Protein AF-A0A183NDM2-F1 (afdb_monomer)

Solvent-accessible surface area (backbone atoms only — not comparable to full-atom values): 22173 Å² total; per-residue (Å²): 133,87,89,88,85,86,92,82,89,89,87,83,97,80,84,72,96,65,63,69,59,55,56,56,49,53,52,52,52,50,52,51,49,52,49,49,52,52,50,49,52,51,51,49,52,50,49,53,49,49,52,49,48,52,51,51,48,53,51,48,50,50,50,51,51,50,52,50,50,50,51,51,51,51,52,50,51,52,49,52,50,50,52,50,50,52,49,50,54,51,49,51,55,49,49,55,51,50,52,49,50,50,52,50,52,54,49,54,50,53,51,50,52,51,51,49,52,50,53,49,53,52,50,50,52,52,50,50,53,50,50,50,52,50,51,52,51,51,50,51,52,50,53,50,51,54,49,51,52,48,51,52,52,51,50,50,54,50,51,51,51,49,52,51,52,52,49,54,48,52,54,48,54,50,49,53,49,48,53,52,50,50,53,52,50,53,51,52,51,50,48,53,50,49,51,52,51,50,53,51,50,50,52,52,48,51,52,51,48,52,52,50,51,51,48,52,52,49,53,52,49,52,51,48,52,49,50,53,50,50,50,52,52,48,50,51,49,51,54,48,49,54,49,47,52,52,46,52,55,49,48,59,49,47,54,54,51,48,55,54,47,50,57,50,48,58,55,50,50,58,51,50,55,54,50,55,56,50,53,54,55,50,54,53,53,51,51,57,52,52,55,52,53,51,55,56,49,54,56,51,52,56,50,52,54,55,50,53,58,51,50,55,53,52,49,56,54,47,52,57,51,47,57,54,48,50,55,54,47,51,61,50,47,59,54,48,53,58,51,50,60,53,47,56,55,50,51,54,52,50,54,50,50,58,56,55,61,71,77,56,52,80,67,45,74,76,50,80,69,78,88,80,93,74,66,80,80,68,61,61,68,64,63,68,68,62,65,73,69,69,71,70,71,75,76,76,73,81,86,123

Radius of gyration: 153.49 Å; Cα contacts (8 Å, |Δi|>4): 4; chains: 1; bounding box: 303×53×398 Å

Foldseek 3Di:
DDDDDDDDDDDDDDDDDDPVVVVVVVVVVVVVVVVVVVVVVVVVVVVVVVVVVVVVVVVVVVVVVVVVVVVVCVVVVVVVVVVVVVVVVVVVVVVVVVVVVVVVVVVVVVVVVVVVVVVVVVVVVVVVVVVVVVVVVVVVVVVVVVVVVVVVVVVVVVVVVVVVVVVVVVVVVVVVVVVVVVVVVVVVVVVVVVVVVVVVVVVVVVVVVVVVVVVVVVVVVVVVVVVVVVVVVVVVVVVVVVVVVVVVVVVVVVVVVVVVVVVVVVVVVVVVVVVVVVVVVVVVVVVVVVVVVVVVVVVVVVVVVVVVVVVVVVVVVVVVVVVVVVVVVVVVVVVVVVVVVVVVVVVVVVVVVVVVVVPDDPVCVVPVDDDDPDDDPVPPVVVVVPPVPPPPPVPPPPDD

InterPro domains:
  IPR039505 Dynein regulatory complex protein 1/2, N-terminal [PF14772] (27-127)
  IPR039750 Dynein regulatory complex protein [PTHR21625] (8-398)

pLDDT: mean 80.44, std 17.59, range [27.42, 98.5]

Structure (mmCIF, N/CA/C/O backbone):
data_AF-A0A183NDM2-F1
#
_entry.id   AF-A0A183NDM2-F1
#
loop_
_atom_site.group_PDB
_atom_site.id
_atom_site.type_symbol
_atom_site.label_atom_id
_atom_site.label_alt_id
_atom_site.label_comp_id
_atom_site.label_asym_id
_atom_site.label_entity_id
_atom_site.label_seq_id
_atom_site.pdbx_PDB_ins_code
_atom_site.Cartn_x
_atom_site.Cartn_y
_atom_site.Cartn_z
_atom_site.occupancy
_atom_site.B_iso_or_equiv
_atom_site.auth_seq_id
_atom_site.auth_comp_id
_atom_site.auth_asym_id
_atom_site.auth_atom_id
_atom_site.pdbx_PDB_model_num
ATOM 1 N N . MET A 1 1 ? 105.281 24.889 -161.970 1.00 36.09 1 MET A N 1
ATOM 2 C CA . MET A 1 1 ? 105.932 24.332 -163.177 1.00 36.09 1 MET A CA 1
ATOM 3 C C . MET A 1 1 ? 105.049 24.615 -164.385 1.00 36.09 1 MET A C 1
ATOM 5 O O . MET A 1 1 ? 103.845 24.433 -164.288 1.00 36.09 1 MET A O 1
ATOM 9 N N . ALA A 1 2 ? 105.637 25.139 -165.464 1.00 36.47 2 ALA A N 1
ATOM 10 C CA . ALA A 1 2 ? 104.985 25.421 -166.753 1.00 36.47 2 ALA A CA 1
ATOM 11 C C . ALA A 1 2 ? 104.486 24.111 -167.433 1.00 36.47 2 ALA A C 1
ATOM 13 O O . ALA A 1 2 ? 104.916 23.046 -166.987 1.00 36.47 2 ALA A O 1
ATOM 14 N N . PRO A 1 3 ? 103.648 24.136 -168.502 1.00 37.50 3 PRO A N 1
ATOM 15 C CA . PRO A 1 3 ? 104.060 24.689 -169.799 1.00 37.50 3 PRO A CA 1
ATOM 16 C C . PRO A 1 3 ? 102.995 25.438 -170.637 1.00 37.50 3 PRO A C 1
ATOM 18 O O . PRO A 1 3 ? 101.791 25.400 -170.414 1.00 37.50 3 PRO A O 1
ATOM 21 N N . LYS A 1 4 ? 103.545 26.134 -171.641 1.00 39.81 4 LYS A N 1
ATOM 22 C CA . LYS A 1 4 ? 102.968 26.962 -172.716 1.00 39.81 4 LYS A CA 1
ATOM 23 C C . LYS A 1 4 ? 102.349 26.140 -173.865 1.00 39.81 4 LYS A C 1
ATOM 25 O O . LYS A 1 4 ? 102.858 25.062 -174.151 1.00 39.81 4 LYS A O 1
ATOM 30 N N . ARG A 1 5 ? 101.451 26.760 -174.658 1.00 28.83 5 ARG A N 1
ATOM 31 C CA . ARG A 1 5 ? 101.337 26.697 -176.154 1.00 28.83 5 ARG A CA 1
ATOM 32 C C . ARG A 1 5 ? 100.224 27.672 -176.615 1.00 28.83 5 ARG A C 1
ATOM 34 O O . ARG A 1 5 ? 99.117 27.562 -176.121 1.00 28.83 5 ARG A O 1
ATOM 41 N N . LYS A 1 6 ? 100.470 28.811 -177.290 1.00 28.47 6 LYS A N 1
ATOM 42 C CA . LYS A 1 6 ? 100.813 29.128 -178.710 1.00 28.47 6 LYS A CA 1
ATOM 43 C C . LYS A 1 6 ? 99.783 28.716 -179.803 1.00 28.47 6 LYS A C 1
ATOM 45 O O . LYS A 1 6 ? 99.775 27.568 -180.216 1.00 28.47 6 LYS A O 1
ATOM 50 N N . LYS A 1 7 ? 99.038 29.735 -180.289 1.00 36.22 7 LYS A N 1
ATOM 51 C CA . LYS A 1 7 ? 98.600 30.151 -181.663 1.00 36.22 7 LYS A CA 1
ATOM 52 C C . LYS A 1 7 ? 98.415 29.140 -182.824 1.00 36.22 7 LYS A C 1
ATOM 54 O O . LYS A 1 7 ? 99.351 28.412 -183.135 1.00 36.22 7 LYS A O 1
ATOM 59 N N . LYS A 1 8 ? 97.324 29.342 -183.600 1.00 29.05 8 LYS A N 1
ATOM 60 C CA . LYS A 1 8 ? 97.197 29.437 -185.097 1.00 29.05 8 LYS A CA 1
ATOM 61 C C . LYS A 1 8 ? 95.698 29.644 -185.442 1.00 29.05 8 LYS A C 1
ATOM 63 O O . LYS A 1 8 ? 94.910 28.803 -185.050 1.00 29.05 8 LYS A O 1
ATOM 68 N N . THR A 1 9 ? 95.153 30.770 -185.924 1.00 33.12 9 THR A N 1
ATOM 69 C CA . THR A 1 9 ? 95.222 31.483 -187.229 1.00 33.12 9 THR A CA 1
ATOM 70 C C . THR A 1 9 ? 95.101 30.627 -188.501 1.00 33.12 9 THR A C 1
ATOM 72 O O . THR A 1 9 ? 96.103 30.081 -188.955 1.00 33.12 9 THR A O 1
ATOM 75 N N . GLY A 1 10 ? 93.910 30.664 -189.122 1.00 33.53 10 GLY A N 1
ATOM 76 C CA . GLY A 1 10 ? 93.735 30.925 -190.561 1.00 33.53 10 GLY A CA 1
ATOM 77 C C . GLY A 1 10 ? 93.333 29.759 -191.475 1.00 33.53 10 GLY A C 1
ATOM 78 O O . GLY A 1 10 ? 94.194 28.988 -191.890 1.00 33.53 10 GLY A O 1
ATOM 79 N N . LYS A 1 11 ? 92.063 29.729 -191.916 1.00 30.02 11 LYS A N 1
ATOM 80 C CA . LYS A 1 11 ? 91.675 29.250 -193.257 1.00 30.02 11 LYS A CA 1
ATOM 81 C C . LYS A 1 11 ? 90.283 29.768 -193.671 1.00 30.02 11 LYS A C 1
ATOM 83 O O . LYS A 1 11 ? 89.382 29.825 -192.848 1.00 30.02 11 LYS A O 1
ATOM 88 N N . LEU A 1 12 ? 90.166 30.078 -194.965 1.00 32.12 12 LEU A N 1
ATOM 89 C CA . LEU A 1 12 ? 88.968 30.364 -195.774 1.00 32.12 12 LEU A CA 1
ATOM 90 C C . LEU A 1 12 ? 88.480 31.823 -195.876 1.00 32.12 12 LEU A C 1
ATOM 92 O O . LEU A 1 12 ? 87.404 32.242 -195.456 1.00 32.12 12 LEU A O 1
ATOM 96 N N . THR A 1 13 ? 89.289 32.586 -196.604 1.00 35.62 13 THR A N 1
ATOM 97 C CA . THR A 1 13 ? 88.858 33.499 -197.666 1.00 35.62 13 THR A CA 1
ATOM 98 C C . THR A 1 13 ? 88.566 32.703 -198.946 1.00 35.62 13 THR A C 1
ATOM 100 O O . THR A 1 13 ? 89.483 32.404 -199.707 1.00 35.62 13 THR A O 1
ATOM 103 N N . LYS A 1 14 ? 87.294 32.330 -199.144 1.00 31.58 14 LYS A N 1
ATOM 104 C CA . LYS A 1 14 ? 86.534 32.317 -200.415 1.00 31.58 14 LYS A CA 1
ATOM 105 C C . LYS A 1 14 ? 85.227 31.528 -200.209 1.00 31.58 14 LYS A C 1
ATOM 107 O O . LYS A 1 14 ? 85.290 30.313 -200.074 1.00 31.58 14 LYS A O 1
ATOM 112 N N . MET A 1 15 ? 84.111 32.274 -200.263 1.00 27.42 15 MET A N 1
ATOM 113 C CA . MET A 1 15 ? 82.716 31.912 -200.617 1.00 27.42 15 MET A CA 1
ATOM 114 C C . MET A 1 15 ? 81.628 32.168 -199.533 1.00 27.42 15 MET A C 1
ATOM 116 O O . MET A 1 15 ? 81.501 31.412 -198.586 1.00 27.42 15 MET A O 1
ATOM 120 N N . THR A 1 16 ? 80.875 33.265 -199.762 1.00 42.62 16 THR A N 1
ATOM 121 C CA . THR A 1 16 ? 79.509 33.712 -199.346 1.00 42.62 16 THR A CA 1
ATOM 122 C C . THR A 1 16 ? 79.095 34.015 -197.883 1.00 42.62 16 THR A C 1
ATOM 124 O O . THR A 1 16 ? 79.533 33.395 -196.923 1.00 42.62 16 THR A O 1
ATOM 127 N N . ASP A 1 17 ? 78.230 35.038 -197.755 1.00 49.00 17 ASP A N 1
ATOM 128 C CA . ASP A 1 17 ? 77.953 35.930 -196.606 1.00 49.00 17 ASP A CA 1
ATOM 129 C C . ASP A 1 17 ? 77.214 35.349 -195.373 1.00 49.00 17 ASP A C 1
ATOM 131 O O . ASP A 1 17 ? 76.924 36.097 -194.442 1.00 49.00 17 ASP A O 1
ATOM 135 N N . GLU A 1 18 ? 76.964 34.041 -195.269 1.00 51.28 18 GLU A N 1
ATOM 136 C CA . GLU A 1 18 ? 76.151 33.480 -194.163 1.00 51.28 18 GLU A CA 1
ATOM 137 C C . GLU A 1 18 ? 76.936 32.593 -193.170 1.00 51.28 18 GLU A C 1
ATOM 139 O O . GLU A 1 18 ? 76.565 32.472 -192.002 1.00 51.28 18 GLU A O 1
ATOM 144 N N . GLU A 1 19 ? 78.093 32.043 -193.547 1.00 48.06 19 GLU A N 1
ATOM 145 C CA . GLU A 1 19 ? 78.780 31.027 -192.725 1.00 48.06 19 GLU A CA 1
ATOM 146 C C . GLU A 1 19 ? 79.753 31.607 -191.672 1.00 48.06 19 GLU A C 1
ATOM 148 O O . GLU A 1 19 ? 80.118 30.934 -190.704 1.00 48.06 19 GLU A O 1
ATOM 153 N N . ARG A 1 20 ? 80.142 32.888 -191.782 1.00 51.56 20 ARG A N 1
ATOM 154 C CA . ARG A 1 20 ? 81.003 33.564 -190.782 1.00 51.56 20 ARG A CA 1
ATOM 155 C C . ARG A 1 20 ? 80.263 33.980 -189.509 1.00 51.56 20 ARG A C 1
ATOM 157 O O . ARG A 1 20 ? 80.893 34.047 -188.454 1.00 51.56 20 ARG A O 1
ATOM 164 N N . ALA A 1 21 ? 78.958 34.230 -189.591 1.00 58.44 21 ALA A N 1
ATOM 165 C CA . ALA A 1 21 ? 78.140 34.548 -188.423 1.00 58.44 21 ALA A CA 1
ATOM 166 C C . ALA A 1 21 ? 77.938 33.309 -187.531 1.00 58.44 21 ALA A C 1
ATOM 168 O O . ALA A 1 21 ? 78.051 33.399 -186.312 1.00 58.44 21 ALA A O 1
ATOM 169 N N . ILE A 1 22 ? 77.755 32.131 -188.136 1.00 60.22 22 ILE A N 1
ATOM 170 C CA . ILE A 1 22 ? 77.455 30.885 -187.413 1.00 60.22 22 ILE A CA 1
ATOM 171 C C . ILE A 1 22 ? 78.650 30.406 -186.569 1.00 60.22 22 ILE A C 1
ATOM 173 O O . ILE A 1 22 ? 78.470 29.954 -185.438 1.00 60.22 22 ILE A O 1
ATOM 177 N N . PHE A 1 23 ? 79.883 30.547 -187.065 1.00 58.09 23 PHE A N 1
ATOM 178 C CA . PHE A 1 23 ? 81.069 30.108 -186.317 1.00 58.09 23 PHE A CA 1
ATOM 179 C C . PHE A 1 23 ? 81.401 31.015 -185.117 1.00 58.09 23 PHE A C 1
ATOM 181 O O . PHE A 1 23 ? 81.774 30.524 -184.050 1.00 58.09 23 PHE A O 1
ATOM 188 N N . LEU A 1 24 ? 81.248 32.338 -185.264 1.00 60.72 24 LEU A N 1
ATOM 189 C CA . LEU A 1 24 ? 81.447 33.287 -184.159 1.00 60.72 24 LEU A CA 1
ATOM 190 C C . LEU A 1 24 ? 80.356 33.143 -183.087 1.00 60.72 24 LEU A C 1
ATOM 192 O O . LEU A 1 24 ? 80.661 33.228 -181.895 1.00 60.72 24 LEU A O 1
ATOM 196 N N . GLU A 1 25 ? 79.122 32.833 -183.493 1.00 60.78 25 GLU A N 1
ATOM 197 C CA . GLU A 1 25 ? 78.029 32.528 -182.568 1.00 60.78 25 GLU A CA 1
ATOM 198 C C . GLU A 1 25 ? 78.305 31.231 -181.787 1.00 60.78 25 GLU A C 1
ATOM 200 O O . GLU A 1 25 ? 78.206 31.219 -180.562 1.00 60.78 25 GLU A O 1
ATOM 205 N N . GLN A 1 26 ? 78.770 30.163 -182.451 1.00 60.59 26 GLN A N 1
ATOM 206 C CA . GLN A 1 26 ? 79.146 28.911 -181.775 1.00 60.59 26 GLN A CA 1
ATOM 207 C C . GLN A 1 26 ? 80.273 29.091 -180.746 1.00 60.59 26 GLN A C 1
ATOM 209 O O . GLN A 1 26 ? 80.243 28.457 -179.689 1.00 60.59 26 GLN A O 1
ATOM 214 N N . GLN A 1 27 ? 81.254 29.962 -181.006 1.00 59.09 27 GLN A N 1
ATOM 215 C CA . GLN A 1 27 ? 82.330 30.227 -180.046 1.00 59.09 27 GLN A CA 1
ATOM 216 C C . GLN A 1 27 ? 81.840 31.019 -178.821 1.00 59.09 27 GLN A C 1
ATOM 218 O O . GLN A 1 27 ? 82.238 30.706 -177.696 1.00 59.09 27 GLN A O 1
ATOM 223 N N . ARG A 1 28 ? 80.940 31.994 -179.016 1.00 60.97 28 ARG A N 1
ATOM 224 C CA . ARG A 1 28 ? 80.310 32.754 -177.921 1.00 60.97 28 ARG A CA 1
ATOM 225 C C . ARG A 1 28 ? 79.430 31.854 -177.050 1.00 60.97 28 ARG A C 1
ATOM 227 O O . ARG A 1 28 ? 79.549 31.890 -175.827 1.00 60.97 28 ARG A O 1
ATOM 234 N N . VAL A 1 29 ? 78.627 30.994 -177.681 1.00 66.25 29 VAL A N 1
ATOM 235 C CA . VAL A 1 29 ? 77.778 30.011 -176.992 1.00 66.25 29 VAL A CA 1
ATOM 236 C C . VAL A 1 29 ? 78.629 29.018 -176.194 1.00 66.25 29 VAL A C 1
ATOM 238 O O . VAL A 1 29 ? 78.312 28.739 -175.043 1.00 66.25 29 VAL A O 1
ATOM 241 N N . ALA A 1 30 ? 79.762 28.548 -176.725 1.00 64.44 30 ALA A N 1
ATOM 242 C CA . ALA A 1 30 ? 80.645 27.631 -175.998 1.00 64.44 30 ALA A CA 1
ATOM 243 C C . ALA A 1 30 ? 81.332 28.273 -174.772 1.00 64.44 30 ALA A C 1
ATOM 245 O O . ALA A 1 30 ? 81.500 27.616 -173.739 1.00 64.44 30 ALA A O 1
ATOM 246 N N . GLU A 1 31 ? 81.733 29.548 -174.848 1.00 63.34 31 GLU A N 1
ATOM 247 C CA . GLU A 1 31 ? 82.306 30.264 -173.698 1.00 63.34 31 GLU A CA 1
ATOM 248 C C . GLU A 1 31 ? 81.256 30.613 -172.634 1.00 63.34 31 GLU A C 1
ATOM 250 O O . GLU A 1 31 ? 81.540 30.496 -171.435 1.00 63.34 31 GLU A O 1
ATOM 255 N N . GLU A 1 32 ? 80.042 30.992 -173.041 1.00 65.69 32 GLU A N 1
ATOM 256 C CA . GLU A 1 32 ? 78.911 31.164 -172.124 1.00 65.69 32 GLU A CA 1
ATOM 257 C C . GLU A 1 32 ? 78.500 29.832 -171.487 1.00 65.69 32 GLU A C 1
ATOM 259 O O . GLU A 1 32 ? 78.274 29.777 -170.277 1.00 65.69 32 GLU A O 1
ATOM 264 N N . GLU A 1 33 ? 78.523 28.727 -172.232 1.00 67.19 33 GLU A N 1
ATOM 265 C CA . GLU A 1 33 ? 78.326 27.383 -171.686 1.00 67.19 33 GLU A CA 1
ATOM 266 C C . GLU A 1 33 ? 79.414 26.986 -170.679 1.00 67.19 33 GLU A C 1
ATOM 268 O O . GLU A 1 33 ? 79.131 26.359 -169.661 1.00 67.19 33 GLU A O 1
ATOM 273 N N . LEU A 1 34 ? 80.679 27.340 -170.917 1.00 66.62 34 LEU A N 1
ATOM 274 C CA . LEU A 1 34 ? 81.760 27.066 -169.964 1.00 66.62 34 LEU A CA 1
ATOM 275 C C . LEU A 1 34 ? 81.655 27.930 -168.702 1.00 66.62 34 LEU A C 1
ATOM 277 O O . LEU A 1 34 ? 81.939 27.444 -167.602 1.00 66.62 34 LEU A O 1
ATOM 281 N N . LYS A 1 35 ? 81.240 29.196 -168.831 1.00 67.44 35 LYS A N 1
ATOM 282 C CA . LYS A 1 35 ? 80.975 30.074 -167.680 1.00 67.44 35 LYS A CA 1
ATOM 283 C C . LYS A 1 35 ? 79.761 29.608 -166.885 1.00 67.44 35 LYS A C 1
ATOM 285 O O . LYS A 1 35 ? 79.860 29.525 -165.665 1.00 67.44 35 LYS A O 1
ATOM 290 N N . THR A 1 36 ? 78.670 29.233 -167.545 1.00 70.88 36 THR A N 1
ATOM 291 C CA . THR A 1 36 ? 77.479 28.676 -166.884 1.00 70.88 36 THR A CA 1
ATOM 292 C C . THR A 1 36 ? 77.788 27.339 -166.220 1.00 70.88 36 THR A C 1
ATOM 294 O O . THR A 1 36 ? 77.417 27.161 -165.066 1.00 70.88 36 THR A O 1
ATOM 297 N N . LYS A 1 37 ? 78.574 26.451 -166.847 1.00 72.50 37 LYS A N 1
ATOM 298 C CA . LYS A 1 37 ? 79.058 25.207 -166.212 1.00 72.50 37 LYS A CA 1
ATOM 299 C C . LYS A 1 37 ? 79.919 25.487 -164.973 1.00 72.50 37 LYS A C 1
ATOM 301 O O . LYS A 1 37 ? 79.735 24.838 -163.948 1.00 72.50 37 LYS A O 1
ATOM 306 N N . LYS A 1 38 ? 80.821 26.478 -165.015 1.00 70.38 38 LYS A N 1
ATOM 307 C CA . LYS A 1 38 ? 81.622 26.884 -163.839 1.00 70.38 38 LYS A CA 1
ATOM 308 C C . LYS A 1 38 ? 80.776 27.525 -162.735 1.00 70.38 38 LYS A C 1
ATOM 310 O O . LYS A 1 38 ? 80.987 27.212 -161.566 1.00 70.38 38 LYS A O 1
ATOM 315 N N . MET A 1 39 ? 79.832 28.398 -163.085 1.00 70.56 39 MET A N 1
ATOM 316 C CA . MET A 1 39 ? 78.907 29.015 -162.128 1.00 70.56 39 MET A CA 1
ATOM 317 C C . MET A 1 39 ? 77.975 27.975 -161.501 1.00 70.56 39 MET A C 1
ATOM 319 O O . MET A 1 39 ? 77.770 28.010 -160.293 1.00 70.56 39 MET A O 1
ATOM 323 N N . ALA A 1 40 ? 77.481 27.014 -162.284 1.00 76.50 40 ALA A N 1
ATOM 324 C CA . ALA A 1 40 ? 76.669 25.906 -161.796 1.00 76.50 40 ALA A CA 1
ATOM 325 C C . ALA A 1 40 ? 77.459 25.014 -160.831 1.00 76.50 40 ALA A C 1
ATOM 327 O O . ALA A 1 40 ? 76.959 24.706 -159.755 1.00 76.50 40 ALA A O 1
ATOM 328 N N . LEU A 1 41 ? 78.713 24.675 -161.156 1.00 77.62 41 LEU A N 1
ATOM 329 C CA . LEU A 1 41 ? 79.578 23.894 -160.266 1.00 77.62 41 LEU A CA 1
ATOM 330 C C . LEU A 1 41 ? 79.865 24.634 -158.948 1.00 77.62 41 LEU A C 1
ATOM 332 O O . LEU A 1 41 ? 79.824 24.031 -157.879 1.00 77.62 41 LEU A O 1
ATOM 336 N N . LEU A 1 42 ? 80.131 25.946 -159.005 1.00 76.75 42 LEU A N 1
ATOM 337 C CA . LEU A 1 42 ? 80.356 26.760 -157.807 1.00 76.75 42 LEU A CA 1
ATOM 338 C C . LEU A 1 42 ? 79.082 26.892 -156.963 1.00 76.75 42 LEU A C 1
ATOM 340 O O . LEU A 1 42 ? 79.147 26.766 -155.743 1.00 76.75 42 LEU A O 1
ATOM 344 N N . SER A 1 43 ? 77.930 27.105 -157.603 1.00 78.94 43 SER A N 1
ATOM 345 C CA . SER A 1 43 ? 76.631 27.145 -156.927 1.00 78.94 43 SER A CA 1
ATOM 346 C C . SER A 1 43 ? 76.311 25.802 -156.279 1.00 78.94 43 SER A C 1
ATOM 348 O O . SER A 1 43 ? 75.877 25.780 -155.135 1.00 78.94 43 SER A O 1
ATOM 350 N N . GLN A 1 44 ? 76.580 24.686 -156.962 1.00 81.06 44 GLN A N 1
ATOM 351 C CA . GLN A 1 44 ? 76.399 23.344 -156.415 1.00 81.06 44 GLN A CA 1
ATOM 352 C C . GLN A 1 44 ? 77.328 23.099 -155.221 1.00 81.06 44 GLN A C 1
ATOM 354 O O . GLN A 1 44 ? 76.868 22.643 -154.182 1.00 81.06 44 GLN A O 1
ATOM 359 N N . TYR A 1 45 ? 78.601 23.497 -155.307 1.00 81.62 45 TYR A N 1
ATOM 360 C CA . TYR A 1 45 ? 79.538 23.397 -154.186 1.00 81.62 45 TYR A CA 1
ATOM 361 C C . TYR A 1 45 ? 79.113 24.246 -152.976 1.00 81.62 45 TYR A C 1
ATOM 363 O O . TYR A 1 45 ? 79.209 23.789 -151.837 1.00 81.62 45 TYR A O 1
ATOM 371 N N . LEU A 1 46 ? 78.629 25.474 -153.202 1.00 81.50 46 LEU A N 1
ATOM 372 C CA . LEU A 1 46 ? 78.102 26.333 -152.136 1.00 81.50 46 LEU A CA 1
ATOM 373 C C . LEU A 1 46 ? 76.810 25.769 -151.540 1.00 81.50 46 LEU A C 1
ATOM 375 O O . LEU A 1 46 ? 76.649 25.799 -150.323 1.00 81.50 46 LEU A O 1
ATOM 379 N N . GLN A 1 47 ? 75.929 25.209 -152.369 1.00 83.25 47 GLN A N 1
ATOM 380 C CA . GLN A 1 47 ? 74.709 24.544 -151.925 1.00 83.25 47 GLN A CA 1
ATOM 381 C C . GLN A 1 47 ? 75.031 23.306 -151.083 1.00 83.25 47 GLN A C 1
ATOM 383 O O . GLN A 1 47 ? 74.459 23.137 -150.011 1.00 83.25 47 GLN A O 1
ATOM 388 N N . ASP A 1 48 ? 76.000 22.489 -151.498 1.00 82.88 48 ASP A N 1
ATOM 389 C CA . ASP A 1 48 ? 76.454 21.316 -150.746 1.00 82.88 48 ASP A CA 1
ATOM 390 C C . ASP A 1 48 ? 77.121 21.713 -149.423 1.00 82.88 48 ASP A C 1
ATOM 392 O O . ASP A 1 48 ? 76.865 21.091 -148.389 1.00 82.88 48 ASP A O 1
ATOM 396 N N . LYS A 1 49 ? 77.927 22.786 -149.419 1.00 84.69 49 LYS A N 1
ATOM 397 C CA . LYS A 1 49 ? 78.493 23.392 -148.202 1.00 84.69 49 LYS A CA 1
ATOM 398 C C . LYS A 1 49 ? 77.402 23.883 -147.256 1.00 84.69 49 LYS A C 1
ATOM 400 O O . LYS A 1 49 ? 77.480 23.584 -146.066 1.00 84.69 49 LYS A O 1
ATOM 405 N N . LEU A 1 50 ? 76.393 24.579 -147.776 1.00 84.25 50 LEU A N 1
ATOM 406 C CA . LEU A 1 50 ? 75.272 25.103 -147.000 1.00 84.25 50 LEU A CA 1
ATOM 407 C C . LEU A 1 50 ? 74.419 23.963 -146.437 1.00 84.25 50 LEU A C 1
ATOM 409 O O . LEU A 1 50 ? 74.120 23.963 -145.251 1.00 84.25 50 LEU A O 1
ATOM 413 N N . ILE A 1 51 ? 74.117 22.928 -147.227 1.00 84.56 51 ILE A N 1
ATOM 414 C CA . ILE A 1 51 ? 73.415 21.723 -146.756 1.00 84.56 51 ILE A CA 1
ATOM 415 C C . ILE A 1 51 ? 74.235 21.008 -145.678 1.00 84.56 51 ILE A C 1
ATOM 417 O O . ILE A 1 51 ? 73.677 20.522 -144.691 1.00 84.56 51 ILE A O 1
ATOM 421 N N . HIS A 1 52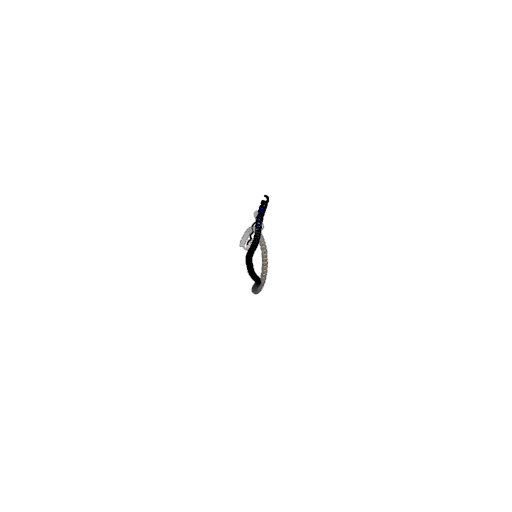 ? 75.558 20.924 -145.840 1.00 85.19 52 HIS A N 1
ATOM 422 C CA . HIS A 1 52 ? 76.426 20.369 -144.808 1.00 85.19 52 HIS A CA 1
ATOM 423 C C . HIS A 1 52 ? 76.387 21.205 -143.531 1.00 85.19 52 HIS A C 1
ATOM 425 O O . HIS A 1 52 ? 76.219 20.636 -142.455 1.00 85.19 52 HIS A O 1
ATOM 431 N N . GLU A 1 53 ? 76.498 22.526 -143.631 1.00 85.38 53 GLU A N 1
ATOM 432 C CA . GLU A 1 53 ? 76.424 23.431 -142.486 1.00 85.38 53 GLU A CA 1
ATOM 433 C C . GLU A 1 53 ? 75.045 23.381 -141.813 1.00 85.38 53 GLU A C 1
ATOM 435 O O . GLU A 1 53 ? 74.964 23.286 -140.593 1.00 85.38 53 GLU A O 1
ATOM 440 N N . GLU A 1 54 ? 73.950 23.320 -142.569 1.00 84.12 54 GLU A N 1
ATOM 441 C CA . GLU A 1 54 ? 72.594 23.121 -142.048 1.00 84.12 54 GLU A CA 1
ATOM 442 C C . GLU A 1 54 ? 72.441 21.781 -141.322 1.00 84.12 54 GLU A C 1
ATOM 444 O O . GLU A 1 54 ? 71.832 21.699 -140.251 1.00 84.12 54 GLU A O 1
ATOM 449 N N . LYS A 1 55 ? 73.001 20.701 -141.877 1.00 87.19 55 LYS A N 1
ATOM 450 C CA . LYS A 1 55 ? 73.018 19.393 -141.210 1.00 87.19 55 LYS A CA 1
ATOM 451 C C . LYS A 1 55 ? 73.845 19.455 -139.925 1.00 87.19 55 LYS A C 1
ATOM 453 O O . LYS A 1 55 ? 73.382 18.976 -138.889 1.00 87.19 55 LYS A O 1
ATOM 458 N N . PHE A 1 56 ? 75.024 20.078 -139.961 1.00 87.06 56 PHE A N 1
ATOM 459 C CA . PHE A 1 56 ? 75.882 20.253 -138.788 1.00 87.06 56 PHE A CA 1
ATOM 460 C C . PHE A 1 56 ? 75.240 21.150 -137.727 1.00 87.06 56 PHE A C 1
ATOM 462 O O . PHE A 1 56 ? 75.311 20.822 -136.548 1.00 87.06 56 PHE A O 1
ATOM 469 N N . THR A 1 57 ? 74.556 22.227 -138.104 1.00 86.94 57 THR A N 1
ATOM 470 C CA . THR A 1 57 ? 73.850 23.119 -137.172 1.00 86.94 57 THR A CA 1
ATOM 471 C C . THR A 1 57 ? 72.621 22.445 -136.571 1.00 86.94 57 THR A C 1
ATOM 473 O O . THR A 1 57 ? 72.431 22.538 -135.360 1.00 86.94 57 THR A O 1
ATOM 476 N N . LYS A 1 58 ? 71.830 21.690 -137.349 1.00 88.44 58 LYS A N 1
ATOM 477 C CA . LYS A 1 58 ? 70.726 20.862 -136.818 1.00 88.44 58 LYS A CA 1
ATOM 478 C C . LYS A 1 58 ? 71.242 19.826 -135.822 1.00 88.44 58 LYS A C 1
ATOM 480 O O . LYS A 1 58 ? 70.694 19.701 -134.726 1.00 88.44 58 LYS A O 1
ATOM 485 N N . LEU A 1 59 ? 72.320 19.126 -136.172 1.00 89.62 59 LEU A N 1
ATOM 486 C CA . LEU A 1 59 ? 72.945 18.123 -135.313 1.00 89.62 59 LEU A CA 1
ATOM 487 C C . LEU A 1 59 ? 73.539 18.764 -134.049 1.00 89.62 59 LEU A C 1
ATOM 489 O O . LEU A 1 59 ? 73.308 18.267 -132.948 1.00 89.62 59 LEU A O 1
ATOM 493 N N . ASN A 1 60 ? 74.226 19.900 -134.171 1.00 89.50 60 ASN A N 1
ATOM 494 C CA . ASN A 1 60 ? 74.771 20.642 -133.034 1.00 89.50 60 ASN A CA 1
ATOM 495 C C . ASN A 1 60 ? 73.666 21.217 -132.143 1.00 89.50 60 ASN A C 1
ATOM 497 O O . ASN A 1 60 ? 73.774 21.126 -130.925 1.00 89.50 60 ASN A O 1
ATOM 501 N N . LYS A 1 61 ? 72.564 21.723 -132.707 1.00 91.19 61 LYS A N 1
ATOM 502 C CA . LYS A 1 61 ? 71.389 22.172 -131.945 1.00 91.19 61 LYS A CA 1
ATOM 503 C C . LYS A 1 61 ? 70.738 21.011 -131.199 1.00 91.19 61 LYS A C 1
ATOM 505 O O . LYS A 1 61 ? 70.384 21.171 -130.032 1.00 91.19 61 LYS A O 1
ATOM 510 N N . ALA A 1 62 ? 70.608 19.841 -131.828 1.00 89.31 62 ALA A N 1
ATOM 511 C CA . ALA A 1 62 ? 70.095 18.639 -131.173 1.00 89.31 62 ALA A CA 1
ATOM 512 C C . ALA A 1 62 ? 71.017 18.181 -130.032 1.00 89.31 62 ALA A C 1
ATOM 514 O O . ALA A 1 62 ? 70.533 17.928 -128.928 1.00 89.31 62 ALA A O 1
ATOM 515 N N . LYS A 1 63 ? 72.340 18.165 -130.254 1.00 91.62 63 LYS A N 1
ATOM 516 C CA . LYS A 1 63 ? 73.344 17.877 -129.217 1.00 91.62 63 LYS A CA 1
ATOM 517 C C . LYS A 1 63 ? 73.279 18.874 -128.063 1.00 91.62 63 LYS A C 1
ATOM 519 O O . LYS A 1 63 ? 73.222 18.455 -126.912 1.00 91.62 63 LYS A O 1
ATOM 524 N N . LEU A 1 64 ? 73.223 20.172 -128.360 1.00 91.06 64 LEU A N 1
ATOM 525 C CA . LEU A 1 64 ? 73.122 21.236 -127.363 1.00 91.06 64 LEU A CA 1
ATOM 526 C C . LEU A 1 64 ? 71.813 21.127 -126.571 1.00 91.06 64 LEU A C 1
ATOM 528 O O . LEU A 1 64 ? 71.825 21.218 -125.350 1.00 91.06 64 LEU A O 1
ATOM 532 N N . THR A 1 65 ? 70.691 20.850 -127.240 1.00 90.44 65 THR A N 1
ATOM 533 C CA . THR A 1 65 ? 69.386 20.638 -126.588 1.00 90.44 65 THR A CA 1
ATOM 534 C C . THR A 1 65 ? 69.403 19.400 -125.695 1.00 90.44 65 THR A C 1
ATOM 536 O O . THR A 1 65 ? 68.883 19.440 -124.583 1.00 90.44 65 THR A O 1
ATOM 539 N N . HIS A 1 66 ? 70.002 18.298 -126.155 1.00 91.94 66 HIS A N 1
ATOM 540 C CA . HIS A 1 66 ? 70.180 17.097 -125.344 1.00 91.94 66 HIS A CA 1
ATOM 541 C C . HIS A 1 66 ? 71.033 17.399 -124.109 1.00 91.94 66 HIS A C 1
ATOM 543 O O . HIS A 1 66 ? 70.620 17.087 -122.996 1.00 91.94 66 HIS A O 1
ATOM 549 N N . TYR A 1 67 ? 72.171 18.072 -124.295 1.00 92.69 67 TYR A N 1
ATOM 550 C CA . TYR A 1 67 ? 73.064 18.472 -123.213 1.00 92.69 67 TYR A CA 1
ATOM 551 C C . TYR A 1 67 ? 72.353 19.373 -122.189 1.00 92.69 67 TYR A C 1
ATOM 553 O O . TYR A 1 67 ? 72.366 19.070 -120.999 1.00 92.69 67 TYR A O 1
ATOM 561 N N . TRP A 1 68 ? 71.616 20.394 -122.640 1.00 93.25 68 TRP A N 1
ATOM 562 C CA . TRP A 1 68 ? 70.812 21.255 -121.767 1.00 93.25 68 TRP A CA 1
ATOM 563 C C . TRP A 1 68 ? 69.694 20.512 -121.043 1.00 93.25 68 TRP A C 1
ATOM 565 O O . TRP A 1 68 ? 69.476 20.760 -119.862 1.00 93.25 68 TRP A O 1
ATOM 575 N N . ARG A 1 69 ? 68.989 19.587 -121.704 1.00 92.75 69 ARG A N 1
ATOM 576 C CA . ARG A 1 69 ? 67.965 18.756 -121.047 1.00 92.75 69 ARG A CA 1
ATOM 577 C C . ARG A 1 69 ? 68.572 17.843 -119.995 1.00 92.75 69 ARG A C 1
ATOM 579 O O . ARG A 1 69 ? 67.935 17.602 -118.975 1.00 92.75 69 ARG A O 1
ATOM 586 N N . THR A 1 70 ? 69.759 17.303 -120.243 1.00 93.06 70 THR A N 1
ATOM 587 C CA . THR A 1 70 ? 70.473 16.487 -119.259 1.00 93.06 70 THR A CA 1
ATOM 588 C C . THR A 1 70 ? 70.869 17.337 -118.059 1.00 93.06 70 THR A C 1
ATOM 590 O O . THR A 1 70 ? 70.490 16.981 -116.948 1.00 93.06 70 THR A O 1
ATOM 593 N N . ILE A 1 71 ? 71.485 18.504 -118.282 1.00 93.00 71 ILE A N 1
ATOM 594 C CA . ILE A 1 71 ? 71.830 19.442 -117.204 1.00 93.00 71 ILE A CA 1
ATOM 595 C C . ILE A 1 71 ? 70.581 19.870 -116.424 1.00 93.00 71 ILE A C 1
ATOM 597 O O . ILE A 1 71 ? 70.569 19.758 -115.206 1.00 93.00 71 ILE A O 1
ATOM 601 N N . MET A 1 72 ? 69.510 20.307 -117.095 1.00 92.19 72 MET A N 1
ATOM 602 C CA . MET A 1 72 ? 68.275 20.751 -116.434 1.00 92.19 72 MET A CA 1
ATOM 603 C C . MET A 1 72 ? 67.577 19.629 -115.659 1.00 92.19 72 MET A C 1
ATOM 605 O O . MET A 1 72 ? 67.039 19.867 -114.580 1.00 92.19 72 MET A O 1
ATOM 609 N N . ARG A 1 73 ? 67.574 18.396 -116.182 1.00 94.56 73 ARG A N 1
ATOM 610 C CA . ARG A 1 73 ? 67.030 17.244 -115.446 1.00 94.56 73 ARG A CA 1
ATOM 611 C C . ARG A 1 73 ? 67.884 16.910 -114.236 1.00 94.56 73 ARG A C 1
ATOM 613 O O . ARG A 1 73 ? 67.333 16.607 -113.184 1.00 94.56 73 ARG A O 1
ATOM 620 N N . GLU A 1 74 ? 69.203 16.985 -114.362 1.00 94.12 74 GLU A N 1
ATOM 621 C CA . GLU A 1 74 ? 70.110 16.747 -113.247 1.00 94.12 74 GLU A CA 1
ATOM 622 C C . GLU A 1 74 ? 69.955 17.820 -112.161 1.00 94.12 74 GLU A C 1
ATOM 624 O O . GLU A 1 74 ? 69.816 17.480 -110.986 1.00 94.12 74 GLU A O 1
ATOM 629 N N . THR A 1 75 ? 69.904 19.104 -112.530 1.00 93.12 75 THR A N 1
ATOM 630 C CA . THR A 1 75 ? 69.692 20.197 -111.571 1.00 93.12 75 THR A CA 1
ATOM 631 C C . THR A 1 75 ? 68.317 20.113 -110.925 1.00 93.12 75 THR A C 1
ATOM 633 O O . THR A 1 75 ? 68.238 20.191 -109.699 1.00 93.12 75 THR A O 1
ATOM 636 N N . LYS A 1 76 ? 67.247 19.863 -111.697 1.00 94.69 76 LYS A N 1
ATOM 637 C CA . LYS A 1 76 ? 65.900 19.722 -111.130 1.00 94.69 76 LYS A CA 1
ATOM 638 C C . LYS A 1 76 ? 65.772 18.486 -110.244 1.00 94.69 76 LYS A C 1
ATOM 640 O O . LYS A 1 76 ? 65.144 18.557 -109.196 1.00 94.69 76 LYS A O 1
ATOM 645 N N . SER A 1 77 ? 66.406 17.372 -110.613 1.00 94.38 77 SER A N 1
ATOM 646 C CA . SER A 1 77 ? 66.470 16.168 -109.775 1.00 94.38 77 SER A CA 1
ATOM 647 C C . SER A 1 77 ? 67.199 16.446 -108.457 1.00 94.38 77 SER A C 1
ATOM 649 O O . SER A 1 77 ? 66.703 16.074 -107.397 1.00 94.38 77 SER A O 1
ATOM 651 N N . LYS A 1 78 ? 68.331 17.167 -108.490 1.00 94.19 78 LYS A N 1
ATOM 652 C CA . LYS A 1 78 ? 69.045 17.602 -107.274 1.00 94.19 78 LYS A CA 1
ATOM 653 C C . LYS A 1 78 ? 68.193 18.532 -106.408 1.00 94.19 78 LYS A C 1
ATOM 655 O O . LYS A 1 78 ? 68.171 18.364 -105.194 1.00 94.19 78 LYS A O 1
ATOM 660 N N . GLU A 1 79 ? 67.487 19.486 -107.010 1.00 94.12 79 GLU A N 1
ATOM 661 C CA . GLU A 1 79 ? 66.566 20.384 -106.303 1.00 94.12 79 GLU A CA 1
ATOM 662 C C . GLU A 1 79 ? 65.423 19.605 -105.634 1.00 94.12 79 GLU A C 1
ATOM 664 O O . GLU A 1 79 ? 65.226 19.747 -104.434 1.00 94.12 79 GLU A O 1
ATOM 669 N N . LEU A 1 80 ? 64.737 18.719 -106.367 1.00 94.81 80 LEU A N 1
ATOM 670 C CA . LEU A 1 80 ? 63.635 17.903 -105.837 1.00 94.81 80 LEU A CA 1
ATOM 671 C C . LEU A 1 80 ? 64.087 16.949 -104.725 1.00 94.81 80 LEU A C 1
ATOM 673 O O . LEU A 1 80 ? 63.368 16.744 -103.746 1.00 94.81 80 LEU A O 1
ATOM 677 N N . LYS A 1 81 ? 65.287 16.371 -104.848 1.00 95.50 81 LYS A N 1
ATOM 678 C CA . LYS A 1 81 ? 65.878 15.557 -103.779 1.00 95.50 81 LYS A CA 1
ATOM 679 C C . LYS A 1 81 ? 66.114 16.394 -102.525 1.00 95.50 81 LYS A C 1
ATOM 681 O O . LYS A 1 81 ? 65.688 15.978 -101.455 1.00 95.50 81 LYS A O 1
ATOM 686 N N . ARG A 1 82 ? 66.682 17.599 -102.665 1.00 95.25 82 ARG A N 1
ATOM 687 C CA . ARG A 1 82 ? 66.860 18.529 -101.537 1.00 95.25 82 ARG A CA 1
ATOM 688 C C . ARG A 1 82 ? 65.529 18.940 -100.911 1.00 95.25 82 ARG A C 1
ATOM 690 O O . ARG A 1 82 ? 65.431 18.961 -99.693 1.00 95.25 82 ARG A O 1
ATOM 697 N N . THR A 1 83 ? 64.495 19.241 -101.698 1.00 94.69 83 THR A N 1
ATOM 698 C CA . THR A 1 83 ? 63.181 19.597 -101.131 1.00 94.69 83 THR A CA 1
ATOM 699 C C . THR A 1 83 ? 62.536 18.420 -100.411 1.00 94.69 83 THR A C 1
ATOM 701 O O . THR A 1 83 ? 61.939 18.616 -99.359 1.00 94.69 83 THR A O 1
ATOM 704 N N . THR A 1 84 ? 62.677 17.203 -100.947 1.00 94.56 84 THR A N 1
ATOM 705 C CA . THR A 1 84 ? 62.182 15.978 -100.295 1.00 94.56 84 THR A CA 1
ATOM 706 C C . THR A 1 84 ? 62.916 15.732 -98.979 1.00 94.56 84 THR A C 1
ATOM 708 O O . THR A 1 84 ? 62.285 15.412 -97.980 1.00 94.56 84 THR A O 1
ATOM 711 N N . GLU A 1 85 ? 64.232 15.941 -98.957 1.00 95.75 85 GLU A N 1
ATOM 712 C CA . GLU A 1 85 ? 65.058 15.815 -97.756 1.00 95.75 85 GLU A CA 1
ATOM 713 C C . GLU A 1 85 ? 64.685 16.853 -96.690 1.00 95.75 85 GLU A C 1
ATOM 715 O O . GLU A 1 85 ? 64.444 16.489 -95.541 1.00 95.75 85 GLU A O 1
ATOM 720 N N . ILE A 1 86 ? 64.539 18.128 -97.071 1.00 95.56 86 ILE A N 1
ATOM 721 C CA . ILE A 1 86 ? 64.067 19.184 -96.162 1.00 95.56 86 ILE A CA 1
ATOM 722 C C . ILE A 1 86 ? 62.686 18.823 -95.608 1.00 95.56 86 ILE A C 1
ATOM 724 O O . ILE A 1 86 ? 62.465 18.920 -94.403 1.00 95.56 86 ILE A O 1
ATOM 728 N N . LEU A 1 87 ? 61.764 18.379 -96.467 1.00 95.88 87 LEU A N 1
ATOM 729 C CA . LEU A 1 87 ? 60.420 18.001 -96.048 1.00 95.88 87 LEU A CA 1
ATOM 730 C C . LEU A 1 87 ? 60.453 16.814 -95.069 1.00 95.88 87 LEU A C 1
ATOM 732 O O . LEU A 1 87 ? 59.799 16.877 -94.029 1.00 95.88 87 LEU A O 1
ATOM 736 N N . SER A 1 88 ? 61.265 15.788 -95.346 1.00 95.88 88 SER A N 1
ATOM 737 C CA . SER A 1 88 ? 61.487 14.650 -94.443 1.00 95.88 88 SER A CA 1
ATOM 738 C C . SER A 1 88 ? 61.979 15.116 -93.073 1.00 95.88 88 SER A C 1
ATOM 740 O O . SER A 1 88 ? 61.365 14.791 -92.062 1.00 95.88 88 SER A O 1
ATOM 742 N N . GLN A 1 89 ? 63.002 15.976 -93.036 1.00 95.75 89 GLN A N 1
ATOM 743 C CA . GLN A 1 89 ? 63.529 16.534 -91.785 1.00 95.75 89 GLN A CA 1
ATOM 744 C C . GLN A 1 89 ? 62.485 17.375 -91.035 1.00 95.75 89 GLN A C 1
ATOM 746 O O . GLN A 1 89 ? 62.425 17.350 -89.805 1.00 95.75 89 GLN A O 1
ATOM 751 N N . THR A 1 90 ? 61.644 18.142 -91.742 1.00 95.81 90 THR A N 1
ATOM 752 C CA . THR A 1 90 ? 60.558 18.893 -91.089 1.00 95.81 90 THR A CA 1
ATOM 753 C C . THR A 1 90 ? 59.487 17.974 -90.513 1.00 95.81 90 THR A C 1
ATOM 755 O O . THR A 1 90 ? 59.009 18.239 -89.409 1.00 95.81 90 THR A O 1
ATOM 758 N N . PHE A 1 91 ? 59.141 16.888 -91.210 1.00 96.25 91 PHE A N 1
ATOM 759 C CA . PHE A 1 91 ? 58.200 15.896 -90.702 1.00 96.25 91 PHE A CA 1
ATOM 760 C C . PHE A 1 91 ? 58.760 15.161 -89.491 1.00 96.25 91 PHE A C 1
ATOM 762 O O . PHE A 1 91 ? 58.050 15.074 -88.497 1.00 96.25 91 PHE A O 1
ATOM 769 N N . GLU A 1 92 ? 60.019 14.721 -89.525 1.00 96.25 92 GLU A N 1
ATOM 770 C CA . GLU A 1 92 ? 60.691 14.099 -88.375 1.00 96.25 92 GLU A CA 1
ATOM 771 C C . GLU A 1 92 ? 60.646 15.015 -87.149 1.00 96.25 92 GLU A C 1
ATOM 773 O O . GLU A 1 92 ? 60.153 14.614 -86.101 1.00 96.25 92 GLU A O 1
ATOM 778 N N . ARG A 1 93 ? 60.997 16.300 -87.296 1.00 96.25 93 ARG A N 1
ATOM 779 C CA . ARG A 1 93 ? 60.908 17.270 -86.187 1.00 96.25 93 ARG A CA 1
ATOM 780 C C . ARG A 1 93 ? 59.489 17.447 -85.646 1.00 96.25 93 ARG A C 1
ATOM 782 O O . ARG A 1 93 ? 59.313 17.662 -84.448 1.00 96.25 93 ARG A O 1
ATOM 789 N N . ILE A 1 94 ? 58.472 17.438 -86.510 1.00 96.56 94 ILE A N 1
ATOM 790 C CA . ILE A 1 94 ? 57.068 17.526 -86.077 1.00 96.56 94 ILE A CA 1
ATOM 791 C C . ILE A 1 94 ? 56.656 16.239 -85.361 1.00 96.56 94 ILE A C 1
ATOM 793 O O . ILE A 1 94 ? 55.974 16.319 -84.340 1.00 96.56 94 ILE A O 1
ATOM 797 N N . MET A 1 95 ? 57.069 15.082 -85.876 1.00 96.69 95 MET A N 1
ATOM 798 C CA . MET A 1 95 ? 56.818 13.784 -85.261 1.00 96.69 95 MET A CA 1
ATOM 799 C C . MET A 1 95 ? 57.463 13.707 -83.881 1.00 96.69 95 MET A C 1
ATOM 801 O O . MET A 1 95 ? 56.749 13.424 -82.930 1.00 96.69 95 MET A O 1
ATOM 805 N N . ASP A 1 96 ? 58.731 14.091 -83.733 1.00 97.06 96 ASP A N 1
ATOM 806 C CA . ASP A 1 96 ? 59.426 14.120 -82.440 1.00 97.06 96 ASP A CA 1
ATOM 807 C C . ASP A 1 96 ? 58.738 15.050 -81.434 1.00 97.06 96 ASP A C 1
ATOM 809 O O . ASP A 1 96 ? 58.591 14.718 -80.258 1.00 97.06 96 ASP A O 1
ATOM 813 N N . ARG A 1 97 ? 58.262 16.220 -81.887 1.00 95.88 97 ARG A N 1
ATOM 814 C CA . ARG A 1 97 ? 57.498 17.147 -81.035 1.00 95.88 97 ARG A CA 1
ATOM 815 C C . ARG A 1 97 ? 56.171 16.546 -80.593 1.00 95.88 97 ARG A C 1
ATOM 817 O O . ARG A 1 97 ? 55.832 16.648 -79.419 1.00 95.88 97 ARG A O 1
ATOM 824 N N . LYS A 1 98 ? 55.418 15.942 -81.515 1.00 97.25 98 LYS A N 1
ATOM 825 C CA . LYS A 1 98 ? 54.146 15.286 -81.189 1.00 97.25 98 LYS A CA 1
ATOM 826 C C . LYS A 1 98 ? 54.361 14.089 -80.272 1.00 97.25 98 LYS A C 1
ATOM 828 O O . LYS A 1 98 ? 53.622 13.951 -79.311 1.00 97.25 98 LYS A O 1
ATOM 833 N N . GLU A 1 99 ? 55.385 13.285 -80.523 1.00 97.50 99 GLU A N 1
ATOM 834 C CA . GLU A 1 99 ? 55.770 12.145 -79.692 1.00 97.50 99 GLU A CA 1
ATOM 835 C C . GLU A 1 99 ? 56.158 12.598 -78.279 1.00 97.50 99 GLU A C 1
ATOM 837 O O . GLU A 1 99 ? 55.733 11.997 -77.299 1.00 97.50 99 GLU A O 1
ATOM 842 N N . SER A 1 100 ? 56.904 13.701 -78.157 1.00 97.25 100 SER A N 1
ATOM 843 C CA . SER A 1 100 ? 57.221 14.317 -76.864 1.00 97.25 100 SER A CA 1
ATOM 844 C C . SER A 1 100 ? 55.957 14.770 -76.125 1.00 97.25 100 SER A C 1
ATOM 846 O O . SER A 1 100 ? 55.778 14.421 -74.963 1.00 97.25 100 SER A O 1
ATOM 848 N N . ILE A 1 101 ? 55.039 15.460 -76.815 1.00 97.50 101 ILE A N 1
ATOM 849 C CA . ILE A 1 101 ? 53.755 15.894 -76.238 1.00 97.50 101 ILE A CA 1
ATOM 850 C C . ILE A 1 101 ? 52.899 14.691 -75.817 1.00 97.50 101 ILE A C 1
ATOM 852 O O . ILE A 1 101 ? 52.284 14.713 -74.757 1.00 97.50 101 ILE A O 1
ATOM 856 N N . ILE A 1 102 ? 52.849 13.629 -76.625 1.00 97.12 102 ILE A N 1
ATOM 857 C CA . ILE A 1 102 ? 52.118 12.406 -76.277 1.00 97.12 102 ILE A CA 1
ATOM 858 C C . ILE A 1 102 ? 52.730 11.780 -75.021 1.00 97.12 102 ILE A C 1
ATOM 860 O O . ILE A 1 102 ? 51.992 11.437 -74.104 1.00 97.12 102 ILE A O 1
ATOM 864 N N . LYS A 1 103 ? 54.062 11.687 -74.935 1.00 97.38 103 LYS A N 1
ATOM 865 C CA . LYS A 1 103 ? 54.750 11.154 -73.751 1.00 97.38 103 LYS A CA 1
ATOM 866 C C . LYS A 1 103 ? 54.468 11.971 -72.495 1.00 97.38 103 LYS A C 1
ATOM 868 O O . LYS A 1 103 ? 54.205 11.371 -71.457 1.00 97.38 103 LYS A O 1
ATOM 873 N N . THR A 1 104 ? 54.487 13.303 -72.580 1.00 97.69 104 THR A N 1
ATOM 874 C CA . THR A 1 104 ? 54.141 14.152 -71.431 1.00 97.69 104 THR A CA 1
ATOM 875 C C . THR A 1 104 ? 52.680 13.976 -71.038 1.00 97.69 104 THR A C 1
ATOM 877 O O . THR A 1 104 ? 52.409 13.744 -69.873 1.00 97.69 104 THR A O 1
ATOM 880 N N . LEU A 1 105 ? 51.746 13.960 -71.997 1.00 97.75 105 LEU A N 1
ATOM 881 C CA . LEU A 1 105 ? 50.324 13.755 -71.695 1.00 97.75 105 LEU A CA 1
ATOM 882 C C . LEU A 1 105 ? 50.042 12.380 -71.076 1.00 97.75 105 LEU A C 1
ATOM 884 O O . LEU A 1 105 ? 49.186 12.267 -70.206 1.00 97.75 105 LEU A O 1
ATOM 888 N N . VAL A 1 106 ? 50.748 11.332 -71.506 1.00 98.00 106 VAL A N 1
ATOM 889 C CA . VAL A 1 106 ? 50.638 9.997 -70.897 1.00 98.00 106 VAL A CA 1
ATOM 890 C C . VAL A 1 106 ? 51.178 10.004 -69.466 1.00 98.00 106 VAL A C 1
ATOM 892 O O . VAL A 1 106 ? 50.555 9.407 -68.591 1.00 98.00 106 VAL A O 1
ATOM 895 N N . ALA A 1 107 ? 52.297 10.692 -69.216 1.00 97.75 107 ALA A N 1
ATOM 896 C CA . ALA A 1 107 ? 52.835 10.852 -67.868 1.00 97.75 107 ALA A CA 1
ATOM 897 C C . ALA A 1 107 ? 51.862 11.633 -66.968 1.00 97.75 107 ALA A C 1
ATOM 899 O O . ALA A 1 107 ? 51.520 11.144 -65.893 1.00 97.75 107 ALA A O 1
ATOM 900 N N . ASP A 1 108 ? 51.337 12.763 -67.446 1.00 97.75 108 ASP A N 1
ATOM 901 C CA . ASP A 1 108 ? 50.369 13.592 -66.721 1.00 97.75 108 ASP A CA 1
ATOM 902 C C . ASP A 1 108 ? 49.084 12.810 -66.398 1.00 97.75 108 ASP A C 1
ATOM 904 O O . ASP A 1 108 ? 48.562 12.903 -65.289 1.00 97.75 108 ASP A O 1
ATOM 908 N N . LEU A 1 109 ? 48.583 11.994 -67.339 1.00 97.81 109 LEU A N 1
ATOM 909 C CA . LEU A 1 109 ? 47.435 11.112 -67.095 1.00 97.81 109 LEU A CA 1
ATOM 910 C C . LEU A 1 109 ? 47.741 10.066 -66.020 1.00 97.81 109 LEU A C 1
ATOM 912 O O . LEU A 1 109 ? 46.921 9.855 -65.131 1.00 97.81 109 LEU A O 1
ATOM 916 N N . SER A 1 110 ? 48.919 9.437 -66.074 1.00 97.50 110 SER A N 1
ATOM 917 C CA . SER A 1 110 ? 49.311 8.449 -65.064 1.00 97.50 110 SER A CA 1
ATOM 918 C C . SER A 1 110 ? 49.472 9.066 -63.670 1.00 97.50 110 SER A C 1
ATOM 920 O O . SER A 1 110 ? 49.050 8.461 -62.685 1.00 97.50 110 SER A O 1
ATOM 922 N N . GLU A 1 111 ? 50.011 10.286 -63.587 1.00 97.56 111 GLU A N 1
ATOM 923 C CA . GLU A 1 111 ? 50.146 11.019 -62.329 1.00 97.56 111 GLU A CA 1
ATOM 924 C C . GLU A 1 111 ? 48.775 11.436 -61.784 1.00 97.56 111 GLU A C 1
ATOM 926 O O . GLU A 1 111 ? 48.502 11.245 -60.599 1.00 97.56 111 GLU A O 1
ATOM 931 N N . ALA A 1 112 ? 47.885 11.949 -62.639 1.00 97.19 112 ALA A N 1
ATOM 932 C CA . ALA A 1 112 ? 46.524 12.298 -62.245 1.00 97.19 112 ALA A CA 1
ATOM 933 C C . ALA A 1 112 ? 45.764 11.074 -61.709 1.00 97.19 112 ALA A C 1
ATOM 935 O O . ALA A 1 112 ? 45.143 11.156 -60.648 1.00 97.19 112 ALA A O 1
ATOM 936 N N . ASP A 1 113 ? 45.857 9.925 -62.385 1.00 96.94 113 ASP A N 1
ATOM 937 C CA . ASP A 1 113 ? 45.244 8.675 -61.927 1.00 96.94 113 ASP A CA 1
ATOM 938 C C . ASP A 1 113 ? 45.811 8.221 -60.572 1.00 96.94 113 ASP A C 1
ATOM 940 O O . ASP A 1 113 ? 45.050 7.836 -59.678 1.00 96.94 113 ASP A O 1
ATOM 944 N N . GLU A 1 114 ? 47.129 8.304 -60.366 1.00 97.25 114 GLU A N 1
ATOM 945 C CA . GLU A 1 114 ? 47.752 7.962 -59.082 1.00 97.25 114 GLU A CA 1
ATOM 946 C C . GLU A 1 114 ? 47.299 8.903 -57.957 1.00 97.25 114 GLU A C 1
ATOM 948 O O . GLU A 1 114 ? 46.908 8.439 -56.878 1.00 97.25 114 GLU A O 1
ATOM 953 N N . GLN A 1 115 ? 47.270 10.214 -58.215 1.00 97.06 115 GLN A N 1
ATOM 954 C CA . GLN A 1 115 ? 46.766 11.211 -57.270 1.00 97.06 115 GLN A CA 1
ATOM 955 C C . GLN A 1 115 ? 45.291 10.959 -56.924 1.00 97.06 115 GLN A C 1
ATOM 957 O O . GLN A 1 115 ? 44.918 10.989 -55.746 1.00 97.06 115 GLN A O 1
ATOM 962 N N . HIS A 1 116 ? 44.452 10.647 -57.918 1.00 97.00 116 HIS A N 1
ATOM 963 C CA . HIS A 1 116 ? 43.046 10.297 -57.709 1.00 97.00 116 HIS A CA 1
ATOM 964 C C . HIS A 1 116 ? 42.886 9.029 -56.867 1.00 97.00 116 HIS A C 1
ATOM 966 O O . HIS A 1 116 ? 42.094 9.016 -55.920 1.00 97.00 116 HIS A O 1
ATOM 972 N N . LEU A 1 117 ? 43.656 7.976 -57.154 1.00 97.50 117 LEU A N 1
ATOM 973 C CA . LEU A 1 117 ? 43.637 6.740 -56.370 1.00 97.50 117 LEU A CA 1
ATOM 974 C C . LEU A 1 117 ? 44.116 6.970 -54.933 1.00 97.50 117 LEU A C 1
ATOM 976 O O . LEU A 1 117 ? 43.535 6.409 -54.000 1.00 97.50 117 LEU A O 1
ATOM 980 N N . MET A 1 118 ? 45.140 7.802 -54.727 1.00 97.62 118 MET A N 1
ATOM 981 C CA . MET A 1 118 ? 45.627 8.149 -53.392 1.00 97.62 118 MET A CA 1
ATOM 982 C C . MET A 1 118 ? 44.571 8.929 -52.596 1.00 97.62 118 MET A C 1
ATOM 984 O O . MET A 1 118 ? 44.292 8.584 -51.444 1.00 97.62 118 MET A O 1
ATOM 988 N N . ALA A 1 119 ? 43.934 9.924 -53.219 1.00 97.75 119 ALA A N 1
ATOM 989 C CA . ALA A 1 119 ? 42.848 10.689 -52.611 1.00 97.75 119 ALA A CA 1
ATOM 990 C C . ALA A 1 119 ? 41.649 9.794 -52.263 1.00 97.75 119 ALA A C 1
ATOM 992 O O . ALA A 1 119 ? 41.111 9.888 -51.159 1.00 97.75 119 ALA A O 1
ATOM 993 N N . LEU A 1 120 ? 41.272 8.876 -53.160 1.00 97.81 120 LEU A N 1
ATOM 994 C CA . LEU A 1 120 ? 40.193 7.920 -52.917 1.00 97.81 120 LEU A CA 1
ATOM 995 C C . LEU A 1 120 ? 40.519 6.987 -51.746 1.00 97.81 120 LEU A C 1
ATOM 997 O O . LEU A 1 120 ? 39.680 6.805 -50.867 1.00 97.81 120 LEU A O 1
ATOM 1001 N N . ARG A 1 121 ? 41.736 6.430 -51.691 1.00 97.69 121 ARG A N 1
ATOM 1002 C CA . ARG A 1 121 ? 42.176 5.579 -50.570 1.00 97.69 121 ARG A CA 1
ATOM 1003 C C . ARG A 1 121 ? 42.126 6.332 -49.243 1.00 97.69 121 ARG A C 1
ATOM 1005 O O . ARG A 1 121 ? 41.592 5.801 -48.275 1.00 97.69 121 ARG A O 1
ATOM 1012 N N . SER A 1 122 ? 42.629 7.567 -49.209 1.00 98.06 122 SER A N 1
ATOM 1013 C CA . SER A 1 122 ? 42.578 8.408 -48.008 1.00 98.06 122 SER A CA 1
ATOM 1014 C C . SER A 1 122 ? 41.137 8.721 -47.591 1.00 98.06 122 SER A C 1
ATOM 1016 O O . SER A 1 122 ? 40.798 8.613 -46.414 1.00 98.06 122 SER A O 1
ATOM 1018 N N . HIS A 1 123 ? 40.262 9.048 -48.545 1.00 97.56 123 HIS A N 1
ATOM 1019 C CA . HIS A 1 123 ? 38.848 9.281 -48.268 1.00 97.56 123 HIS A CA 1
ATOM 1020 C C . HIS A 1 123 ? 38.162 8.033 -47.698 1.00 97.56 123 HIS A C 1
ATOM 1022 O O . HIS A 1 123 ? 37.463 8.136 -46.694 1.00 97.56 123 HIS A O 1
ATOM 1028 N N . LEU A 1 124 ? 38.379 6.858 -48.298 1.00 97.88 124 LEU A N 1
ATOM 1029 C CA . LEU A 1 124 ? 37.814 5.600 -47.803 1.00 97.88 124 LEU A CA 1
ATOM 1030 C C . LEU A 1 124 ? 38.291 5.292 -46.379 1.00 97.88 124 LEU A C 1
ATOM 1032 O O . LEU A 1 124 ? 37.462 5.015 -45.522 1.00 97.88 124 LEU A O 1
ATOM 1036 N N . GLN A 1 125 ? 39.584 5.468 -46.089 1.00 98.19 125 GLN A N 1
ATOM 1037 C CA . GLN A 1 125 ? 40.111 5.322 -44.727 1.00 98.19 125 GLN A CA 1
ATOM 1038 C C . GLN A 1 125 ? 39.446 6.286 -43.735 1.00 98.19 125 GLN A C 1
ATOM 1040 O O . GLN A 1 125 ? 39.106 5.891 -42.623 1.00 98.19 125 GLN A O 1
ATOM 1045 N N . ASN A 1 126 ? 39.224 7.544 -44.126 1.00 98.00 126 ASN A N 1
ATOM 1046 C CA . ASN A 1 126 ? 38.527 8.510 -43.273 1.00 98.00 126 ASN A CA 1
ATOM 1047 C C . ASN A 1 126 ? 37.067 8.108 -43.021 1.00 98.00 126 ASN A C 1
ATOM 1049 O O . ASN A 1 126 ? 36.566 8.287 -41.910 1.00 98.00 126 ASN A O 1
ATOM 1053 N N . VAL A 1 127 ? 36.387 7.560 -44.032 1.00 98.25 127 VAL A N 1
ATOM 1054 C CA . VAL A 1 127 ? 35.024 7.032 -43.892 1.00 98.25 127 VAL A CA 1
ATOM 1055 C C . VAL A 1 127 ? 35.004 5.830 -42.949 1.00 98.25 127 VAL A C 1
ATOM 1057 O O . VAL A 1 127 ? 34.154 5.793 -42.063 1.00 98.25 127 VAL A O 1
ATOM 1060 N N . ASP A 1 128 ? 35.956 4.905 -43.069 1.00 98.31 128 ASP A N 1
ATOM 1061 C CA . ASP A 1 128 ? 36.069 3.749 -42.170 1.00 98.31 128 ASP A CA 1
ATOM 1062 C C . ASP A 1 128 ? 36.287 4.195 -40.715 1.00 98.31 128 ASP A C 1
ATOM 1064 O O . ASP A 1 128 ? 35.570 3.757 -39.815 1.00 98.31 128 ASP A O 1
ATOM 1068 N N . ILE A 1 129 ? 37.185 5.162 -40.484 1.00 98.31 129 ILE A N 1
ATOM 1069 C CA . ILE A 1 129 ? 37.407 5.754 -39.153 1.00 98.31 129 ILE A CA 1
ATOM 1070 C C . ILE A 1 129 ? 36.120 6.397 -38.611 1.00 98.31 129 ILE A C 1
ATOM 1072 O O . ILE A 1 129 ? 35.808 6.268 -37.424 1.00 98.31 129 ILE A O 1
ATOM 1076 N N . LEU A 1 130 ? 35.357 7.094 -39.459 1.00 98.25 130 LEU A N 1
ATOM 1077 C CA . LEU A 1 130 ? 34.096 7.716 -39.056 1.00 98.25 130 LEU A CA 1
ATOM 1078 C C . LEU A 1 130 ? 33.033 6.667 -38.694 1.00 98.25 130 LEU A C 1
ATOM 1080 O O . LEU A 1 130 ? 32.308 6.846 -37.711 1.00 98.25 130 LEU A O 1
ATOM 1084 N N . ILE A 1 131 ? 32.957 5.573 -39.457 1.00 98.31 131 ILE A N 1
ATOM 1085 C CA . ILE A 1 131 ? 32.074 4.436 -39.175 1.00 98.31 131 ILE A CA 1
ATOM 1086 C C . ILE A 1 131 ? 32.453 3.803 -37.833 1.00 98.31 131 ILE A C 1
ATOM 1088 O O . ILE A 1 131 ? 31.577 3.602 -36.988 1.00 98.31 131 ILE A O 1
ATOM 1092 N N . ASP A 1 132 ? 33.741 3.565 -37.586 1.00 98.44 132 ASP A N 1
ATOM 1093 C CA . ASP A 1 132 ? 34.226 3.005 -36.323 1.00 98.44 132 ASP A CA 1
ATOM 1094 C C . ASP A 1 132 ? 33.913 3.914 -35.132 1.00 98.44 132 ASP A C 1
ATOM 1096 O O . ASP A 1 132 ? 33.418 3.446 -34.102 1.00 98.44 132 ASP A O 1
ATOM 1100 N N . LEU A 1 133 ? 34.122 5.227 -35.273 1.00 98.25 133 LEU A N 1
ATOM 1101 C CA . LEU A 1 133 ? 33.783 6.199 -34.234 1.00 98.25 133 LEU A CA 1
ATOM 1102 C C . LEU A 1 133 ? 32.278 6.187 -33.927 1.00 98.25 133 LEU A C 1
ATOM 1104 O O . LEU A 1 133 ? 31.874 6.210 -32.758 1.00 98.25 133 LEU A O 1
ATOM 1108 N N . GLN A 1 134 ? 31.441 6.120 -34.964 1.00 97.69 134 GLN A N 1
ATOM 1109 C CA . GLN A 1 134 ? 29.992 6.066 -34.804 1.00 97.69 134 GLN A CA 1
ATOM 1110 C C . GLN A 1 134 ? 29.542 4.746 -34.164 1.00 97.69 134 GLN A C 1
ATOM 1112 O O . GLN A 1 134 ? 28.693 4.766 -33.270 1.00 97.69 134 GLN A O 1
ATOM 1117 N N . ASN A 1 135 ? 30.143 3.616 -34.539 1.00 98.31 135 ASN A N 1
ATOM 1118 C CA . ASN A 1 135 ? 29.881 2.316 -33.923 1.00 98.31 135 ASN A CA 1
ATOM 1119 C C . ASN A 1 135 ? 30.273 2.306 -32.441 1.00 98.31 135 ASN A C 1
ATOM 1121 O O . ASN A 1 135 ? 29.490 1.866 -31.598 1.00 98.31 135 ASN A O 1
ATOM 1125 N N . GLN A 1 136 ? 31.435 2.866 -32.092 1.00 98.12 136 GLN A N 1
ATOM 1126 C CA . GLN A 1 136 ? 31.850 3.021 -30.695 1.00 98.12 136 GLN A CA 1
ATOM 1127 C C . GLN A 1 136 ? 30.885 3.913 -29.909 1.00 98.12 136 GLN A C 1
ATOM 1129 O O . GLN A 1 136 ? 30.537 3.595 -28.768 1.00 98.12 136 GLN A O 1
ATOM 1134 N N . ARG A 1 137 ? 30.429 5.023 -30.502 1.00 98.38 137 ARG A N 1
ATOM 1135 C CA . ARG A 1 137 ? 29.436 5.909 -29.883 1.00 98.38 137 ARG A CA 1
ATOM 1136 C C . ARG A 1 137 ? 28.112 5.183 -29.645 1.00 98.38 137 ARG A C 1
ATOM 1138 O O . ARG A 1 137 ? 27.576 5.277 -28.543 1.00 98.38 137 ARG A O 1
ATOM 1145 N N . LEU A 1 138 ? 27.605 4.453 -30.640 1.00 98.31 138 LEU A N 1
ATOM 1146 C CA . LEU A 1 138 ? 26.373 3.667 -30.522 1.00 98.31 138 LEU A CA 1
ATOM 1147 C C . LEU A 1 138 ? 26.504 2.569 -29.467 1.00 98.31 138 LEU A C 1
ATOM 1149 O O . LEU A 1 138 ? 25.603 2.407 -28.649 1.00 98.31 138 LEU A O 1
ATOM 1153 N N . HIS A 1 139 ? 27.637 1.865 -29.432 1.00 98.38 139 HIS A N 1
ATOM 1154 C CA . HIS A 1 139 ? 27.898 0.849 -28.419 1.00 98.38 139 HIS A CA 1
ATOM 1155 C C . HIS A 1 139 ? 27.902 1.454 -27.014 1.00 98.38 139 HIS A C 1
ATOM 1157 O O . HIS A 1 139 ? 27.224 0.939 -26.131 1.00 98.38 139 HIS A O 1
ATOM 1163 N N . LYS A 1 140 ? 28.617 2.568 -26.799 1.00 98.19 140 LYS A N 1
ATOM 1164 C CA . LYS A 1 140 ? 28.630 3.273 -25.505 1.00 98.19 140 LYS A CA 1
ATOM 1165 C C . LYS A 1 140 ? 27.226 3.706 -25.089 1.00 98.19 140 LYS A C 1
ATOM 1167 O O . LYS A 1 140 ? 26.832 3.466 -23.951 1.00 98.19 140 LYS A O 1
ATOM 1172 N N . LEU A 1 141 ? 26.465 4.296 -26.014 1.00 98.12 141 LEU A N 1
ATOM 1173 C CA . LEU A 1 141 ? 25.094 4.733 -25.755 1.00 98.12 141 LEU A CA 1
ATOM 1174 C C . LEU A 1 141 ? 24.194 3.555 -25.367 1.00 98.12 141 LEU A C 1
ATOM 1176 O O . LEU A 1 141 ? 23.488 3.641 -24.367 1.00 98.12 141 LEU A O 1
ATOM 1180 N N . LYS A 1 142 ? 24.278 2.439 -26.101 1.00 98.31 142 LYS A N 1
ATOM 1181 C CA . LYS A 1 142 ? 23.535 1.213 -25.794 1.00 98.31 142 LYS A CA 1
ATOM 1182 C C . LYS A 1 142 ? 23.910 0.660 -24.420 1.00 98.31 142 LYS A C 1
ATOM 1184 O O . LYS A 1 142 ? 23.024 0.413 -23.613 1.00 98.31 142 LYS A O 1
ATOM 1189 N N . THR A 1 143 ? 25.203 0.536 -24.120 1.00 98.31 143 THR A N 1
ATOM 1190 C CA . THR A 1 143 ? 25.646 0.023 -22.815 1.00 98.31 143 THR A CA 1
ATOM 1191 C C . THR A 1 143 ? 25.246 0.927 -21.657 1.00 98.31 143 THR A C 1
ATOM 1193 O O . THR A 1 143 ? 24.950 0.427 -20.578 1.00 98.31 143 THR A O 1
ATOM 1196 N N . ASN A 1 144 ? 25.244 2.249 -21.851 1.00 98.31 144 ASN A N 1
ATOM 1197 C CA . ASN A 1 144 ? 24.808 3.184 -20.817 1.00 98.31 144 ASN A CA 1
ATOM 1198 C C . ASN A 1 144 ? 23.302 3.068 -20.594 1.00 98.31 144 ASN A C 1
ATOM 1200 O O . ASN A 1 144 ? 22.881 2.919 -19.455 1.00 98.31 144 ASN A O 1
ATOM 1204 N N . TYR A 1 145 ? 22.520 3.032 -21.674 1.00 98.31 145 TYR A N 1
ATOM 1205 C CA . TYR A 1 145 ? 21.077 2.828 -21.600 1.00 98.31 145 TYR A CA 1
ATOM 1206 C C . TYR A 1 145 ? 20.716 1.515 -20.894 1.00 98.31 145 TYR A C 1
ATOM 1208 O O . TYR A 1 145 ? 19.876 1.508 -20.005 1.00 98.31 145 TYR A O 1
ATOM 1216 N N . GLU A 1 146 ? 21.375 0.406 -21.242 1.00 98.50 146 GLU A N 1
ATOM 1217 C CA . GLU A 1 146 ? 21.138 -0.895 -20.602 1.00 98.50 146 GLU A CA 1
ATOM 1218 C C . GLU A 1 146 ? 21.496 -0.876 -19.109 1.00 98.50 146 GLU A C 1
ATOM 1220 O O . GLU A 1 146 ? 20.759 -1.433 -18.298 1.00 98.50 146 GLU A O 1
ATOM 1225 N N . LYS A 1 147 ? 22.589 -0.203 -18.727 1.00 98.12 147 LYS A N 1
ATOM 1226 C CA . LYS A 1 147 ? 22.970 -0.028 -17.316 1.00 98.12 147 LYS A CA 1
ATOM 1227 C C . LYS A 1 147 ? 21.971 0.830 -16.548 1.00 98.12 147 LYS A C 1
ATOM 1229 O O . LYS A 1 147 ? 21.587 0.451 -15.448 1.00 98.12 147 LYS A O 1
ATOM 1234 N N . GLU A 1 148 ? 21.560 1.963 -17.113 1.00 98.12 148 GLU A N 1
ATOM 1235 C CA . GLU A 1 148 ? 20.568 2.857 -16.508 1.00 98.12 148 GLU A CA 1
ATOM 1236 C C . GLU A 1 148 ? 19.223 2.147 -16.352 1.00 98.12 148 GLU A C 1
ATOM 1238 O O . GLU A 1 148 ? 18.643 2.171 -15.270 1.00 98.12 148 GLU A O 1
ATOM 1243 N N . LEU A 1 149 ? 18.772 1.439 -17.391 1.00 98.31 149 LEU A N 1
ATOM 1244 C CA . LEU A 1 149 ? 17.556 0.633 -17.347 1.00 98.31 149 LEU A CA 1
ATOM 1245 C C . LEU A 1 149 ? 17.64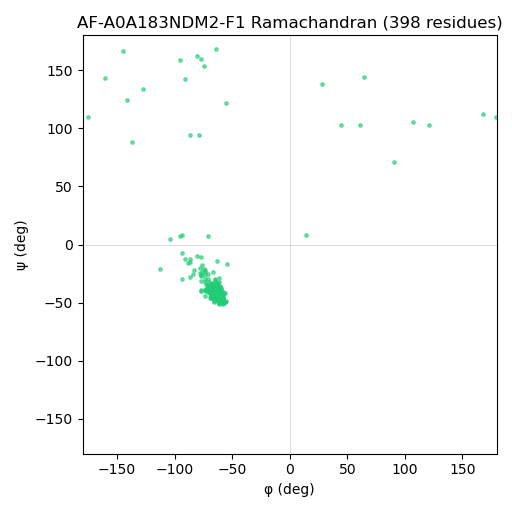0 -0.436 -16.255 1.00 98.31 149 LEU A C 1
ATOM 1247 O O . LEU A 1 149 ? 16.698 -0.596 -15.485 1.00 98.31 149 LEU A O 1
ATOM 1251 N N . HIS A 1 150 ? 18.758 -1.157 -16.172 1.00 98.12 150 HIS A N 1
ATOM 1252 C CA . HIS A 1 150 ? 18.937 -2.193 -15.162 1.00 98.12 150 HIS A CA 1
ATOM 1253 C C . HIS A 1 150 ? 18.957 -1.615 -13.741 1.00 98.12 150 HIS A C 1
ATOM 1255 O O . HIS A 1 150 ? 18.232 -2.115 -12.886 1.00 98.12 150 HIS A O 1
ATOM 1261 N N . SER A 1 151 ? 19.710 -0.532 -13.508 1.00 98.12 151 SER A N 1
ATOM 1262 C CA . SER A 1 151 ? 19.751 0.167 -12.215 1.00 98.12 151 SER A CA 1
ATOM 1263 C C . SER A 1 151 ? 18.362 0.638 -11.796 1.00 98.12 151 SER A C 1
ATOM 1265 O O . SER A 1 151 ? 17.937 0.389 -10.672 1.00 98.12 151 SER A O 1
ATOM 1267 N N . LEU A 1 152 ? 17.625 1.254 -12.723 1.00 98.12 152 LEU A N 1
ATOM 1268 C CA . LEU A 1 152 ? 16.284 1.765 -12.469 1.00 98.12 152 LEU A CA 1
ATOM 1269 C C . LEU A 1 152 ? 15.302 0.634 -12.136 1.00 98.12 152 LEU A C 1
ATOM 1271 O O . LEU A 1 152 ? 14.534 0.741 -11.185 1.00 98.12 152 LEU A O 1
ATOM 1275 N N . VAL A 1 153 ? 15.340 -0.471 -12.886 1.00 98.38 153 VAL A N 1
ATOM 1276 C CA . VAL A 1 153 ? 14.501 -1.649 -12.611 1.00 98.38 153 VAL A CA 1
ATOM 1277 C C . VAL A 1 153 ? 14.837 -2.256 -11.249 1.00 98.38 153 VAL A C 1
ATOM 1279 O O . VAL A 1 153 ? 13.927 -2.595 -10.496 1.00 98.38 153 VAL A O 1
ATOM 1282 N N . GLU A 1 154 ? 16.119 -2.379 -10.899 1.00 98.31 154 GLU A N 1
ATOM 1283 C CA . GLU A 1 154 ? 16.511 -2.872 -9.578 1.00 98.31 154 GLU A CA 1
ATOM 1284 C C . GLU A 1 154 ? 16.043 -1.958 -8.443 1.00 98.31 154 GLU A C 1
ATOM 1286 O O . GLU A 1 154 ? 15.587 -2.456 -7.413 1.00 98.31 154 GLU A O 1
ATOM 1291 N N . GLU A 1 155 ? 16.172 -0.641 -8.605 1.00 98.12 155 GLU A N 1
ATOM 1292 C CA . GLU A 1 155 ? 15.698 0.346 -7.632 1.00 98.12 155 GLU A CA 1
ATOM 1293 C C . GLU A 1 155 ? 14.184 0.245 -7.439 1.00 98.12 155 GLU A C 1
ATOM 1295 O O . GLU A 1 155 ? 13.732 0.110 -6.301 1.00 98.12 155 GLU A O 1
ATOM 1300 N N . PHE A 1 156 ? 13.414 0.182 -8.530 1.00 98.19 156 PHE A N 1
ATOM 1301 C CA . PHE A 1 156 ? 11.963 -0.004 -8.461 1.00 98.19 156 PHE A CA 1
ATOM 1302 C C . PHE A 1 156 ? 11.572 -1.308 -7.765 1.00 98.19 156 PHE A C 1
ATOM 1304 O O . PHE A 1 156 ? 10.694 -1.304 -6.906 1.00 98.19 156 PHE A O 1
ATOM 1311 N N . LEU A 1 157 ? 12.235 -2.426 -8.079 1.00 98.25 157 LEU A N 1
ATOM 1312 C CA . LEU A 1 157 ? 11.950 -3.708 -7.426 1.00 98.25 157 LEU A CA 1
ATOM 1313 C C . LEU A 1 157 ? 12.312 -3.688 -5.933 1.00 98.25 157 LEU A C 1
ATOM 1315 O O . LEU A 1 157 ? 11.618 -4.298 -5.115 1.00 98.25 157 LEU A O 1
ATOM 1319 N N . LYS A 1 158 ? 13.392 -2.993 -5.553 1.00 97.62 158 LYS A N 1
ATOM 1320 C CA . LYS A 1 158 ? 13.768 -2.797 -4.143 1.00 97.62 158 LYS A CA 1
ATOM 1321 C C . LYS A 1 158 ? 12.728 -1.947 -3.413 1.00 97.62 158 LYS A C 1
ATOM 1323 O O . LYS A 1 158 ? 12.317 -2.329 -2.319 1.00 97.62 158 LYS A O 1
ATOM 1328 N N . GLU A 1 159 ? 12.275 -0.849 -4.013 1.00 98.06 159 GLU A N 1
ATOM 1329 C CA . GLU A 1 159 ? 11.241 0.027 -3.448 1.00 98.06 159 GLU A CA 1
ATOM 1330 C C . GLU A 1 159 ? 9.888 -0.689 -3.319 1.00 98.06 159 GLU A C 1
ATOM 1332 O O . GLU A 1 159 ? 9.233 -0.598 -2.277 1.00 98.06 159 GLU A O 1
ATOM 1337 N N . GLU A 1 160 ? 9.493 -1.459 -4.335 1.00 98.00 160 GLU A N 1
ATOM 1338 C CA . GLU A 1 160 ? 8.266 -2.258 -4.318 1.00 98.00 160 GLU A CA 1
ATOM 1339 C C . GLU A 1 160 ? 8.297 -3.280 -3.174 1.00 98.00 160 GLU A C 1
ATOM 1341 O O . GLU A 1 160 ? 7.355 -3.369 -2.382 1.00 98.00 160 GLU A O 1
ATOM 1346 N N . ASN A 1 161 ? 9.400 -4.025 -3.050 1.00 98.06 161 ASN A N 1
ATOM 1347 C CA . ASN A 1 161 ? 9.576 -4.999 -1.975 1.00 98.06 161 ASN A CA 1
ATOM 1348 C C . ASN A 1 161 ? 9.603 -4.335 -0.597 1.00 98.06 161 ASN A C 1
ATOM 1350 O O . ASN A 1 161 ? 8.979 -4.846 0.332 1.00 98.06 161 ASN A O 1
ATOM 1354 N N . PHE A 1 162 ? 10.284 -3.196 -0.460 1.00 98.19 162 PHE A N 1
ATOM 1355 C CA . PHE A 1 162 ? 10.311 -2.436 0.788 1.00 98.19 162 PHE A CA 1
ATOM 1356 C C . PHE A 1 162 ? 8.905 -1.975 1.189 1.00 98.19 162 PHE A C 1
ATOM 1358 O O . PHE A 1 162 ? 8.487 -2.185 2.327 1.00 98.19 162 PHE A O 1
ATOM 1365 N N . THR A 1 163 ? 8.147 -1.419 0.243 1.00 98.00 163 THR A N 1
ATOM 1366 C CA . THR A 1 163 ? 6.771 -0.957 0.473 1.00 98.00 163 THR A CA 1
ATOM 1367 C C . THR A 1 163 ? 5.856 -2.108 0.884 1.00 98.00 163 THR A C 1
ATOM 1369 O O . THR A 1 163 ? 5.103 -1.974 1.848 1.00 98.00 163 THR A O 1
ATOM 1372 N N . LYS A 1 164 ? 5.957 -3.263 0.212 1.00 98.00 164 LYS A N 1
ATOM 1373 C CA . LYS A 1 164 ? 5.203 -4.476 0.568 1.00 98.00 164 LYS A CA 1
ATOM 1374 C C . LYS A 1 164 ? 5.542 -4.968 1.974 1.00 98.00 164 LYS A C 1
ATOM 1376 O O . LYS A 1 164 ? 4.640 -5.154 2.782 1.00 98.00 164 LYS A O 1
ATOM 1381 N N . GLN A 1 165 ? 6.829 -5.101 2.299 1.00 98.12 165 GLN A N 1
ATOM 1382 C CA . GLN A 1 165 ? 7.269 -5.544 3.627 1.00 98.12 165 GLN A CA 1
ATOM 1383 C C . GLN A 1 165 ? 6.821 -4.585 4.731 1.00 98.12 165 GLN A C 1
ATOM 1385 O O . GLN A 1 165 ? 6.373 -5.019 5.792 1.00 98.12 165 GLN A O 1
ATOM 1390 N N . GLN A 1 166 ? 6.920 -3.278 4.485 1.00 98.06 166 GLN A N 1
ATOM 1391 C CA . GLN A 1 166 ? 6.482 -2.268 5.439 1.00 98.06 166 GLN A CA 1
ATOM 1392 C C . GLN A 1 166 ? 4.964 -2.306 5.638 1.00 98.06 166 GLN A C 1
ATOM 1394 O O . GLN A 1 166 ? 4.500 -2.197 6.774 1.00 98.06 166 GLN A O 1
ATOM 1399 N N . HIS A 1 167 ? 4.195 -2.501 4.565 1.00 98.00 167 HIS A N 1
ATOM 1400 C CA . HIS A 1 167 ? 2.749 -2.681 4.648 1.00 98.00 167 HIS A CA 1
ATOM 1401 C C . HIS A 1 167 ? 2.380 -3.935 5.451 1.00 98.00 167 HIS A C 1
ATOM 1403 O O . HIS A 1 167 ? 1.590 -3.842 6.389 1.00 98.00 167 HIS A O 1
ATOM 1409 N N . ASP A 1 168 ? 2.997 -5.081 5.155 1.00 98.12 168 ASP A N 1
ATOM 1410 C CA . ASP A 1 168 ? 2.752 -6.336 5.874 1.00 98.12 168 ASP A CA 1
ATOM 1411 C C . ASP A 1 168 ? 3.083 -6.208 7.364 1.00 98.12 168 ASP A C 1
ATOM 1413 O O . ASP A 1 168 ? 2.321 -6.667 8.220 1.00 98.12 168 ASP A O 1
ATOM 1417 N N . LYS A 1 169 ? 4.188 -5.525 7.689 1.00 97.88 169 LYS A N 1
ATOM 1418 C CA . LYS A 1 169 ? 4.556 -5.216 9.072 1.00 97.88 169 LYS A CA 1
ATOM 1419 C C . LYS A 1 169 ? 3.485 -4.369 9.758 1.00 97.88 169 LYS A C 1
ATOM 1421 O O . LYS A 1 169 ? 3.020 -4.749 10.823 1.00 97.88 169 LYS A O 1
ATOM 1426 N N . GLN A 1 170 ? 3.045 -3.275 9.135 1.00 97.31 170 GLN A N 1
ATOM 1427 C CA . GLN A 1 170 ? 1.996 -2.413 9.692 1.00 97.31 170 GLN A CA 1
ATOM 1428 C C . GLN A 1 170 ? 0.672 -3.158 9.893 1.00 97.31 170 GLN A C 1
ATOM 1430 O O . GLN A 1 170 ? -0.002 -2.959 10.901 1.00 97.31 170 GLN A O 1
ATOM 1435 N N . VAL A 1 171 ? 0.294 -4.027 8.953 1.00 98.25 171 VAL A N 1
ATOM 1436 C CA . VAL A 1 171 ? -0.909 -4.859 9.068 1.00 98.25 171 VAL A CA 1
ATOM 1437 C C . VAL A 1 171 ? -0.792 -5.828 10.243 1.00 98.25 171 VAL A C 1
ATOM 1439 O O . VAL A 1 171 ? -1.765 -6.011 10.973 1.00 98.25 171 VAL A O 1
ATOM 1442 N N . ASN A 1 172 ? 0.374 -6.442 10.445 1.00 97.69 172 ASN A N 1
ATOM 1443 C CA . ASN A 1 172 ? 0.601 -7.331 11.583 1.00 97.69 172 ASN A CA 1
ATOM 1444 C C . ASN A 1 172 ? 0.615 -6.562 12.910 1.00 97.69 172 ASN A C 1
ATOM 1446 O O . ASN A 1 172 ? -0.101 -6.958 13.824 1.00 97.69 172 ASN A O 1
ATOM 1450 N N . ASP A 1 173 ? 1.294 -5.415 12.979 1.00 97.69 173 ASP A N 1
ATOM 1451 C CA . ASP A 1 173 ? 1.293 -4.547 14.163 1.00 97.69 173 ASP A CA 1
ATOM 1452 C C . ASP A 1 173 ? -0.145 -4.121 14.533 1.00 97.69 173 ASP A C 1
ATOM 1454 O O . ASP A 1 173 ? -0.536 -4.149 15.700 1.00 97.69 173 ASP A O 1
ATOM 1458 N N . LEU A 1 174 ? -0.980 -3.779 13.541 1.00 97.69 174 LEU A N 1
ATOM 1459 C CA . LEU A 1 174 ? -2.393 -3.449 13.761 1.00 97.69 174 LEU A CA 1
ATOM 1460 C C . LEU A 1 174 ? -3.213 -4.643 14.261 1.00 97.69 174 LEU A C 1
ATOM 1462 O O . LEU A 1 174 ? -4.088 -4.457 15.109 1.00 97.69 174 LEU A O 1
ATOM 1466 N N . LYS A 1 175 ? -2.950 -5.857 13.762 1.00 97.62 175 LYS A N 1
ATOM 1467 C CA . LYS A 1 175 ? -3.594 -7.078 14.271 1.00 97.62 175 LYS A CA 1
ATOM 1468 C C . LYS A 1 175 ? -3.204 -7.340 15.722 1.00 97.62 175 LYS A C 1
ATOM 1470 O O . LYS A 1 175 ? -4.084 -7.646 16.523 1.00 97.62 175 LYS A O 1
ATOM 1475 N N . ASP A 1 176 ? -1.934 -7.168 16.070 1.00 97.56 176 ASP A N 1
ATOM 1476 C CA . ASP A 1 176 ? -1.448 -7.357 17.438 1.00 97.56 176 ASP A CA 1
ATOM 1477 C C . ASP A 1 176 ? -2.076 -6.334 18.391 1.00 97.56 176 ASP A C 1
ATOM 1479 O O . ASP A 1 176 ? -2.574 -6.701 19.458 1.00 97.56 176 ASP A O 1
ATOM 1483 N N . ILE A 1 177 ? -2.151 -5.063 17.975 1.00 97.69 177 ILE A N 1
ATOM 1484 C CA . ILE A 1 177 ? -2.867 -4.016 18.719 1.00 97.69 177 ILE A CA 1
ATOM 1485 C C . ILE A 1 177 ? -4.344 -4.384 18.874 1.00 97.69 177 ILE A C 1
ATOM 1487 O O . ILE A 1 177 ? -4.890 -4.228 19.963 1.00 97.69 177 ILE A O 1
ATOM 1491 N N . PHE A 1 178 ? -4.994 -4.880 17.820 1.00 97.56 178 PHE A N 1
ATOM 1492 C CA . PHE A 1 178 ? -6.400 -5.279 17.872 1.00 97.56 178 PHE A CA 1
ATOM 1493 C C . PHE A 1 178 ? -6.634 -6.416 18.873 1.00 97.56 178 PHE A C 1
ATOM 1495 O O . PHE A 1 178 ? -7.537 -6.316 19.700 1.00 97.56 178 PHE A O 1
ATOM 1502 N N . VAL A 1 179 ? -5.801 -7.460 18.849 1.00 97.88 179 VAL A N 1
ATOM 1503 C CA . VAL A 1 179 ? -5.891 -8.586 19.794 1.00 97.88 179 VAL A CA 1
ATOM 1504 C C . VAL A 1 179 ? -5.629 -8.124 21.228 1.00 97.88 179 VAL A C 1
ATOM 1506 O O . VAL A 1 179 ? -6.367 -8.499 22.140 1.00 97.88 179 VAL A O 1
ATOM 1509 N N . ALA A 1 180 ? -4.615 -7.280 21.442 1.00 97.44 180 ALA A N 1
ATOM 1510 C CA . ALA A 1 180 ? -4.334 -6.713 22.757 1.00 97.44 180 ALA A CA 1
ATOM 1511 C C . ALA A 1 180 ? -5.515 -5.869 23.263 1.00 97.44 180 ALA A C 1
ATOM 1513 O O . ALA A 1 180 ? -5.946 -6.020 24.406 1.00 97.44 180 ALA A O 1
ATOM 1514 N N . LEU A 1 181 ? -6.081 -5.022 22.402 1.00 97.00 181 LEU A N 1
ATOM 1515 C CA . LEU A 1 181 ? -7.223 -4.176 22.725 1.00 97.00 181 LEU A CA 1
ATOM 1516 C C . LEU A 1 181 ? -8.464 -5.016 23.069 1.00 97.00 181 LEU A C 1
ATOM 1518 O O . LEU A 1 181 ? -9.089 -4.778 24.102 1.00 97.00 181 LEU A O 1
ATOM 1522 N N . ASP A 1 182 ? -8.784 -6.033 22.269 1.00 97.50 182 ASP A N 1
ATOM 1523 C CA . ASP A 1 182 ? -9.897 -6.955 22.528 1.00 97.50 182 ASP A CA 1
ATOM 1524 C C . ASP A 1 182 ? -9.716 -7.712 23.856 1.00 97.50 182 ASP A C 1
ATOM 1526 O O . ASP A 1 182 ? -10.632 -7.779 24.679 1.00 97.50 182 ASP A O 1
ATOM 1530 N N . SER A 1 183 ? -8.495 -8.174 24.150 1.00 96.94 183 SER A N 1
ATOM 1531 C CA . SER A 1 183 ? -8.165 -8.781 25.445 1.00 96.94 183 SER A CA 1
ATOM 1532 C C . SER A 1 183 ? -8.362 -7.809 26.617 1.00 96.94 183 SER A C 1
ATOM 1534 O O . SER A 1 183 ? -8.900 -8.197 27.654 1.00 96.94 183 SER A O 1
ATOM 1536 N N . THR A 1 184 ? -7.993 -6.533 26.466 1.00 97.69 184 THR A N 1
ATOM 1537 C CA . THR A 1 184 ? -8.222 -5.536 27.528 1.00 97.69 184 THR A CA 1
ATOM 1538 C C . THR A 1 184 ? -9.702 -5.209 27.718 1.00 97.69 184 THR A C 1
ATOM 1540 O O . THR A 1 184 ? -10.151 -5.054 28.855 1.00 97.69 184 THR A O 1
ATOM 1543 N N . TYR A 1 185 ? -10.487 -5.141 26.638 1.00 96.62 185 TYR A N 1
ATOM 1544 C CA . TYR A 1 185 ? -11.925 -4.891 26.726 1.00 96.62 185 TYR A CA 1
ATOM 1545 C C . TYR A 1 185 ? -12.671 -6.066 27.348 1.00 96.62 185 TYR A C 1
ATOM 1547 O O . TYR A 1 185 ? -13.523 -5.852 28.210 1.00 96.62 185 TYR A O 1
ATOM 1555 N N . THR A 1 186 ? -12.333 -7.295 26.956 1.00 97.38 186 THR A N 1
ATOM 1556 C CA . THR A 1 186 ? -12.910 -8.507 27.549 1.00 97.38 186 THR A CA 1
ATOM 1557 C C . THR A 1 186 ? -12.555 -8.619 29.032 1.00 97.38 186 THR A C 1
ATOM 1559 O O . THR A 1 186 ? -13.448 -8.862 29.845 1.00 97.38 186 THR A O 1
ATOM 1562 N N . ALA A 1 187 ? -11.301 -8.346 29.414 1.00 97.19 187 ALA A N 1
ATOM 1563 C CA . ALA A 1 187 ? -10.886 -8.293 30.816 1.00 97.19 187 ALA A CA 1
ATOM 1564 C C . ALA A 1 187 ? -11.658 -7.228 31.613 1.00 97.19 187 ALA A C 1
ATOM 1566 O O . ALA A 1 187 ? -12.197 -7.532 32.675 1.00 97.19 187 ALA A O 1
ATOM 1567 N N . LYS A 1 188 ? -11.789 -6.008 31.078 1.00 96.75 188 LYS A N 1
ATOM 1568 C CA . LYS A 1 188 ? -12.531 -4.917 31.731 1.00 96.75 188 LYS A CA 1
ATOM 1569 C C . LYS A 1 188 ? -14.028 -5.212 31.852 1.00 96.75 188 LYS A C 1
ATOM 1571 O O . LYS A 1 188 ? -14.650 -4.864 32.852 1.00 96.75 188 LYS A O 1
ATOM 1576 N N . ALA A 1 189 ? -14.622 -5.855 30.848 1.00 96.50 189 ALA A N 1
ATOM 1577 C CA . ALA A 1 189 ? -16.010 -6.304 30.910 1.00 96.50 189 ALA A CA 1
ATOM 1578 C C . ALA A 1 189 ? -16.196 -7.379 31.991 1.00 96.50 189 ALA A C 1
ATOM 1580 O O . ALA A 1 189 ? -17.161 -7.327 32.750 1.00 96.50 189 ALA A O 1
ATOM 1581 N N . HIS A 1 190 ? -15.257 -8.322 32.091 1.00 96.31 190 HIS A N 1
ATOM 1582 C CA . HIS A 1 190 ? -15.267 -9.354 33.123 1.00 96.31 190 HIS A CA 1
ATOM 1583 C C . HIS A 1 190 ? -15.094 -8.766 34.531 1.00 96.31 190 HIS A C 1
ATOM 1585 O O . HIS A 1 190 ? -15.839 -9.132 35.435 1.00 96.31 190 HIS A O 1
ATOM 1591 N N . GLU A 1 191 ? -14.173 -7.816 34.708 1.00 97.12 191 GLU A N 1
ATOM 1592 C CA . GLU A 1 191 ? -13.990 -7.064 35.956 1.00 97.12 191 GLU A CA 1
ATOM 1593 C C . GLU A 1 191 ? -15.279 -6.335 36.359 1.00 97.12 191 GLU A C 1
ATOM 1595 O O . GLU A 1 191 ? -15.762 -6.521 37.470 1.00 97.12 191 GLU A O 1
ATOM 1600 N N . ALA A 1 192 ? -15.927 -5.623 35.431 1.00 95.94 192 ALA A N 1
ATOM 1601 C CA . ALA A 1 192 ? -17.198 -4.950 35.706 1.00 95.94 192 ALA A CA 1
ATOM 1602 C C . ALA A 1 192 ? -18.322 -5.924 36.116 1.00 95.94 192 ALA A C 1
ATOM 1604 O O . ALA A 1 192 ? -19.159 -5.589 36.959 1.00 95.94 192 ALA A O 1
ATOM 1605 N N . VAL A 1 193 ? -18.355 -7.132 35.539 1.00 96.94 193 VAL A N 1
ATOM 1606 C CA . VAL A 1 193 ? -19.295 -8.187 35.952 1.00 96.94 193 VAL A CA 1
ATOM 1607 C C . VAL A 1 193 ? -18.967 -8.683 37.359 1.00 96.94 193 VAL A C 1
ATOM 1609 O O . VAL A 1 193 ? -19.888 -8.799 38.170 1.00 96.94 193 VAL A O 1
ATOM 1612 N N . ILE A 1 194 ? -17.689 -8.932 37.667 1.00 96.44 194 ILE A N 1
ATOM 1613 C CA . ILE A 1 194 ? -17.247 -9.319 39.014 1.00 96.44 194 ILE A CA 1
ATOM 1614 C C . ILE A 1 194 ? -17.655 -8.248 40.027 1.00 96.44 194 ILE A C 1
ATOM 1616 O O . ILE A 1 194 ? -18.326 -8.576 41.006 1.00 96.44 194 ILE A O 1
ATOM 1620 N N . ASP A 1 195 ? -17.338 -6.980 39.772 1.00 96.31 195 ASP A N 1
ATOM 1621 C CA . ASP A 1 195 ? -17.677 -5.861 40.654 1.00 96.31 195 ASP A CA 1
ATOM 1622 C C . ASP A 1 195 ? -19.187 -5.766 40.881 1.00 96.31 195 ASP A C 1
ATOM 1624 O O . ASP A 1 195 ? -19.652 -5.615 42.013 1.00 96.31 195 ASP A O 1
ATOM 1628 N N . GLN A 1 196 ? -19.984 -5.923 39.818 1.00 95.69 196 GLN A N 1
ATOM 1629 C CA . GLN A 1 196 ? -21.438 -5.943 39.936 1.00 95.69 196 GLN A CA 1
ATOM 1630 C C . GLN A 1 196 ? -21.923 -7.120 40.795 1.00 95.69 196 GLN A C 1
ATOM 1632 O O . GLN A 1 196 ? -22.859 -6.955 41.583 1.00 95.69 196 GLN A O 1
ATOM 1637 N N . THR A 1 197 ? -21.339 -8.311 40.634 1.00 95.81 197 THR A N 1
ATOM 1638 C CA . THR A 1 197 ? -21.689 -9.473 41.465 1.00 95.81 197 THR A CA 1
ATOM 1639 C C . THR A 1 197 ? -21.281 -9.276 42.921 1.00 95.81 197 THR A C 1
ATOM 1641 O O . THR A 1 197 ? -22.112 -9.505 43.797 1.00 95.81 197 THR A O 1
ATOM 1644 N N . SER A 1 198 ? -20.088 -8.733 43.179 1.00 96.50 198 SER A N 1
ATOM 1645 C CA . SER A 1 198 ? -19.620 -8.387 44.524 1.00 96.50 198 SER A CA 1
ATOM 1646 C C . SER A 1 198 ? -20.561 -7.388 45.189 1.00 96.50 198 SER A C 1
ATOM 1648 O O . SER A 1 198 ? -21.034 -7.626 46.294 1.00 96.50 198 SER A O 1
ATOM 1650 N N . LEU A 1 199 ? -20.931 -6.310 44.488 1.00 96.12 199 LEU A N 1
ATOM 1651 C CA . LEU A 1 199 ? -21.845 -5.298 45.017 1.00 96.12 199 LEU A CA 1
ATOM 1652 C C . LEU A 1 199 ? -23.233 -5.881 45.333 1.00 96.12 199 LEU A C 1
ATOM 1654 O O . LEU A 1 199 ? -23.863 -5.493 46.319 1.00 96.12 199 LEU A O 1
ATOM 1658 N N . LYS A 1 200 ? -23.728 -6.811 44.502 1.00 96.00 200 LYS A N 1
ATOM 1659 C CA . LYS A 1 200 ? -24.989 -7.526 44.764 1.00 96.00 200 LYS A CA 1
ATOM 1660 C C . LYS A 1 200 ? -24.893 -8.393 46.018 1.00 96.00 200 LYS A C 1
ATOM 1662 O O . LYS A 1 200 ? -25.839 -8.392 46.808 1.00 96.00 200 LYS A O 1
ATOM 1667 N N . ASP A 1 201 ? -23.790 -9.110 46.197 1.00 95.69 201 ASP A N 1
ATOM 1668 C CA . ASP A 1 201 ? -23.568 -9.956 47.368 1.00 95.69 201 ASP A CA 1
ATOM 1669 C C . ASP A 1 201 ? -23.386 -9.123 48.643 1.00 95.69 201 ASP A C 1
ATOM 1671 O O . ASP A 1 201 ? -23.997 -9.446 49.661 1.00 95.69 201 ASP A O 1
ATOM 1675 N N . ASP A 1 202 ? -22.679 -7.995 48.576 1.00 95.81 202 ASP A N 1
ATOM 1676 C CA . ASP A 1 202 ? -22.546 -7.046 49.686 1.00 95.81 202 ASP A CA 1
ATOM 1677 C C . ASP A 1 202 ? -23.900 -6.451 50.091 1.00 95.81 202 ASP A C 1
ATOM 1679 O O . ASP A 1 202 ? -24.240 -6.414 51.274 1.00 95.81 202 ASP A O 1
ATOM 1683 N N . LEU A 1 203 ? -24.725 -6.038 49.120 1.00 94.50 203 LEU A N 1
ATOM 1684 C CA . LEU A 1 203 ? -26.093 -5.569 49.380 1.00 94.50 203 LEU A CA 1
ATOM 1685 C C . LEU A 1 203 ? -26.954 -6.656 50.028 1.00 94.50 203 LEU A C 1
ATOM 1687 O O . LEU A 1 203 ? -27.717 -6.381 50.959 1.00 94.50 203 LEU A O 1
ATOM 1691 N N . LYS A 1 204 ? -26.836 -7.894 49.544 1.00 96.31 204 LYS A N 1
ATOM 1692 C CA . LYS A 1 204 ? -27.555 -9.043 50.097 1.00 96.31 204 LYS A CA 1
ATOM 1693 C C . LYS A 1 204 ? -27.100 -9.339 51.526 1.00 96.31 204 LYS A C 1
ATOM 1695 O O . LYS A 1 204 ? -27.954 -9.535 52.389 1.00 96.31 204 LYS A O 1
ATOM 1700 N N . ASN A 1 205 ? -25.795 -9.327 51.789 1.00 95.44 205 ASN A N 1
ATOM 1701 C CA . ASN A 1 205 ? -25.223 -9.518 53.120 1.00 95.44 205 ASN A CA 1
ATOM 1702 C C . ASN A 1 205 ? -25.666 -8.409 54.071 1.00 95.44 205 ASN A C 1
ATOM 1704 O O . ASN A 1 205 ? -26.196 -8.710 55.135 1.00 95.44 205 ASN A O 1
ATOM 1708 N N . LYS A 1 206 ? -25.590 -7.144 53.649 1.00 95.88 206 LYS A N 1
ATOM 1709 C CA . LYS A 1 206 ? -26.074 -6.008 54.438 1.00 95.88 206 LYS A CA 1
ATOM 1710 C C . LYS A 1 206 ? -27.565 -6.126 54.763 1.00 95.88 206 LYS A C 1
ATOM 1712 O O . LYS A 1 206 ? -27.968 -5.926 55.903 1.00 95.88 206 LYS A O 1
ATOM 1717 N N . SER A 1 207 ? -28.392 -6.531 53.798 1.00 94.25 207 SER A N 1
ATOM 1718 C CA . SER A 1 207 ? -29.818 -6.787 54.043 1.00 94.25 207 SER A CA 1
ATOM 1719 C C . SER A 1 207 ? -30.044 -7.939 55.034 1.00 94.25 207 SER A C 1
ATOM 1721 O O . SER A 1 207 ? -30.931 -7.865 55.891 1.00 94.25 207 SER A O 1
ATOM 1723 N N . LEU A 1 208 ? -29.236 -9.003 54.960 1.00 95.25 208 LEU A N 1
ATOM 1724 C CA . LEU A 1 208 ? -29.271 -10.105 55.926 1.00 95.25 208 LEU A CA 1
ATOM 1725 C C . LEU A 1 208 ? -28.846 -9.650 57.328 1.00 95.25 208 LEU A C 1
ATOM 1727 O O . LEU A 1 208 ? -29.501 -10.031 58.300 1.00 95.25 208 LEU A O 1
ATOM 1731 N N . GLU A 1 209 ? -27.810 -8.819 57.438 1.00 94.75 209 GLU A N 1
ATOM 1732 C CA . GLU A 1 209 ? -27.348 -8.214 58.691 1.00 94.75 209 GLU A CA 1
ATOM 1733 C C . GLU A 1 209 ? -28.405 -7.286 59.297 1.00 94.75 209 GLU A C 1
ATOM 1735 O O . GLU A 1 209 ? -28.711 -7.399 60.484 1.00 94.75 209 GLU A O 1
ATOM 1740 N N . GLU A 1 210 ? -29.032 -6.421 58.496 1.00 94.44 210 GLU A N 1
ATOM 1741 C CA . GLU A 1 210 ? -30.130 -5.548 58.927 1.00 94.44 210 GLU A CA 1
ATOM 1742 C C . GLU A 1 210 ? -31.325 -6.370 59.420 1.00 94.44 210 GLU A C 1
ATOM 1744 O O . GLU A 1 210 ? -31.861 -6.115 60.501 1.00 94.44 210 GLU A O 1
ATOM 1749 N N . LYS A 1 211 ? -31.703 -7.422 58.681 1.00 94.88 211 LYS A N 1
ATOM 1750 C CA . LYS A 1 211 ? -32.745 -8.365 59.108 1.00 94.88 211 LYS A CA 1
ATOM 1751 C C . LYS A 1 211 ? -32.365 -9.066 60.411 1.00 94.88 211 LYS A C 1
ATOM 1753 O O . LYS A 1 211 ? -33.231 -9.275 61.265 1.00 94.88 211 LYS A O 1
ATOM 1758 N N . HIS A 1 212 ? -31.105 -9.466 60.576 1.00 95.12 212 HIS A N 1
ATOM 1759 C CA . HIS A 1 212 ? -30.653 -10.121 61.799 1.00 95.12 212 HIS A CA 1
ATOM 1760 C C . HIS A 1 212 ? -30.654 -9.155 62.987 1.00 95.12 212 HIS A C 1
ATOM 1762 O O . HIS A 1 212 ? -31.164 -9.510 64.048 1.00 95.12 212 HIS A O 1
ATOM 1768 N N . THR A 1 213 ? -30.188 -7.925 62.782 1.00 95.81 213 THR A N 1
ATOM 1769 C CA . THR A 1 213 ? -30.208 -6.840 63.769 1.00 95.81 213 THR A CA 1
ATOM 1770 C C . THR A 1 213 ? -31.639 -6.512 64.188 1.00 95.81 213 THR A C 1
ATOM 1772 O O . THR A 1 213 ? -31.937 -6.431 65.379 1.00 95.81 213 THR A O 1
ATOM 1775 N N . LEU A 1 214 ? -32.564 -6.400 63.229 1.00 94.38 214 LEU A N 1
ATOM 1776 C CA . LEU A 1 214 ? -33.984 -6.189 63.507 1.00 94.38 214 LEU A CA 1
ATOM 1777 C C . LEU A 1 214 ? -34.577 -7.348 64.313 1.00 94.38 214 LEU A C 1
ATOM 1779 O O . LEU A 1 214 ? -35.311 -7.110 65.269 1.00 94.38 214 LEU A O 1
ATOM 1783 N N . ARG A 1 215 ? -34.236 -8.595 63.961 1.00 96.31 215 ARG A N 1
ATOM 1784 C CA . ARG A 1 215 ? -34.658 -9.777 64.722 1.00 96.31 215 ARG A CA 1
ATOM 1785 C C . ARG A 1 215 ? -34.187 -9.694 66.172 1.00 96.31 215 ARG A C 1
ATOM 1787 O O . ARG A 1 215 ? -35.014 -9.839 67.062 1.00 96.31 215 ARG A O 1
ATOM 1794 N N . ILE A 1 216 ? -32.905 -9.404 66.399 1.00 95.19 216 ILE A N 1
ATOM 1795 C CA . ILE A 1 216 ? -32.333 -9.257 67.746 1.00 95.19 216 ILE A CA 1
ATOM 1796 C C . ILE A 1 216 ? -33.056 -8.143 68.515 1.00 95.19 216 ILE A C 1
ATOM 1798 O O . ILE A 1 216 ? -33.434 -8.333 69.668 1.00 95.19 216 ILE A O 1
ATOM 1802 N N . ASN A 1 217 ? -33.318 -6.997 67.881 1.00 94.81 217 ASN A N 1
ATOM 1803 C CA . ASN A 1 217 ? -34.061 -5.899 68.505 1.00 94.81 217 ASN A CA 1
ATOM 1804 C C . ASN A 1 217 ? -35.494 -6.29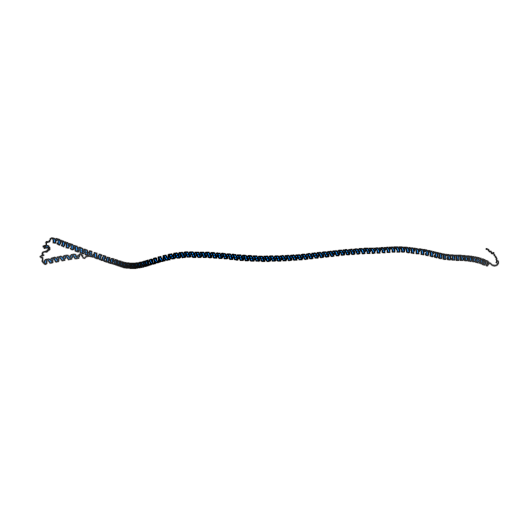8 68.887 1.00 94.81 217 ASN A C 1
ATOM 1806 O O . ASN A 1 217 ? -35.958 -5.953 69.975 1.00 94.81 217 ASN A O 1
ATOM 1810 N N . LEU A 1 218 ? -36.194 -7.036 68.020 1.00 93.94 218 LEU A N 1
ATOM 1811 C CA . LEU A 1 218 ? -37.540 -7.539 68.299 1.00 93.94 218 LEU A CA 1
ATOM 1812 C C . LEU A 1 218 ? -37.532 -8.591 69.412 1.00 93.94 218 LEU A C 1
ATOM 1814 O O . LEU A 1 218 ? -38.357 -8.503 70.316 1.00 93.94 218 LEU A O 1
ATOM 1818 N N . GLU A 1 219 ? -36.590 -9.536 69.398 1.00 93.50 219 GLU A N 1
ATOM 1819 C CA . GLU A 1 219 ? -36.398 -10.515 70.476 1.00 93.50 219 GLU A CA 1
ATOM 1820 C C . GLU A 1 219 ? -36.113 -9.815 71.811 1.00 93.50 219 GLU A C 1
ATOM 1822 O O . GLU A 1 219 ? -36.752 -10.118 72.818 1.00 93.50 219 GLU A O 1
ATOM 1827 N N . ASN A 1 220 ? -35.238 -8.805 71.818 1.00 94.56 220 ASN A N 1
ATOM 1828 C CA . ASN A 1 220 ? -34.974 -7.977 72.995 1.00 94.56 220 ASN A CA 1
ATOM 1829 C C . ASN A 1 220 ? -36.233 -7.249 73.480 1.00 94.56 220 ASN A C 1
ATOM 1831 O O . ASN A 1 220 ? -36.486 -7.205 74.685 1.00 94.56 220 ASN A O 1
ATOM 1835 N N . LYS A 1 221 ? -37.053 -6.707 72.569 1.00 94.00 221 LYS A N 1
ATOM 1836 C CA . LYS A 1 221 ? -38.304 -6.035 72.945 1.00 94.00 221 LYS A CA 1
ATOM 1837 C C . LYS A 1 221 ? -39.335 -7.013 73.505 1.00 94.00 221 LYS A C 1
ATOM 1839 O O . LYS A 1 221 ? -39.982 -6.694 74.499 1.00 94.00 221 LYS A O 1
ATOM 1844 N N . VAL A 1 222 ? -39.459 -8.202 72.914 1.00 93.69 222 VAL A N 1
ATOM 1845 C CA . VAL A 1 222 ? -40.301 -9.289 73.437 1.00 93.69 222 VAL A CA 1
ATOM 1846 C C . VAL A 1 222 ? -39.831 -9.697 74.831 1.00 93.69 222 VAL A C 1
ATOM 1848 O O . VAL A 1 222 ? -40.654 -9.796 75.736 1.00 93.69 222 VAL A O 1
ATOM 1851 N N . ASN A 1 223 ? -38.523 -9.852 75.042 1.00 93.88 223 ASN A N 1
ATOM 1852 C CA . ASN A 1 223 ? -37.957 -10.167 76.353 1.00 93.88 223 ASN A CA 1
ATOM 1853 C C . ASN A 1 223 ? -38.206 -9.050 77.382 1.00 93.88 223 ASN A C 1
ATOM 1855 O O . ASN A 1 223 ? -38.534 -9.355 78.529 1.00 93.88 223 ASN A O 1
ATOM 1859 N N . SER A 1 224 ? -38.113 -7.770 76.988 1.00 92.38 224 SER A N 1
ATOM 1860 C CA . SER A 1 224 ? -38.464 -6.635 77.861 1.00 92.38 224 SER A CA 1
ATOM 1861 C C . SER A 1 224 ? -39.932 -6.698 78.269 1.00 92.38 224 SER A C 1
ATOM 1863 O O . SER A 1 224 ? -40.229 -6.691 79.460 1.00 92.38 224 SER A O 1
ATOM 1865 N N . LEU A 1 225 ? -40.840 -6.845 77.300 1.00 93.25 225 LEU A N 1
ATOM 1866 C CA . LEU A 1 225 ? -42.278 -6.940 77.551 1.00 93.25 225 LEU A CA 1
ATOM 1867 C C . LEU A 1 225 ? -42.621 -8.165 78.399 1.00 93.25 225 LEU A C 1
ATOM 1869 O O . LEU A 1 225 ? -43.483 -8.091 79.268 1.00 93.25 225 LEU A O 1
ATOM 1873 N N . TRP A 1 226 ? -41.931 -9.287 78.190 1.00 92.75 226 TRP A N 1
ATOM 1874 C CA . TRP A 1 226 ? -42.090 -10.483 79.008 1.00 92.75 226 TRP A CA 1
ATOM 1875 C C . TRP A 1 226 ? -41.622 -10.261 80.448 1.00 92.75 226 TRP A C 1
ATOM 1877 O O . TRP A 1 226 ? -42.290 -10.693 81.387 1.00 92.75 226 TRP A O 1
ATOM 1887 N N . SER A 1 227 ? -40.505 -9.557 80.642 1.00 93.06 227 SER A N 1
ATOM 1888 C CA . SER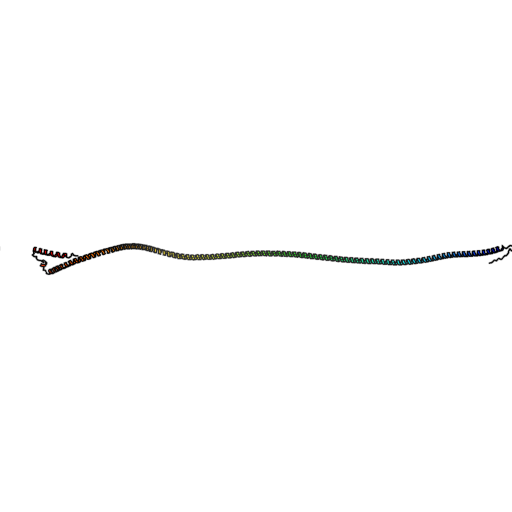 A 1 227 ? -40.031 -9.166 81.970 1.00 93.06 227 SER A CA 1
ATOM 1889 C C . SER A 1 227 ? -41.011 -8.212 82.657 1.00 93.06 227 SER A C 1
ATOM 1891 O O . SER A 1 227 ? -41.349 -8.432 83.819 1.00 93.06 227 SER A O 1
ATOM 1893 N N . GLU A 1 228 ? -41.510 -7.199 81.943 1.00 92.06 228 GLU A N 1
ATOM 1894 C CA . GLU A 1 228 ? -42.539 -6.266 82.424 1.00 92.06 228 GLU A CA 1
ATOM 1895 C C . GLU A 1 228 ? -43.829 -7.012 82.797 1.00 92.06 228 GLU A C 1
ATOM 1897 O O . GLU A 1 228 ? -44.362 -6.824 83.889 1.00 92.06 228 GLU A O 1
ATOM 1902 N N . PHE A 1 229 ? -44.297 -7.928 81.944 1.00 90.44 229 PHE A N 1
ATOM 1903 C CA . PHE A 1 229 ? -45.453 -8.783 82.216 1.00 90.44 229 PHE A CA 1
ATOM 1904 C C . PHE A 1 229 ? -45.232 -9.653 83.456 1.00 90.44 229 PHE A C 1
ATOM 1906 O O . PHE A 1 229 ? -46.092 -9.717 84.335 1.00 90.44 229 PHE A O 1
ATOM 1913 N N . LYS A 1 230 ? -44.066 -10.299 83.565 1.00 91.06 230 LYS A N 1
ATOM 1914 C CA . LYS A 1 230 ? -43.716 -11.128 84.721 1.00 91.06 230 LYS A CA 1
ATOM 1915 C C . LYS A 1 230 ? -43.666 -10.295 85.998 1.00 91.06 230 LYS A C 1
ATOM 1917 O O . LYS A 1 230 ? -44.175 -10.749 87.018 1.00 91.06 230 LYS A O 1
ATOM 1922 N N . GLN A 1 231 ? -43.113 -9.085 85.937 1.00 91.69 231 GLN A N 1
ATOM 1923 C CA . GLN A 1 231 ? -43.081 -8.140 87.051 1.00 91.69 231 GLN A CA 1
ATOM 1924 C C . GLN A 1 231 ? -44.487 -7.677 87.454 1.00 91.69 231 GLN A C 1
ATOM 1926 O O . GLN A 1 231 ? -44.809 -7.664 88.639 1.00 91.69 231 GLN A O 1
ATOM 1931 N N . ALA A 1 232 ? -45.347 -7.335 86.495 1.00 89.50 232 ALA A N 1
ATOM 1932 C CA . ALA A 1 232 ? -46.734 -6.968 86.770 1.00 89.50 232 ALA A CA 1
ATOM 1933 C C . ALA A 1 232 ? -47.516 -8.150 87.367 1.00 89.50 232 ALA A C 1
ATOM 1935 O O . ALA A 1 232 ? -48.270 -7.981 88.323 1.00 89.50 232 ALA A O 1
ATOM 1936 N N . SER A 1 233 ? -47.293 -9.366 86.860 1.00 87.56 233 SER A N 1
ATOM 1937 C CA . SER A 1 233 ? -47.903 -10.589 87.386 1.00 87.56 233 SER A CA 1
ATOM 1938 C C . SER A 1 233 ? -47.427 -10.905 88.803 1.00 87.56 233 SER A C 1
ATOM 1940 O O . SER A 1 233 ? -48.243 -11.297 89.641 1.00 87.56 233 SER A O 1
ATOM 1942 N N . THR A 1 234 ? -46.133 -10.752 89.104 1.00 87.88 234 THR A N 1
ATOM 1943 C CA . THR A 1 234 ? -45.624 -10.947 90.468 1.00 87.88 234 THR A CA 1
ATOM 1944 C C . THR A 1 234 ? -46.161 -9.875 91.402 1.00 87.88 234 THR A C 1
ATOM 1946 O O . THR A 1 234 ? -46.659 -10.238 92.459 1.00 87.88 234 THR A O 1
ATOM 1949 N N . GLN A 1 235 ? -46.174 -8.600 91.000 1.00 88.88 235 GLN A N 1
ATOM 1950 C CA . GLN A 1 235 ? -46.788 -7.512 91.772 1.00 88.88 235 GLN A CA 1
ATOM 1951 C C . GLN A 1 235 ? -48.284 -7.739 92.023 1.00 88.88 235 GLN A C 1
ATOM 1953 O O . GLN A 1 235 ? -48.772 -7.538 93.135 1.00 88.88 235 GLN A O 1
ATOM 1958 N N . TYR A 1 236 ? -49.035 -8.185 91.015 1.00 85.38 236 TYR A N 1
ATOM 1959 C CA . TYR A 1 236 ? -50.445 -8.528 91.184 1.00 85.38 236 TYR A CA 1
ATOM 1960 C C . TYR A 1 236 ? -50.612 -9.696 92.158 1.00 85.38 236 TYR A C 1
ATOM 1962 O O . TYR A 1 236 ? -51.472 -9.657 93.033 1.00 85.38 236 TYR A O 1
ATOM 1970 N N . THR A 1 237 ? -49.763 -10.720 92.051 1.00 85.00 237 THR A N 1
ATOM 1971 C CA . THR A 1 237 ? -49.795 -11.875 92.954 1.00 85.00 237 THR A CA 1
ATOM 1972 C C . THR A 1 237 ? -49.440 -11.471 94.379 1.00 85.00 237 THR A C 1
ATOM 1974 O O . THR A 1 237 ? -50.154 -11.863 95.293 1.00 85.00 237 THR A O 1
ATOM 1977 N N . THR A 1 238 ? -48.398 -10.664 94.596 1.00 82.94 238 THR A N 1
ATOM 1978 C CA . THR A 1 238 ? -48.003 -10.206 95.935 1.00 82.94 238 THR A CA 1
ATOM 1979 C C . THR A 1 238 ? -49.068 -9.309 96.543 1.00 82.94 238 THR A C 1
ATOM 1981 O O . THR A 1 238 ? -49.521 -9.602 97.641 1.00 82.94 238 THR A O 1
ATOM 1984 N N . THR A 1 239 ? -49.569 -8.305 95.817 1.00 81.81 239 THR A N 1
ATOM 1985 C CA . THR A 1 239 ? -50.648 -7.435 96.320 1.00 81.81 239 THR A CA 1
ATOM 1986 C C . THR A 1 239 ? -51.951 -8.197 96.555 1.00 81.81 239 THR A C 1
ATOM 1988 O O . THR A 1 239 ? -52.656 -7.931 97.527 1.00 81.81 239 THR A O 1
ATOM 1991 N N . THR A 1 240 ? -52.285 -9.175 95.710 1.00 79.88 240 THR A N 1
ATOM 1992 C CA . THR A 1 240 ? -53.443 -10.053 95.936 1.00 79.88 240 THR A CA 1
ATOM 1993 C C . THR A 1 240 ? -53.214 -10.956 97.137 1.00 79.88 240 THR A C 1
ATOM 1995 O O . THR A 1 240 ? -54.138 -11.149 97.916 1.00 79.88 240 THR A O 1
ATOM 1998 N N . ASN A 1 241 ? -52.003 -11.476 97.337 1.00 78.75 241 ASN A N 1
ATOM 1999 C CA . ASN A 1 241 ? -51.680 -12.321 98.479 1.00 78.75 241 ASN A CA 1
ATOM 2000 C C . ASN A 1 241 ? -51.650 -11.522 99.792 1.00 78.75 241 ASN A C 1
ATOM 2002 O O . ASN A 1 241 ? -52.146 -12.013 100.799 1.00 78.75 241 ASN A O 1
ATOM 2006 N N . GLU A 1 242 ? -51.165 -10.279 99.777 1.00 77.62 242 GLU A N 1
ATOM 2007 C CA . GLU A 1 242 ? -51.231 -9.313 100.888 1.00 77.62 242 GLU A CA 1
ATOM 2008 C C . GLU A 1 242 ? -52.679 -8.933 101.223 1.00 77.62 242 GLU A C 1
ATOM 2010 O O . GLU A 1 242 ? -53.084 -8.927 102.388 1.00 77.62 242 GLU A O 1
ATOM 2015 N N . LYS A 1 243 ? -53.504 -8.671 100.201 1.00 78.75 243 LYS A N 1
ATOM 2016 C CA . LYS A 1 243 ? -54.948 -8.460 100.377 1.00 78.75 243 LYS A CA 1
ATOM 2017 C C . LYS A 1 243 ? -55.639 -9.722 100.881 1.00 78.75 243 LYS A C 1
ATOM 2019 O O . LYS A 1 243 ? -56.511 -9.615 101.735 1.00 78.75 243 LYS A O 1
ATOM 2024 N N . LYS A 1 244 ? -55.243 -10.905 100.404 1.00 78.44 244 LYS A N 1
ATOM 2025 C CA . LYS A 1 244 ? -55.777 -12.201 100.835 1.00 78.44 244 LYS A CA 1
ATOM 2026 C C . LYS A 1 244 ? -55.418 -12.491 102.289 1.00 78.44 244 LYS A C 1
ATOM 2028 O O . LYS A 1 244 ? -56.308 -12.844 103.045 1.00 78.44 244 LYS A O 1
ATOM 2033 N N . THR A 1 245 ? -54.177 -12.261 102.713 1.00 75.44 245 THR A N 1
ATOM 2034 C CA . THR A 1 245 ? -53.769 -12.393 104.126 1.00 75.44 245 THR A CA 1
ATOM 2035 C C . THR A 1 245 ? -54.450 -11.352 105.011 1.00 75.44 245 THR A C 1
ATOM 2037 O O . THR A 1 245 ? -54.904 -11.677 106.106 1.00 75.44 245 THR A O 1
ATOM 2040 N N . SER A 1 246 ? -54.604 -10.112 104.538 1.00 74.69 246 SER A N 1
ATOM 2041 C CA . SER A 1 246 ? -55.379 -9.083 105.249 1.00 74.69 246 SER A CA 1
ATOM 2042 C C . SER A 1 246 ? -56.856 -9.469 105.378 1.00 74.69 246 SER A C 1
ATOM 2044 O O . SER A 1 246 ? -57.443 -9.302 106.446 1.00 74.69 246 SER A O 1
ATOM 2046 N N . PHE A 1 247 ? -57.446 -10.028 104.318 1.00 74.88 247 PHE A N 1
ATOM 2047 C CA . PHE A 1 247 ? -58.813 -10.539 104.306 1.00 74.88 247 PHE A CA 1
ATOM 2048 C C . PHE A 1 247 ? -58.973 -11.767 105.205 1.00 74.88 247 PHE A C 1
ATOM 2050 O O . PHE A 1 247 ? -59.942 -11.827 105.945 1.00 74.88 247 PHE A O 1
ATOM 2057 N N . GLU A 1 248 ? -58.033 -12.712 105.213 1.00 77.50 248 GLU A N 1
ATOM 2058 C CA . GLU A 1 248 ? -58.043 -13.859 106.130 1.00 77.50 248 GLU A CA 1
ATOM 2059 C C . GLU A 1 248 ? -57.944 -13.406 107.595 1.00 77.50 248 GLU A C 1
ATOM 2061 O O . GLU A 1 248 ? -58.693 -13.894 108.440 1.00 77.50 248 GLU A O 1
ATOM 2066 N N . ASN A 1 249 ? -57.113 -12.402 107.893 1.00 76.38 249 ASN A N 1
ATOM 2067 C CA . ASN A 1 249 ? -57.023 -11.802 109.227 1.00 76.38 249 ASN A CA 1
ATOM 2068 C C . ASN A 1 249 ? -58.314 -11.077 109.646 1.00 76.38 249 ASN A C 1
ATOM 2070 O O . ASN A 1 249 ? -58.737 -11.185 110.799 1.00 76.38 249 ASN A O 1
ATOM 2074 N N . LEU A 1 250 ? -58.946 -10.337 108.729 1.00 73.69 250 LEU A N 1
ATOM 2075 C CA . LEU A 1 250 ? -60.246 -9.700 108.959 1.00 73.69 250 LEU A CA 1
ATOM 2076 C C . LEU A 1 250 ? -61.362 -10.738 109.104 1.00 73.69 250 LEU A C 1
ATOM 2078 O O . LEU A 1 250 ? -62.143 -10.631 110.038 1.00 73.69 250 LEU A O 1
ATOM 2082 N N . LYS A 1 251 ? -61.382 -11.783 108.273 1.00 77.50 251 LYS A N 1
ATOM 2083 C CA . LYS A 1 251 ? -62.329 -12.902 108.352 1.00 77.50 251 LYS A CA 1
ATOM 2084 C C . LYS A 1 251 ? -62.217 -13.634 109.688 1.00 77.50 251 LYS A C 1
ATOM 2086 O O . LYS A 1 251 ? -63.235 -13.916 110.303 1.00 77.50 251 LYS A O 1
ATOM 2091 N N . ALA A 1 252 ? -61.003 -13.881 110.179 1.00 75.38 252 ALA A N 1
ATOM 2092 C CA . ALA A 1 252 ? -60.793 -14.487 111.493 1.00 75.38 252 ALA A CA 1
ATOM 2093 C C . ALA A 1 252 ? -61.274 -13.587 112.649 1.00 75.38 252 ALA A C 1
ATOM 2095 O O . ALA A 1 252 ? -61.698 -14.092 113.691 1.00 75.38 252 ALA A O 1
ATOM 2096 N N . LYS A 1 253 ? -61.217 -12.254 112.491 1.00 75.12 253 LYS A N 1
ATOM 2097 C CA . LYS A 1 253 ? -61.820 -11.307 113.446 1.00 75.12 253 LYS A CA 1
ATOM 2098 C C . LYS A 1 253 ? -63.348 -11.293 113.337 1.00 75.12 253 LYS A C 1
ATOM 2100 O O . LYS A 1 253 ? -64.008 -11.378 114.367 1.00 75.12 253 LYS A O 1
ATOM 2105 N N . ASP A 1 254 ? -63.889 -11.274 112.123 1.00 73.88 254 ASP A N 1
ATOM 2106 C CA . ASP A 1 254 ? -65.330 -11.312 111.856 1.00 73.88 254 ASP A CA 1
ATOM 2107 C C . ASP A 1 254 ? -65.971 -12.617 112.332 1.00 73.88 254 ASP A C 1
ATOM 2109 O O . ASP A 1 254 ? -67.049 -12.575 112.905 1.00 73.88 254 ASP A O 1
ATOM 2113 N N . GLU A 1 255 ? -65.317 -13.772 112.187 1.00 76.69 255 GLU A N 1
ATOM 2114 C CA . GLU A 1 255 ? -65.821 -15.048 112.718 1.00 76.69 255 GLU A CA 1
ATOM 2115 C C . GLU A 1 255 ? -65.934 -15.024 114.252 1.00 76.69 255 GLU A C 1
ATOM 2117 O O . GLU A 1 255 ? -66.916 -15.524 114.805 1.00 76.69 255 GLU A O 1
ATOM 2122 N N . ARG A 1 256 ? -64.984 -14.386 114.954 1.00 73.56 256 ARG A N 1
ATOM 2123 C CA . ARG A 1 256 ? -65.067 -14.198 116.415 1.00 73.56 256 ARG A CA 1
ATOM 2124 C C . ARG A 1 256 ? -66.193 -13.241 116.795 1.00 73.56 256 ARG A C 1
ATOM 2126 O O . ARG A 1 256 ? -66.993 -13.563 117.670 1.00 73.56 256 ARG A O 1
ATOM 2133 N N . SER A 1 257 ? -66.297 -12.105 116.110 1.00 70.19 257 SER A N 1
ATOM 2134 C CA . SER A 1 257 ? -67.365 -11.131 116.353 1.00 70.19 257 SER A CA 1
ATOM 2135 C C . SER A 1 257 ? -68.748 -11.681 115.985 1.00 70.19 257 SER A C 1
ATOM 2137 O O . SER A 1 257 ? -69.710 -11.445 116.708 1.00 70.19 257 SER A O 1
ATOM 2139 N N . ALA A 1 258 ? -68.871 -12.479 114.924 1.00 73.00 258 ALA A N 1
ATOM 2140 C CA . ALA A 1 258 ? -70.114 -13.130 114.520 1.00 73.00 258 ALA A CA 1
ATOM 2141 C C . ALA A 1 258 ? -70.568 -14.188 115.535 1.00 73.00 258 ALA A C 1
ATOM 2143 O O . ALA A 1 258 ? -71.768 -14.294 115.796 1.00 73.00 258 ALA A O 1
ATOM 2144 N N . ALA A 1 259 ? -69.637 -14.929 116.149 1.00 73.31 259 ALA A N 1
ATOM 2145 C CA . ALA A 1 259 ? -69.949 -15.862 117.232 1.00 73.31 259 ALA A CA 1
ATOM 2146 C C . ALA A 1 259 ? -70.486 -15.137 118.484 1.00 73.31 259 ALA A C 1
ATOM 2148 O O . ALA A 1 259 ? -71.479 -15.571 119.076 1.00 73.31 259 ALA A O 1
ATOM 2149 N N . GLU A 1 260 ? -69.895 -13.995 118.850 1.00 71.44 260 GLU A N 1
ATOM 2150 C CA . GLU A 1 260 ? -70.387 -13.145 119.946 1.00 71.44 260 GLU A CA 1
ATOM 2151 C C . GLU A 1 260 ? -71.748 -12.508 119.616 1.00 71.44 260 GLU A C 1
ATOM 2153 O O . GLU A 1 260 ? -72.667 -12.525 120.442 1.00 71.44 260 GLU A O 1
ATOM 2158 N N . ILE A 1 261 ? -71.932 -12.017 118.384 1.00 70.88 261 ILE A N 1
ATOM 2159 C CA . ILE A 1 261 ? -73.203 -11.450 117.913 1.00 70.88 261 ILE A CA 1
ATOM 2160 C C . ILE A 1 261 ? -74.306 -12.512 117.910 1.00 70.88 261 ILE A C 1
ATOM 2162 O O . ILE A 1 261 ? -75.402 -12.225 118.382 1.00 70.88 261 ILE A O 1
ATOM 2166 N N . GLN A 1 262 ? -74.044 -13.742 117.458 1.00 72.12 262 GLN A N 1
ATOM 2167 C CA . GLN A 1 262 ? -74.999 -14.861 117.526 1.00 72.12 262 GLN A CA 1
ATOM 2168 C C . GLN A 1 262 ? -75.475 -15.124 118.962 1.00 72.12 262 GLN A C 1
ATOM 2170 O O . GLN A 1 262 ? -76.670 -15.316 119.209 1.00 72.12 262 GLN A O 1
ATOM 2175 N N . LEU A 1 263 ? -74.562 -15.072 119.935 1.00 73.69 263 LEU A N 1
ATOM 2176 C CA . LEU A 1 263 ? -74.893 -15.257 121.347 1.00 73.69 263 LEU A CA 1
ATOM 2177 C C . LEU A 1 263 ? -75.786 -14.121 121.877 1.00 73.69 263 LEU A C 1
ATOM 2179 O O . LEU A 1 263 ? -76.772 -14.376 122.578 1.00 73.69 263 LEU A O 1
ATOM 2183 N N . HIS A 1 264 ? -75.503 -12.876 121.486 1.00 75.19 264 HIS A N 1
ATOM 2184 C CA . HIS A 1 264 ? -76.348 -11.726 121.813 1.00 75.19 264 HIS A CA 1
ATOM 2185 C C . HIS A 1 264 ? -77.705 -11.750 121.092 1.00 75.19 264 HIS A C 1
ATOM 2187 O O . HIS A 1 264 ? -78.727 -11.462 121.718 1.00 75.19 264 HIS A O 1
ATOM 2193 N N . LEU A 1 265 ? -77.754 -12.155 119.823 1.00 74.00 265 LEU A N 1
ATOM 2194 C CA . LEU A 1 265 ? -78.967 -12.197 119.003 1.00 74.00 265 LEU A CA 1
ATOM 2195 C C . LEU A 1 265 ? -79.951 -13.256 119.519 1.00 74.00 265 LEU A C 1
ATOM 2197 O O . LEU A 1 265 ? -81.139 -12.972 119.661 1.00 74.00 265 LEU A O 1
ATOM 2201 N N . ASN A 1 266 ? -79.451 -14.418 119.951 1.00 75.19 266 ASN A N 1
ATOM 2202 C CA . ASN A 1 266 ? -80.263 -15.441 120.621 1.00 75.19 266 ASN A CA 1
ATOM 2203 C C . ASN A 1 266 ? -80.839 -14.960 121.966 1.00 75.19 266 ASN A C 1
ATOM 2205 O O . ASN A 1 266 ? -81.955 -15.330 122.347 1.00 75.19 266 ASN A O 1
ATOM 2209 N N . LYS A 1 267 ? -80.104 -14.110 122.694 1.00 75.69 267 LYS A N 1
ATOM 2210 C CA . LYS A 1 267 ? -80.568 -13.509 123.955 1.00 75.69 267 LYS A CA 1
ATOM 2211 C C . LYS A 1 267 ? -81.627 -12.427 123.708 1.00 75.69 267 LYS A C 1
ATOM 2213 O O . LYS A 1 267 ? -82.618 -12.376 124.434 1.00 75.69 267 LYS A O 1
ATOM 2218 N N . ILE A 1 268 ? -81.460 -11.622 122.657 1.00 73.19 268 ILE A N 1
ATOM 2219 C CA . ILE A 1 268 ? -82.427 -10.599 122.227 1.00 73.19 268 ILE A CA 1
ATOM 2220 C C . ILE A 1 268 ? -83.716 -11.244 121.703 1.00 73.19 268 ILE A C 1
ATOM 2222 O O . ILE A 1 268 ? -84.798 -10.810 122.096 1.00 73.19 268 ILE A O 1
ATOM 2226 N N . GLN A 1 269 ? -83.627 -12.306 120.895 1.00 75.31 269 GLN A N 1
ATOM 2227 C CA . GLN A 1 269 ? -84.796 -13.006 120.353 1.00 75.31 269 GLN A CA 1
ATOM 2228 C C . GLN A 1 269 ? -85.709 -13.532 121.474 1.00 75.31 269 GLN A C 1
ATOM 2230 O O . GLN A 1 269 ? -86.905 -13.248 121.479 1.00 75.31 269 GLN A O 1
ATOM 2235 N N . LYS A 1 270 ? -85.136 -14.178 122.503 1.00 76.25 270 LYS A N 1
ATOM 2236 C CA . LYS A 1 270 ? -85.893 -14.648 123.682 1.00 76.25 270 LYS A CA 1
ATOM 2237 C C . LYS A 1 270 ? -86.600 -13.517 124.438 1.00 76.25 270 LYS A C 1
ATOM 2239 O O . LYS A 1 270 ? -87.711 -13.700 124.933 1.00 76.25 270 LYS A O 1
ATOM 2244 N N . ILE A 1 271 ? -85.972 -12.346 124.540 1.00 74.50 271 ILE A N 1
ATOM 2245 C CA . ILE A 1 271 ? -86.569 -11.175 125.199 1.00 74.50 271 ILE A CA 1
ATOM 2246 C C . ILE A 1 271 ? -87.682 -10.571 124.325 1.00 74.50 271 ILE A C 1
ATOM 2248 O O . ILE A 1 271 ? -88.742 -10.218 124.844 1.00 74.50 271 ILE A O 1
ATOM 2252 N N . ASN A 1 272 ? -87.493 -10.501 123.005 1.00 76.50 272 ASN A N 1
ATOM 2253 C CA . ASN A 1 272 ? -88.475 -9.941 122.076 1.00 76.50 272 ASN A CA 1
ATOM 2254 C C . ASN A 1 272 ? -89.743 -10.811 121.955 1.00 76.50 272 ASN A C 1
ATOM 2256 O O . ASN A 1 272 ? -90.863 -10.289 121.926 1.00 76.50 272 ASN A O 1
ATOM 2260 N N . ASP A 1 273 ? -89.596 -12.137 121.979 1.00 79.25 273 ASP A N 1
ATOM 2261 C CA . ASP A 1 273 ? -90.730 -13.069 121.987 1.00 79.25 273 ASP A CA 1
ATOM 2262 C C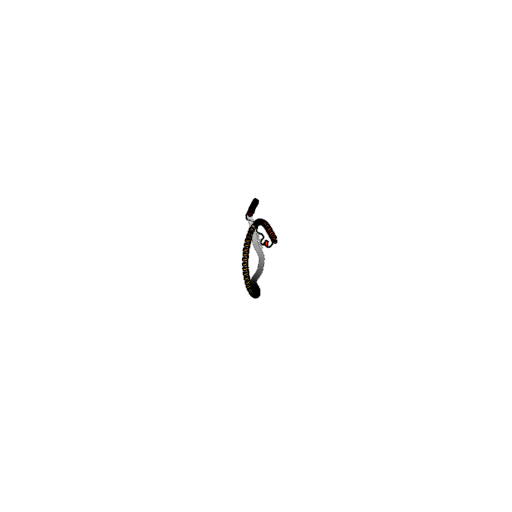 . ASP A 1 273 ? -91.571 -12.920 123.272 1.00 79.25 273 ASP A C 1
ATOM 2264 O O . ASP A 1 273 ? -92.804 -12.859 123.219 1.00 79.25 273 ASP A O 1
ATOM 2268 N N . ASN A 1 274 ? -90.925 -12.707 124.423 1.00 78.50 274 ASN A N 1
ATOM 2269 C CA . ASN A 1 274 ? -91.617 -12.401 125.681 1.00 78.50 274 ASN A CA 1
ATOM 2270 C C . ASN A 1 274 ? -92.328 -11.034 125.661 1.00 78.50 274 ASN A C 1
ATOM 2272 O O . ASN A 1 274 ? -93.469 -10.913 126.128 1.00 78.50 274 ASN A O 1
ATOM 2276 N N . ILE A 1 275 ? -91.703 -9.999 125.091 1.00 73.19 275 ILE A N 1
ATOM 2277 C CA . ILE A 1 275 ? -92.318 -8.668 124.962 1.00 73.19 275 ILE A CA 1
ATOM 2278 C C . ILE A 1 275 ? -93.540 -8.728 124.036 1.00 73.19 275 ILE A C 1
ATOM 2280 O O . ILE A 1 275 ? -94.608 -8.208 124.378 1.00 73.19 275 ILE A O 1
ATOM 2284 N N . SER A 1 276 ? -93.425 -9.388 122.883 1.00 76.00 276 SER A N 1
ATOM 2285 C CA . SER A 1 276 ? -94.515 -9.487 121.905 1.00 76.00 276 SER A CA 1
ATOM 2286 C C . SER A 1 276 ? -95.703 -10.318 122.417 1.00 76.00 276 SER A C 1
ATOM 2288 O O . SER A 1 276 ? -96.857 -9.971 122.141 1.00 76.00 276 SER A O 1
ATOM 2290 N N . ALA A 1 277 ? -95.462 -11.358 123.225 1.00 79.56 277 ALA A N 1
ATOM 2291 C CA . ALA A 1 277 ? -96.517 -12.118 123.904 1.00 79.56 277 ALA A CA 1
ATOM 2292 C C . ALA A 1 277 ? -97.265 -11.287 124.965 1.00 79.56 277 ALA A C 1
ATOM 2294 O O . ALA A 1 277 ? -98.480 -11.426 125.141 1.00 79.56 277 ALA A O 1
ATOM 2295 N N . THR A 1 278 ? -96.558 -10.401 125.667 1.00 73.25 278 THR A N 1
ATOM 2296 C CA . THR A 1 278 ? -97.144 -9.545 126.713 1.00 73.25 278 THR A CA 1
ATOM 2297 C C . THR A 1 278 ? -97.923 -8.375 126.103 1.00 73.25 278 THR A C 1
ATOM 2299 O O . THR A 1 278 ? -99.051 -8.104 126.517 1.00 73.25 278 THR A O 1
ATOM 2302 N N . ARG A 1 279 ? -97.401 -7.759 125.030 1.00 75.25 279 ARG A N 1
ATOM 2303 C CA . ARG A 1 279 ? -98.106 -6.714 124.262 1.00 75.25 279 ARG A CA 1
ATOM 2304 C C . ARG A 1 279 ? -99.420 -7.214 123.655 1.00 75.25 279 ARG A C 1
ATOM 2306 O O . ARG A 1 279 ? -100.426 -6.515 123.744 1.00 75.25 279 ARG A O 1
ATOM 2313 N N . ARG A 1 280 ? -99.448 -8.432 123.092 1.00 77.06 280 ARG A N 1
ATOM 2314 C CA . ARG A 1 280 ? -100.681 -9.031 122.538 1.00 77.06 280 ARG A CA 1
ATOM 2315 C C . ARG A 1 280 ? -101.759 -9.255 123.601 1.00 77.06 280 ARG A C 1
ATOM 2317 O O . ARG A 1 280 ? -102.925 -8.964 123.342 1.00 77.06 280 ARG A O 1
ATOM 2324 N N . ARG A 1 281 ? -101.382 -9.714 124.802 1.00 79.31 281 ARG A N 1
ATOM 2325 C CA . ARG A 1 281 ? -102.321 -9.853 125.931 1.00 79.31 281 ARG A CA 1
ATOM 2326 C C . ARG A 1 281 ? -102.888 -8.503 126.376 1.00 79.31 281 ARG A C 1
ATOM 2328 O O . ARG A 1 281 ? -104.094 -8.400 126.576 1.00 79.31 281 ARG A O 1
ATOM 2335 N N . MET A 1 282 ? -102.052 -7.469 126.455 1.00 71.12 282 MET A N 1
ATOM 2336 C CA . MET A 1 282 ? -102.481 -6.122 126.852 1.00 71.12 282 MET A CA 1
ATOM 2337 C C . MET A 1 282 ? -103.466 -5.495 125.849 1.00 71.12 282 MET A C 1
ATOM 2339 O O . MET A 1 282 ? -104.499 -4.965 126.248 1.00 71.12 282 MET A O 1
ATOM 2343 N N . LEU A 1 283 ? -103.192 -5.613 124.544 1.00 79.38 283 LEU A N 1
ATOM 2344 C CA . LEU A 1 283 ? -104.056 -5.086 123.476 1.00 79.38 283 LEU A CA 1
ATOM 2345 C C . LEU A 1 283 ? -105.431 -5.764 123.430 1.00 79.38 283 LEU A C 1
ATOM 2347 O O . LEU A 1 283 ? -106.435 -5.092 123.199 1.00 79.38 283 LEU A O 1
ATOM 2351 N N . LYS A 1 284 ? -105.485 -7.082 123.668 1.00 80.31 284 LYS A N 1
ATOM 2352 C CA . LYS A 1 284 ? -106.748 -7.829 123.725 1.00 80.31 284 LYS A CA 1
ATOM 2353 C C . LYS A 1 284 ? -107.628 -7.343 124.881 1.00 80.31 284 LYS A C 1
ATOM 2355 O O . LYS A 1 284 ? -108.790 -7.022 124.666 1.00 80.31 284 LYS A O 1
ATOM 2360 N N . ILE A 1 285 ? -107.042 -7.214 126.073 1.00 79.56 285 ILE A N 1
ATOM 2361 C CA . ILE A 1 285 ? -107.742 -6.733 127.269 1.00 79.56 285 ILE A CA 1
ATOM 2362 C C . ILE A 1 285 ? -108.232 -5.288 127.070 1.00 79.56 285 ILE A C 1
ATOM 2364 O O . ILE A 1 285 ? -109.390 -4.994 127.347 1.00 79.56 285 ILE A O 1
ATOM 2368 N N . SER A 1 286 ? -107.395 -4.399 126.524 1.00 78.00 286 SER A N 1
ATOM 2369 C CA . SER A 1 286 ? -107.771 -2.997 126.280 1.00 78.00 286 SER A CA 1
ATOM 2370 C C . SER A 1 286 ? -108.992 -2.862 125.362 1.00 78.00 286 SER A C 1
ATOM 2372 O O . SER A 1 286 ? -109.916 -2.119 125.685 1.00 78.00 286 SER A O 1
ATOM 2374 N N . LYS A 1 287 ? -109.031 -3.607 124.245 1.00 81.12 287 LYS A N 1
ATOM 2375 C CA . LYS A 1 287 ? -110.161 -3.559 123.301 1.00 81.12 287 LYS A CA 1
ATOM 2376 C C . LYS A 1 287 ? -111.459 -4.093 123.912 1.00 81.12 287 LYS A C 1
ATOM 2378 O O . LYS A 1 287 ? -112.511 -3.494 123.712 1.00 81.12 287 LYS A O 1
ATOM 2383 N N . GLU A 1 288 ? -111.387 -5.175 124.691 1.00 80.38 288 GLU A N 1
ATOM 2384 C CA . GLU A 1 288 ? -112.560 -5.740 125.374 1.00 80.38 288 GLU A CA 1
ATOM 2385 C C . GLU A 1 288 ? -113.160 -4.770 126.410 1.00 80.38 288 GLU A C 1
ATOM 2387 O O . GLU A 1 288 ? -114.381 -4.723 126.574 1.00 80.38 288 GLU A O 1
ATOM 2392 N N . TYR A 1 289 ? -112.331 -3.979 127.102 1.00 76.94 289 TYR A N 1
ATOM 2393 C CA . TYR A 1 289 ? -112.815 -2.976 128.057 1.00 76.94 289 TYR A CA 1
ATOM 2394 C C . TYR A 1 289 ? -113.366 -1.713 127.379 1.00 76.94 289 TYR A C 1
ATOM 2396 O O . TYR A 1 289 ? -114.405 -1.221 127.819 1.00 76.94 289 TYR A O 1
ATOM 2404 N N . GLU A 1 290 ? -112.748 -1.214 126.302 1.00 78.62 290 GLU A N 1
ATOM 2405 C CA . GLU A 1 290 ? -113.271 -0.057 125.552 1.00 78.62 290 GLU A CA 1
ATOM 2406 C C . GLU A 1 290 ? -114.652 -0.333 124.941 1.00 78.62 290 GLU A C 1
ATOM 2408 O O . GLU A 1 290 ? -115.554 0.505 125.022 1.00 78.62 290 GLU A O 1
ATOM 2413 N N . GLU A 1 291 ? -114.854 -1.527 124.381 1.00 78.94 291 GLU A N 1
ATOM 2414 C CA . GLU A 1 291 ? -116.122 -1.904 123.753 1.00 78.94 291 GLU A CA 1
ATOM 2415 C C . GLU A 1 291 ? -117.258 -2.060 124.777 1.00 78.94 291 GLU A C 1
ATOM 2417 O O . GLU A 1 291 ? -118.373 -1.578 124.554 1.00 78.94 291 GLU A O 1
ATOM 2422 N N . LYS A 1 292 ? -116.961 -2.625 125.957 1.00 77.44 292 LYS A N 1
ATOM 2423 C CA . LYS A 1 292 ? -117.906 -2.664 127.088 1.00 77.44 292 LYS A CA 1
ATOM 2424 C C . LYS A 1 292 ? -118.271 -1.262 127.580 1.00 77.44 292 LYS A C 1
ATOM 2426 O O . LYS A 1 292 ? -119.444 -0.997 127.850 1.00 77.44 292 LYS A O 1
ATOM 2431 N N . TYR A 1 293 ? -117.292 -0.360 127.683 1.00 75.50 293 TYR A N 1
ATOM 2432 C CA . TYR A 1 293 ? -117.519 1.005 128.167 1.00 75.50 293 TYR A CA 1
ATOM 2433 C C . TYR A 1 293 ? -118.374 1.832 127.196 1.00 75.50 293 TYR A C 1
ATOM 2435 O O . TYR A 1 293 ? -119.250 2.583 127.629 1.00 75.50 293 TYR A O 1
ATOM 2443 N N . ARG A 1 294 ? -118.168 1.663 125.882 1.00 81.25 294 ARG A N 1
ATOM 2444 C CA . ARG A 1 294 ? -118.969 2.324 124.840 1.00 81.25 294 ARG A CA 1
ATOM 2445 C C . ARG A 1 294 ? -120.442 1.906 124.906 1.00 81.25 294 ARG A C 1
ATOM 2447 O O . ARG A 1 294 ? -121.309 2.775 124.961 1.00 81.25 294 ARG A O 1
ATOM 2454 N N . ASN A 1 295 ? -120.718 0.603 124.996 1.00 80.06 295 ASN A N 1
ATOM 2455 C CA . ASN A 1 295 ? -122.092 0.087 125.024 1.00 80.06 295 ASN A CA 1
ATOM 2456 C C . ASN A 1 295 ? -122.863 0.547 126.277 1.00 80.06 295 ASN A C 1
ATOM 2458 O O . ASN A 1 295 ? -124.005 0.990 126.175 1.00 80.06 295 ASN A O 1
ATOM 2462 N N . LEU A 1 296 ? -122.223 0.524 127.454 1.00 76.44 296 LEU A N 1
ATOM 2463 C CA . LEU A 1 296 ? -122.833 1.017 128.698 1.00 76.44 296 LEU A CA 1
ATOM 2464 C C . LEU A 1 296 ? -123.113 2.528 128.661 1.00 76.44 296 LEU A C 1
ATOM 2466 O O . LEU A 1 296 ? -124.118 2.990 129.207 1.00 76.44 296 LEU A O 1
ATOM 2470 N N . LYS A 1 297 ? -122.245 3.313 128.008 1.00 79.12 297 LYS A N 1
ATOM 2471 C CA . LYS A 1 297 ? -122.428 4.764 127.884 1.00 79.12 297 LYS A CA 1
ATOM 2472 C C . LYS A 1 297 ? -123.637 5.112 127.009 1.00 79.12 297 LYS A C 1
ATOM 2474 O O . LYS A 1 297 ? -124.423 5.971 127.410 1.00 79.12 297 LYS A O 1
ATOM 2479 N N . GLU A 1 298 ? -123.812 4.424 125.879 1.00 81.50 298 GLU A N 1
ATOM 2480 C CA . GLU A 1 298 ? -124.942 4.636 124.960 1.00 81.50 298 GLU A CA 1
ATOM 2481 C C . GLU A 1 298 ? -126.299 4.256 125.573 1.00 81.50 298 GLU A C 1
ATOM 2483 O O . GLU A 1 298 ? -127.275 4.991 125.412 1.00 81.50 298 GLU A O 1
ATOM 2488 N N . GLU A 1 299 ? -126.367 3.141 126.307 1.00 78.81 299 GLU A N 1
ATOM 2489 C CA . GLU A 1 299 ? -127.564 2.721 127.056 1.00 78.81 299 GLU A CA 1
ATOM 2490 C C . GLU A 1 299 ? -127.968 3.780 128.095 1.00 78.81 299 GLU A C 1
ATOM 2492 O O . GLU A 1 299 ? -129.127 4.206 128.160 1.00 78.81 299 GLU A O 1
ATOM 2497 N N . ARG A 1 300 ? -126.989 4.277 128.864 1.00 83.12 300 ARG A N 1
ATOM 2498 C CA . ARG A 1 300 ? -127.202 5.316 129.880 1.00 83.12 300 ARG A CA 1
ATOM 2499 C C . ARG A 1 300 ? -127.695 6.625 129.263 1.00 83.12 300 ARG A C 1
ATOM 2501 O O . ARG A 1 300 ? -128.637 7.214 129.789 1.00 83.12 300 ARG A O 1
ATOM 2508 N N . ASP A 1 301 ? -127.108 7.075 128.153 1.00 80.25 301 ASP A N 1
ATOM 2509 C CA . ASP A 1 301 ? -127.520 8.323 127.494 1.00 80.25 301 ASP A CA 1
ATOM 2510 C C . ASP A 1 301 ? -128.946 8.232 126.913 1.00 80.25 301 ASP A C 1
ATOM 2512 O O . ASP A 1 301 ? -129.744 9.158 127.089 1.00 80.25 301 ASP A O 1
ATOM 2516 N N . LYS A 1 302 ? -129.334 7.088 126.326 1.00 82.19 302 LYS A N 1
ATOM 2517 C CA . LYS A 1 302 ? -130.718 6.855 125.862 1.00 82.19 302 LYS A CA 1
ATOM 2518 C C . LYS A 1 302 ? -131.735 6.900 127.010 1.00 82.19 302 LYS A C 1
ATOM 2520 O O . LYS A 1 302 ? -132.832 7.441 126.836 1.00 82.19 302 LYS A O 1
ATOM 2525 N N . LEU A 1 303 ? -131.387 6.357 128.179 1.00 77.56 303 LEU A N 1
ATOM 2526 C CA . LEU A 1 303 ? -132.262 6.355 129.357 1.00 77.56 303 LEU A CA 1
ATOM 2527 C C . LEU A 1 303 ? -132.448 7.767 129.936 1.00 77.56 303 LEU A C 1
ATOM 2529 O O . LEU A 1 303 ? -133.566 8.150 130.288 1.00 77.56 303 LEU A O 1
ATOM 2533 N N . VAL A 1 304 ? -131.371 8.561 129.982 1.00 82.19 304 VAL A N 1
ATOM 2534 C CA . VAL A 1 304 ? -131.398 9.947 130.481 1.00 82.19 304 VAL A CA 1
ATOM 2535 C C . VAL A 1 304 ? -132.313 10.828 129.628 1.00 82.19 304 VAL A C 1
ATOM 2537 O O . VAL A 1 304 ? -133.117 11.579 130.183 1.00 82.19 304 VAL A O 1
ATOM 2540 N N . VAL A 1 305 ? -132.264 10.698 128.298 1.00 82.31 305 VAL A N 1
ATOM 2541 C CA . VAL A 1 305 ? -133.147 11.465 127.399 1.00 82.31 305 VAL A CA 1
ATOM 2542 C C . VAL A 1 305 ? -134.620 11.099 127.620 1.00 82.31 305 VAL A C 1
ATOM 2544 O O . VAL A 1 305 ? -135.459 11.991 127.761 1.00 82.31 305 VAL A O 1
ATOM 2547 N N . ARG A 1 306 ? -134.952 9.802 127.736 1.00 77.25 306 ARG A N 1
ATOM 2548 C CA . ARG A 1 306 ? -136.332 9.361 128.038 1.00 77.25 306 ARG A CA 1
ATOM 2549 C C . ARG A 1 306 ? -136.822 9.887 129.390 1.00 77.25 306 ARG A C 1
ATOM 2551 O O . ARG A 1 306 ? -137.965 10.329 129.496 1.00 77.25 306 ARG A O 1
ATOM 2558 N N . PHE A 1 307 ? -135.957 9.883 130.404 1.00 78.88 307 PHE A N 1
ATOM 2559 C CA . PHE A 1 307 ? -136.284 10.393 131.735 1.00 78.88 307 PHE A CA 1
ATOM 2560 C C . PHE A 1 307 ? -136.565 11.906 131.736 1.00 78.88 307 PHE A C 1
ATOM 2562 O O . PHE A 1 307 ? -137.520 12.351 132.373 1.00 78.88 307 PHE A O 1
ATOM 2569 N N . GLN A 1 308 ? -135.788 12.707 130.997 1.00 79.75 308 GLN A N 1
ATOM 2570 C CA . GLN A 1 308 ? -135.991 14.161 130.921 1.00 79.75 308 GLN A CA 1
ATOM 2571 C C . GLN A 1 308 ? -137.321 14.540 130.253 1.00 79.75 308 GLN A C 1
ATOM 2573 O O . GLN A 1 308 ? -138.033 15.403 130.770 1.00 79.75 308 GLN A O 1
ATOM 2578 N N . VAL A 1 309 ? -137.696 13.867 129.159 1.00 81.56 309 VAL A N 1
ATOM 2579 C CA . VAL A 1 309 ? -138.977 14.114 128.468 1.00 81.56 309 VAL A CA 1
ATOM 2580 C C . VAL A 1 309 ? -140.165 13.805 129.384 1.00 81.56 309 VAL A C 1
ATOM 2582 O O . VAL A 1 309 ? -141.088 14.616 129.496 1.00 81.56 309 VAL A O 1
ATOM 2585 N N . LEU A 1 310 ? -140.115 12.680 130.104 1.00 81.12 310 LEU A N 1
ATOM 2586 C CA . LEU A 1 310 ? -141.169 12.293 131.043 1.00 81.12 310 LEU A CA 1
ATOM 2587 C C . LEU A 1 310 ? -141.263 13.263 132.234 1.00 81.12 310 LEU A C 1
ATOM 2589 O O . LEU A 1 310 ? -142.359 13.631 132.656 1.00 81.12 310 LEU A O 1
ATOM 2593 N N . LYS A 1 311 ? -140.121 13.741 132.746 1.00 80.31 311 LYS A N 1
ATOM 2594 C CA . LYS A 1 311 ? -140.074 14.710 133.852 1.00 80.31 311 LYS A CA 1
ATOM 2595 C C . LYS A 1 311 ? -140.727 16.047 133.484 1.00 80.31 311 LYS A C 1
ATOM 2597 O O . LYS A 1 311 ? -141.441 16.617 134.306 1.00 80.31 311 LYS A O 1
ATOM 2602 N N . ILE A 1 312 ? -140.539 16.526 132.251 1.00 80.88 312 ILE A N 1
ATOM 2603 C CA . ILE A 1 312 ? -141.189 17.756 131.763 1.00 80.88 312 ILE A CA 1
ATOM 2604 C C . ILE A 1 312 ? -142.714 17.575 131.675 1.00 80.88 312 ILE A C 1
ATOM 2606 O O . ILE A 1 312 ? -143.457 18.478 132.062 1.00 80.88 312 ILE A O 1
ATOM 2610 N N . GLN A 1 313 ? -143.194 16.413 131.218 1.00 78.69 313 GLN A N 1
ATOM 2611 C CA . GLN A 1 313 ? -144.632 16.113 131.166 1.00 78.69 313 GLN A CA 1
ATOM 2612 C C . GLN A 1 313 ? -145.265 16.032 132.565 1.00 78.69 313 GLN A C 1
ATOM 2614 O O . GLN A 1 313 ? -146.336 16.601 132.782 1.00 78.69 313 GLN A O 1
ATOM 2619 N N . ILE A 1 314 ? -144.589 15.388 133.525 1.00 76.81 314 ILE A N 1
ATOM 2620 C CA . ILE A 1 314 ? -145.056 15.289 134.918 1.00 76.81 314 ILE A CA 1
ATOM 2621 C C . ILE A 1 314 ? -145.137 16.670 135.576 1.00 76.81 314 ILE A C 1
ATOM 2623 O O . ILE A 1 314 ? -146.124 16.957 136.251 1.00 76.81 314 ILE A O 1
ATOM 2627 N N . ASN A 1 315 ? -144.137 17.532 135.371 1.00 80.00 315 ASN A N 1
ATOM 2628 C CA . ASN A 1 315 ? -144.152 18.876 135.950 1.00 80.00 315 ASN A CA 1
ATOM 2629 C C . ASN A 1 315 ? -145.301 19.722 135.387 1.00 80.00 315 ASN A C 1
ATOM 2631 O O . ASN A 1 315 ? -146.044 20.300 136.169 1.00 80.00 315 ASN A O 1
ATOM 2635 N N . LYS A 1 316 ? -145.544 19.690 134.068 1.00 81.00 316 LYS A N 1
ATOM 2636 C CA . LYS A 1 316 ? -146.696 20.393 133.474 1.00 81.00 316 LYS A CA 1
ATOM 2637 C C . LYS A 1 316 ? -148.037 19.935 134.055 1.00 81.00 316 LYS A C 1
ATOM 2639 O O . LYS A 1 316 ? -148.899 20.768 134.306 1.00 81.00 316 LYS A O 1
ATOM 2644 N N . LEU A 1 317 ? -148.222 18.630 134.281 1.00 77.56 317 LEU A N 1
ATOM 2645 C CA . LEU A 1 317 ? -149.437 18.104 134.920 1.00 77.56 317 LEU A CA 1
ATOM 2646 C C . LEU A 1 317 ? -149.544 18.512 136.395 1.00 77.56 317 LEU A C 1
ATOM 2648 O O . LEU A 1 317 ? -150.642 18.819 136.859 1.00 77.56 317 LEU A O 1
ATOM 2652 N N . ARG A 1 318 ? -148.421 18.527 137.126 1.00 79.75 318 ARG A N 1
ATOM 2653 C CA . ARG A 1 318 ? -148.373 18.980 138.523 1.00 79.75 318 ARG A CA 1
ATOM 2654 C C . ARG A 1 318 ? -148.715 20.455 138.661 1.00 79.75 318 ARG A C 1
ATOM 2656 O O . ARG A 1 318 ? -149.507 20.771 139.538 1.00 79.75 318 ARG A O 1
ATOM 2663 N N . ASP A 1 319 ? -148.181 21.320 137.806 1.00 78.50 319 ASP A N 1
ATOM 2664 C CA . ASP A 1 319 ? -148.440 22.762 137.875 1.00 78.50 319 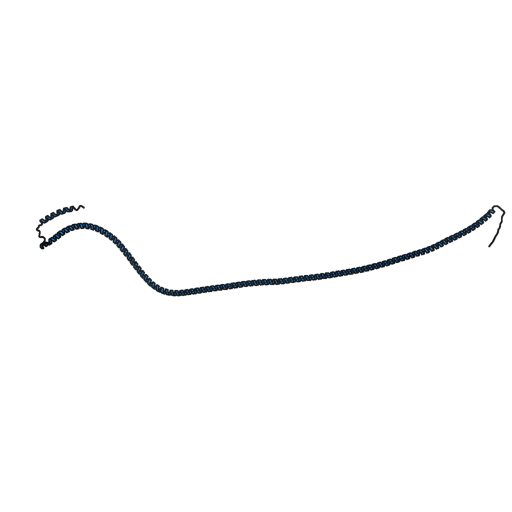ASP A CA 1
ATOM 2665 C C . ASP A 1 319 ? -149.927 23.060 137.621 1.00 78.50 319 ASP A C 1
ATOM 2667 O O . ASP A 1 319 ? -150.555 23.790 138.382 1.00 78.50 319 ASP A O 1
ATOM 2671 N N . LEU A 1 320 ? -150.532 22.386 136.636 1.00 80.50 320 LEU A N 1
ATOM 2672 C CA . LEU A 1 320 ? -151.953 22.537 136.293 1.00 80.50 320 LEU A CA 1
ATOM 2673 C C . LEU A 1 320 ? -152.889 22.017 137.403 1.00 80.50 320 LEU A C 1
ATOM 2675 O O . LEU A 1 320 ? -153.915 22.626 137.707 1.00 80.50 320 LEU A O 1
ATOM 2679 N N . GLN A 1 321 ? -152.528 20.895 138.038 1.00 76.62 321 GLN A N 1
ATOM 2680 C CA . GLN A 1 321 ? -153.226 20.370 139.219 1.00 76.62 321 GLN A CA 1
ATOM 2681 C C . GLN A 1 321 ? -153.048 21.286 140.437 1.00 76.62 321 GLN A C 1
ATOM 2683 O O . GLN A 1 321 ? -154.008 21.518 141.170 1.00 76.62 321 GLN A O 1
ATOM 2688 N N . HIS A 1 322 ? -151.845 21.827 140.646 1.00 77.06 322 HIS A N 1
ATOM 2689 C CA . HIS A 1 322 ? -151.547 22.727 141.756 1.00 77.06 322 HIS A CA 1
ATOM 2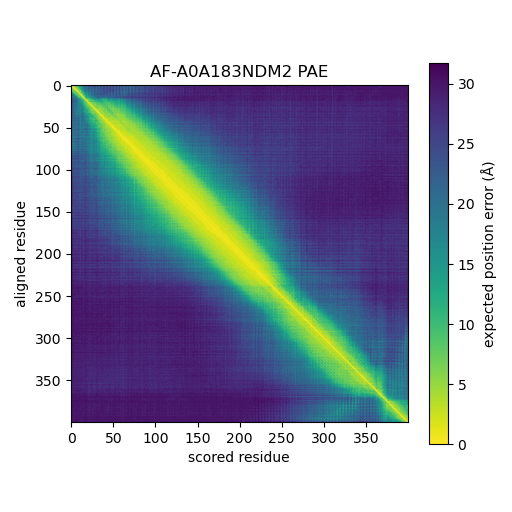690 C C . HIS A 1 322 ? -152.338 24.029 141.643 1.00 77.06 322 HIS A C 1
ATOM 2692 O O . HIS A 1 322 ? -152.952 24.447 142.618 1.00 77.06 322 HIS A O 1
ATOM 2698 N N . GLU A 1 323 ? -152.421 24.620 140.453 1.00 77.88 323 GLU A N 1
ATOM 2699 C CA . GLU A 1 323 ? -153.191 25.844 140.218 1.00 77.88 323 GLU A CA 1
ATOM 2700 C C . GLU A 1 323 ? -154.693 25.637 140.498 1.00 77.88 323 GLU A C 1
ATOM 2702 O O . GLU A 1 323 ? -155.347 26.467 141.139 1.00 77.88 323 GLU A O 1
ATOM 2707 N N . LYS A 1 324 ? -155.233 24.471 140.111 1.00 78.25 324 LYS A N 1
ATOM 2708 C CA . LYS A 1 324 ? -156.619 24.080 140.411 1.00 78.25 324 LYS A CA 1
ATOM 2709 C C . LYS A 1 324 ? -156.847 23.847 141.912 1.00 78.25 324 LYS A C 1
ATOM 2711 O O . LYS A 1 324 ? -157.875 24.265 142.442 1.00 78.25 324 LYS A O 1
ATOM 2716 N N . LEU A 1 325 ? -155.882 23.232 142.602 1.00 78.69 325 LEU A N 1
ATOM 2717 C CA . LEU A 1 325 ? -155.920 23.008 144.051 1.00 78.69 325 LEU A CA 1
ATOM 2718 C C . LEU A 1 325 ? -155.826 24.322 144.837 1.00 78.69 325 LEU A C 1
ATOM 2720 O O . LEU A 1 325 ? -156.537 24.484 145.823 1.00 78.69 325 LEU A O 1
ATOM 2724 N N . VAL A 1 326 ? -154.989 25.269 144.403 1.00 78.31 326 VAL A N 1
ATOM 2725 C CA . VAL A 1 326 ? -154.845 26.584 145.049 1.00 78.31 326 VAL A CA 1
ATOM 2726 C C . VAL A 1 326 ? -156.162 27.353 144.993 1.00 78.31 326 VAL A C 1
ATOM 2728 O O . VAL A 1 326 ? -156.601 27.850 146.028 1.00 78.31 326 VAL A O 1
ATOM 2731 N N . LYS A 1 327 ? -156.847 27.378 143.840 1.00 77.00 327 LYS A N 1
ATOM 2732 C CA . LYS A 1 327 ? -158.195 27.970 143.746 1.00 77.00 327 LYS A CA 1
ATOM 2733 C C . LYS A 1 327 ? -159.172 27.334 144.738 1.00 77.00 327 LYS A C 1
ATOM 2735 O O . LYS A 1 327 ? -159.796 28.045 145.520 1.00 77.00 327 LYS A O 1
ATOM 2740 N N . MET A 1 328 ? -159.225 26.003 144.774 1.00 74.00 328 MET A N 1
ATOM 2741 C CA . MET A 1 328 ? -160.125 25.270 145.670 1.00 74.00 328 MET A CA 1
ATOM 2742 C C . MET A 1 328 ? -159.774 25.478 147.159 1.00 74.00 328 MET A C 1
ATOM 2744 O O . MET A 1 328 ? -160.656 25.564 148.010 1.00 74.00 328 MET A O 1
ATOM 2748 N N . SER A 1 329 ? -158.484 25.601 147.489 1.00 74.94 329 SER A N 1
ATOM 2749 C CA . SER A 1 329 ? -158.008 25.828 148.856 1.00 74.94 329 SER A CA 1
ATOM 2750 C C . SER A 1 329 ? -158.327 27.232 149.359 1.00 74.94 329 SER A C 1
ATOM 2752 O O . SER A 1 329 ? -158.629 27.369 150.543 1.00 74.94 329 SER A O 1
ATOM 2754 N N . VAL A 1 330 ? -158.265 28.259 148.505 1.00 77.50 330 VAL A N 1
ATOM 2755 C CA . VAL A 1 330 ? -158.634 29.633 148.886 1.00 77.50 330 VAL A CA 1
ATOM 2756 C C . VAL A 1 330 ? -160.131 29.706 149.183 1.00 77.50 330 VAL A C 1
ATOM 2758 O O . VAL A 1 330 ? -160.511 30.168 150.257 1.00 77.50 330 VAL A O 1
ATOM 2761 N N . GLU A 1 331 ? -160.964 29.127 148.315 1.00 75.06 331 GLU A N 1
ATOM 2762 C CA . GLU A 1 331 ? -162.416 29.050 148.528 1.00 75.06 331 GLU A CA 1
ATOM 2763 C C . GLU A 1 331 ? -162.771 28.261 149.807 1.00 75.06 331 GLU A C 1
ATOM 2765 O O . GLU A 1 331 ? -163.605 28.701 150.601 1.00 75.06 331 GLU A O 1
ATOM 2770 N N . SER A 1 332 ? -162.078 27.145 150.086 1.00 72.75 332 SER A N 1
ATOM 2771 C CA . SER A 1 332 ? -162.266 26.391 151.340 1.00 72.75 332 SER A CA 1
ATOM 2772 C C . SER A 1 332 ? -161.733 27.124 152.581 1.00 72.75 332 SER A C 1
ATOM 2774 O O . SER A 1 332 ? -162.311 27.027 153.663 1.00 72.75 332 SER A O 1
ATOM 2776 N N . GLY A 1 333 ? -160.638 27.877 152.442 1.00 74.62 333 GLY A N 1
ATOM 2777 C CA . GLY A 1 333 ? -160.002 28.607 153.536 1.00 74.62 333 GLY A CA 1
ATOM 2778 C C . GLY A 1 333 ? -160.869 29.761 154.026 1.00 74.62 333 GLY A C 1
ATOM 2779 O O . GLY A 1 333 ? -160.968 29.992 155.234 1.00 74.62 333 GLY A O 1
ATOM 2780 N N . ASP A 1 334 ? -161.560 30.437 153.111 1.00 75.31 334 ASP A N 1
ATOM 2781 C CA . ASP A 1 334 ? -162.507 31.495 153.459 1.00 75.31 334 ASP A CA 1
ATOM 2782 C C . ASP A 1 334 ? -163.766 30.940 154.145 1.00 75.31 334 ASP A C 1
ATOM 2784 O O . ASP A 1 334 ? -164.289 31.563 155.076 1.00 75.31 334 ASP A O 1
ATOM 2788 N N . ALA A 1 335 ? -164.195 29.724 153.788 1.00 70.94 335 ALA A N 1
ATOM 2789 C CA . ALA A 1 335 ? -165.240 29.009 154.519 1.00 70.94 335 ALA A CA 1
ATOM 2790 C C . ALA A 1 335 ? -164.789 28.615 155.943 1.00 70.94 335 ALA A C 1
ATOM 2792 O O . ALA A 1 335 ? -165.520 28.847 156.908 1.00 70.94 335 ALA A O 1
ATOM 2793 N N . ILE A 1 336 ? -163.565 28.095 156.112 1.00 73.62 336 ILE A N 1
ATOM 2794 C CA . ILE A 1 336 ? -163.029 27.695 157.429 1.00 73.62 336 ILE A CA 1
ATOM 2795 C C . ILE A 1 336 ? -162.836 28.900 158.357 1.00 73.62 336 ILE A C 1
ATOM 2797 O O . ILE A 1 336 ? -163.177 28.817 159.537 1.00 73.62 336 ILE A O 1
ATOM 2801 N N . LYS A 1 337 ? -162.341 30.039 157.855 1.00 77.94 337 LYS A N 1
ATOM 2802 C CA . LYS A 1 337 ? -162.186 31.257 158.675 1.00 77.94 337 LYS A CA 1
ATOM 2803 C C . LYS A 1 337 ? -163.519 31.743 159.243 1.00 77.94 337 LYS A C 1
ATOM 2805 O O . LYS A 1 337 ? -163.570 32.155 160.404 1.00 77.94 337 LYS A O 1
ATOM 2810 N N . LYS A 1 338 ? -164.606 31.645 158.468 1.00 72.75 338 LYS A N 1
ATOM 2811 C CA . LYS A 1 338 ? -165.958 31.946 158.969 1.00 72.75 338 LYS A CA 1
ATOM 2812 C C . LYS A 1 338 ? -166.343 31.025 160.133 1.00 72.75 338 LYS A C 1
ATOM 2814 O O . LYS A 1 338 ? -166.854 31.514 161.138 1.00 72.75 338 LYS A O 1
ATOM 2819 N N . VAL A 1 339 ? -166.022 29.732 160.052 1.00 71.56 339 VAL A N 1
ATOM 2820 C CA . VAL A 1 339 ? -166.301 28.753 161.121 1.00 71.56 339 VAL A CA 1
ATOM 2821 C C . VAL A 1 339 ? -165.408 28.961 162.353 1.00 71.56 339 VAL A C 1
ATOM 2823 O O . VAL A 1 339 ? -165.896 28.922 163.479 1.00 71.56 339 VAL A O 1
ATOM 2826 N N . GLN A 1 340 ? -164.118 29.261 162.188 1.00 74.75 340 GLN A N 1
ATOM 2827 C CA . GLN A 1 340 ? -163.223 29.548 163.320 1.00 74.75 340 GLN A CA 1
ATOM 2828 C C . GLN A 1 340 ? -163.624 30.810 164.088 1.00 74.75 340 GLN A C 1
ATOM 2830 O O . GLN A 1 340 ? -163.477 30.861 165.308 1.00 74.75 340 GLN A O 1
ATOM 2835 N N . CYS A 1 341 ? -164.189 31.812 163.411 1.00 72.19 341 CYS A N 1
ATOM 2836 C CA . CYS A 1 341 ? -164.725 32.988 164.089 1.00 72.19 341 CYS A CA 1
ATOM 2837 C C . CYS A 1 341 ? -165.927 32.643 164.994 1.00 72.19 341 CYS A C 1
ATOM 2839 O O . CYS A 1 341 ? -166.124 33.288 166.027 1.00 72.19 341 CYS A O 1
ATOM 2841 N N . LEU A 1 342 ? -166.703 31.611 164.644 1.00 67.62 342 LEU A N 1
ATOM 2842 C CA . LEU A 1 342 ? -167.755 31.059 165.504 1.00 67.62 342 LEU A CA 1
ATOM 2843 C C . LEU A 1 342 ? -167.158 30.252 166.670 1.00 67.62 342 LEU A C 1
ATOM 2845 O O . LEU A 1 342 ? -167.611 30.394 167.805 1.00 67.62 342 LEU A O 1
ATOM 2849 N N . LEU A 1 343 ? -166.089 29.486 166.426 1.00 72.56 343 LEU A N 1
ATOM 2850 C CA . LEU A 1 343 ? -165.389 28.699 167.452 1.00 72.56 343 LEU A CA 1
ATOM 2851 C C . LEU A 1 343 ? -164.735 29.595 168.521 1.00 72.56 343 LEU A C 1
ATOM 2853 O O . LEU A 1 343 ? -164.884 29.346 169.714 1.00 72.56 343 LEU A O 1
ATOM 2857 N N . ALA A 1 344 ? -164.114 30.711 168.128 1.00 74.38 344 ALA A N 1
ATOM 2858 C CA . ALA A 1 344 ? -163.552 31.684 169.069 1.00 74.38 344 ALA A CA 1
ATOM 2859 C C . ALA A 1 344 ? -164.616 32.312 169.991 1.00 74.38 344 ALA A C 1
ATOM 2861 O O . ALA A 1 344 ? -164.334 32.624 171.151 1.00 74.38 344 ALA A O 1
ATOM 2862 N N . LYS A 1 345 ? -165.856 32.478 169.506 1.00 72.19 345 LYS A N 1
ATOM 2863 C CA . LYS A 1 345 ? -166.983 32.899 170.353 1.00 72.19 345 LYS A CA 1
ATOM 2864 C C . LYS A 1 345 ? -167.366 31.802 171.353 1.00 72.19 345 LYS A C 1
ATOM 2866 O O . LYS A 1 345 ? -167.595 32.125 172.515 1.00 72.19 345 LYS A O 1
ATOM 2871 N N . ALA A 1 346 ? -167.351 30.532 170.942 1.00 68.94 346 ALA A N 1
ATOM 2872 C CA . ALA A 1 346 ? -167.615 29.392 171.824 1.00 68.94 346 ALA A CA 1
ATOM 2873 C C . ALA A 1 346 ? -166.526 29.202 172.903 1.00 68.94 346 ALA A C 1
ATOM 2875 O O . ALA A 1 346 ? -166.843 29.047 174.080 1.00 68.94 346 ALA A O 1
ATOM 2876 N N . GLU A 1 347 ? -165.240 29.305 172.555 1.00 70.62 347 GLU A N 1
ATOM 2877 C CA . GLU A 1 347 ? -164.140 29.219 173.532 1.00 70.62 347 GLU A CA 1
ATOM 2878 C C . GLU A 1 347 ? -164.177 30.339 174.575 1.00 70.62 347 GLU A C 1
ATOM 2880 O O . GLU A 1 347 ? -163.806 30.132 175.731 1.00 70.62 347 GLU A O 1
ATOM 2885 N N . LYS A 1 348 ? -164.629 31.537 174.190 1.00 73.44 348 LYS A N 1
ATOM 2886 C CA . L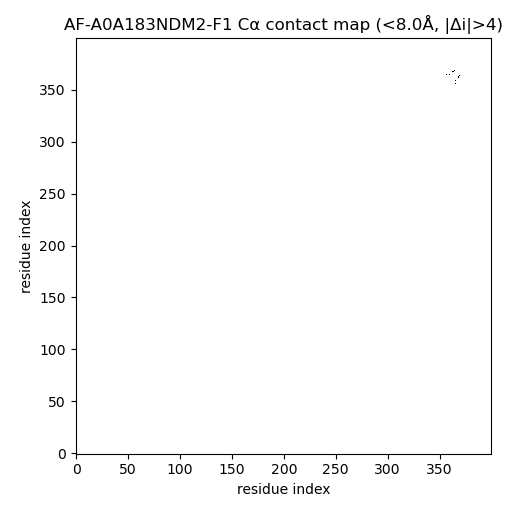YS A 1 348 ? -164.773 32.652 175.130 1.00 73.44 348 LYS A CA 1
ATOM 2887 C C . LYS A 1 348 ? -165.854 32.368 176.177 1.00 73.44 348 LYS A C 1
ATOM 2889 O O . LYS A 1 348 ? -165.685 32.751 177.330 1.00 73.44 348 LYS A O 1
ATOM 2894 N N . ILE A 1 349 ? -166.908 31.646 175.795 1.00 71.62 349 ILE A N 1
ATOM 2895 C CA . ILE A 1 349 ? -167.964 31.178 176.703 1.00 71.62 349 ILE A CA 1
ATOM 2896 C C . ILE A 1 349 ? -167.411 30.108 177.658 1.00 71.62 349 ILE A C 1
ATOM 2898 O O . ILE A 1 349 ? -167.621 30.204 178.865 1.00 71.62 349 ILE A O 1
ATOM 2902 N N . ILE A 1 350 ? -166.627 29.148 177.153 1.00 69.69 350 ILE A N 1
ATOM 2903 C CA . ILE A 1 350 ? -166.019 28.086 177.981 1.00 69.69 350 ILE A CA 1
ATOM 2904 C C . ILE A 1 350 ? -165.012 28.659 178.989 1.00 69.69 350 ILE A C 1
ATOM 2906 O O . ILE A 1 350 ? -165.054 28.305 180.164 1.00 69.69 350 ILE A O 1
ATOM 2910 N N . LYS A 1 351 ? -164.142 29.586 178.568 1.00 71.81 351 LYS A N 1
ATOM 2911 C CA . LYS A 1 351 ? -163.163 30.232 179.465 1.00 71.81 351 LYS A CA 1
ATOM 2912 C C . LYS A 1 351 ? -163.824 31.049 180.575 1.00 71.81 351 LYS A C 1
ATOM 2914 O O . LYS A 1 351 ? -163.297 31.101 181.684 1.00 71.81 351 LYS A O 1
ATOM 2919 N N . LEU A 1 352 ? -164.970 31.669 180.294 1.00 66.31 352 LEU A N 1
ATOM 2920 C CA . LEU A 1 352 ? -165.781 32.320 181.324 1.00 66.31 352 LEU A CA 1
ATOM 2921 C C . LEU A 1 352 ? -166.379 31.284 182.286 1.00 66.31 352 LEU A C 1
ATOM 2923 O O . LEU A 1 352 ? -166.299 31.477 183.495 1.00 66.31 352 LEU A O 1
ATOM 2927 N N . GLY A 1 353 ? -166.852 30.145 181.772 1.00 66.69 353 GLY A N 1
ATOM 2928 C CA . GLY A 1 353 ? -167.295 29.016 182.597 1.00 66.69 353 GLY A CA 1
ATOM 2929 C C . GLY A 1 353 ? -166.201 28.469 183.526 1.00 66.69 353 GLY A C 1
ATOM 2930 O O . GLY A 1 353 ? -166.446 28.253 184.709 1.00 66.69 353 GLY A O 1
ATOM 2931 N N . GLU A 1 354 ? -164.967 28.312 183.042 1.00 69.31 354 GLU A N 1
ATOM 2932 C CA . GLU A 1 354 ? -163.830 27.853 183.859 1.00 69.31 354 GLU A CA 1
ATOM 2933 C C . GLU A 1 354 ? -163.391 28.864 184.926 1.00 69.31 354 GLU A C 1
ATOM 2935 O O . GLU A 1 354 ? -162.933 28.469 186.002 1.00 69.31 354 GLU A O 1
ATOM 2940 N N . GLN A 1 355 ? -163.515 30.166 184.652 1.00 62.69 355 GLN A N 1
ATOM 2941 C CA . GLN A 1 355 ? -163.261 31.196 185.661 1.00 62.69 355 GLN A CA 1
ATOM 2942 C C . GLN A 1 355 ? -164.324 31.188 186.759 1.00 62.69 355 GLN A C 1
ATOM 2944 O O . GLN A 1 355 ? -163.962 31.273 187.932 1.00 62.69 355 GLN A O 1
ATOM 2949 N N . CYS A 1 356 ? -165.601 31.032 186.408 1.00 61.84 356 CYS A N 1
ATOM 2950 C CA . CYS A 1 356 ? -166.687 30.915 187.383 1.00 61.84 356 CYS A CA 1
ATOM 2951 C C . CYS A 1 356 ? -166.506 29.682 188.283 1.00 61.84 356 CYS A C 1
ATOM 2953 O O . CYS A 1 356 ? -166.605 29.786 189.503 1.00 61.84 356 CYS A O 1
ATOM 2955 N N . ARG A 1 357 ? -166.052 28.562 187.709 1.00 65.69 357 ARG A N 1
ATOM 2956 C CA . ARG A 1 357 ? -165.802 27.297 188.421 1.00 65.69 357 ARG A CA 1
ATOM 2957 C C . ARG A 1 357 ? -164.704 27.351 189.496 1.00 65.69 357 ARG A C 1
ATOM 2959 O O . ARG A 1 357 ? -164.570 26.430 190.305 1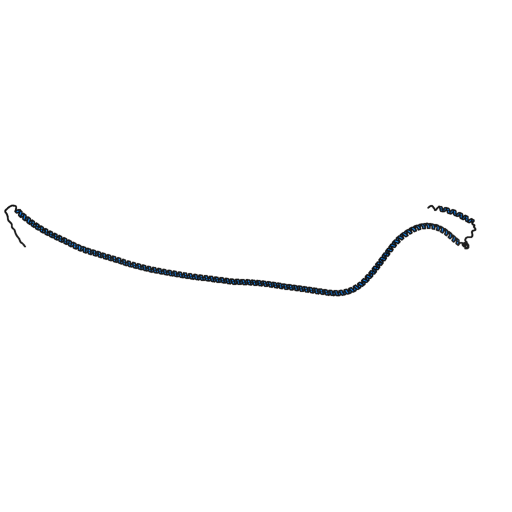.00 65.69 357 ARG A O 1
ATOM 2966 N N . LYS A 1 358 ? -163.871 28.400 189.514 1.00 64.12 358 LYS A N 1
ATOM 2967 C CA . LYS A 1 358 ? -162.854 28.616 190.565 1.00 64.12 358 LYS A CA 1
ATOM 2968 C C . LYS A 1 358 ? -163.432 29.163 191.863 1.00 64.12 358 LYS A C 1
ATOM 2970 O O . LYS A 1 358 ? -162.774 29.044 192.892 1.00 64.12 358 LYS A O 1
ATOM 2975 N N . TYR A 1 359 ? -164.616 29.757 191.804 1.00 58.62 359 TYR A N 1
ATOM 2976 C CA . TYR A 1 359 ? -165.255 30.396 192.949 1.00 58.62 359 TYR A CA 1
ATOM 2977 C C . TYR A 1 359 ? -166.395 29.557 193.545 1.00 58.62 359 TYR A C 1
ATOM 2979 O O . TYR A 1 359 ? -167.036 30.002 194.488 1.00 58.62 359 TYR A O 1
ATOM 2987 N N . GLU A 1 360 ? -166.610 28.341 193.041 1.00 61.44 360 GLU A N 1
ATOM 2988 C CA . GLU A 1 360 ? -167.633 27.405 193.521 1.00 61.44 360 GLU A CA 1
ATOM 2989 C C . GLU A 1 360 ? -167.096 26.473 194.624 1.00 61.44 360 GLU A C 1
ATOM 2991 O O . GLU A 1 360 ? -165.939 26.022 194.576 1.00 61.44 360 GLU A O 1
ATOM 2996 N N . THR A 1 361 ? -167.955 26.177 195.607 1.00 57.69 361 THR A N 1
ATOM 2997 C CA . THR A 1 361 ? -167.675 25.307 196.767 1.00 57.69 361 THR A CA 1
ATOM 2998 C C . THR A 1 361 ? -167.788 23.814 196.408 1.00 57.69 361 THR A C 1
ATOM 3000 O O . THR A 1 361 ? -168.330 23.462 195.361 1.00 57.69 361 THR A O 1
ATOM 3003 N N . GLU A 1 362 ? -167.224 22.900 197.216 1.00 59.88 362 GLU A N 1
ATOM 3004 C CA . GLU A 1 362 ? -167.139 21.477 196.824 1.00 59.88 362 GLU A CA 1
ATOM 3005 C C . GLU A 1 362 ? -168.504 20.798 196.598 1.00 59.88 362 GLU A C 1
ATOM 3007 O O . GLU A 1 362 ? -168.586 19.933 195.731 1.00 59.88 362 GLU A O 1
ATOM 3012 N N . GLU A 1 363 ? -169.588 21.217 197.262 1.00 56.69 363 GLU A N 1
ATOM 3013 C CA . GLU A 1 363 ? -170.941 20.691 196.987 1.00 56.69 363 GLU A CA 1
ATOM 3014 C C . GLU A 1 363 ? -171.510 21.185 195.642 1.00 56.69 363 GLU A C 1
ATOM 3016 O O . GLU A 1 363 ? -172.130 20.420 194.903 1.00 56.69 363 GLU A O 1
ATOM 3021 N N . GLU A 1 364 ? -171.227 22.427 195.250 1.00 60.44 364 GLU A N 1
ATOM 3022 C CA . GLU A 1 364 ? -171.711 23.018 193.991 1.00 60.44 364 GLU A CA 1
ATOM 3023 C C . GLU A 1 364 ? -170.935 22.505 192.768 1.00 60.44 364 GLU A C 1
ATOM 3025 O O . GLU A 1 364 ? -171.472 22.454 191.663 1.00 60.44 364 GLU A O 1
ATOM 3030 N N . LYS A 1 365 ? -169.693 22.031 192.952 1.00 60.47 365 LYS A N 1
ATOM 3031 C CA . LYS A 1 365 ? -168.924 21.354 191.888 1.00 60.47 365 LYS A CA 1
ATOM 3032 C C . LYS A 1 365 ? -169.447 19.964 191.547 1.00 60.47 365 LYS A C 1
ATOM 3034 O O . LYS A 1 365 ? -169.246 19.511 190.416 1.00 60.47 365 LYS A O 1
ATOM 3039 N N . VAL A 1 366 ? -170.034 19.276 192.525 1.00 61.25 366 VAL A N 1
ATOM 3040 C CA . VAL A 1 366 ? -170.535 17.901 192.375 1.00 61.25 366 VAL A CA 1
ATOM 3041 C C . VAL A 1 366 ? -172.021 17.912 192.001 1.00 61.25 366 VAL A C 1
ATOM 3043 O O . VAL A 1 366 ? -172.457 17.056 191.232 1.00 61.25 366 VAL A O 1
ATOM 3046 N N . THR A 1 367 ? -172.768 18.934 192.429 1.00 56.16 367 THR A N 1
ATOM 3047 C CA . THR A 1 367 ? -174.161 19.184 192.022 1.00 56.16 367 THR A CA 1
ATOM 3048 C C . THR A 1 367 ? -174.408 20.676 191.723 1.00 56.16 367 THR A C 1
ATOM 3050 O O . THR A 1 367 ? -174.836 21.407 192.612 1.00 56.16 367 THR A O 1
ATOM 3053 N N . PRO A 1 368 ? -174.183 21.138 190.471 1.00 59.94 368 PRO A N 1
ATOM 3054 C CA . PRO A 1 368 ? -174.317 22.553 190.082 1.00 59.94 368 PRO A CA 1
ATOM 3055 C C . PRO A 1 368 ? -175.752 23.059 189.890 1.00 59.94 368 PRO A C 1
ATOM 3057 O O . PRO A 1 368 ? -175.965 24.257 189.732 1.00 59.94 368 PRO A O 1
ATOM 3060 N N . PHE A 1 369 ? -176.751 22.177 189.869 1.00 54.22 369 PHE A N 1
ATOM 3061 C CA . PHE A 1 369 ? -178.146 22.580 189.719 1.00 54.22 369 PHE A CA 1
ATOM 3062 C C . PHE A 1 369 ? -179.042 21.718 190.603 1.00 54.22 369 PHE A C 1
ATOM 3064 O O . PHE A 1 369 ? -179.048 20.490 190.497 1.00 54.22 369 PHE A O 1
ATOM 3071 N N . TYR A 1 370 ? -179.816 22.382 191.461 1.00 49.03 370 TYR A N 1
ATOM 3072 C CA . TYR A 1 370 ? -180.947 21.783 192.160 1.00 49.03 370 TYR A CA 1
ATOM 3073 C C . TYR A 1 370 ? -182.119 21.608 191.178 1.00 49.03 370 TYR A C 1
ATOM 3075 O O . TYR A 1 370 ? -182.246 22.336 190.196 1.00 49.03 370 TYR A O 1
ATOM 3083 N N . SER A 1 371 ? -182.991 20.639 191.435 1.00 51.19 371 SER A N 1
ATOM 3084 C CA . SER A 1 371 ? -184.177 20.331 190.627 1.00 51.19 371 SER A CA 1
ATOM 3085 C C . SER A 1 371 ? -185.113 21.540 190.422 1.00 51.19 371 SER A C 1
ATOM 3087 O O . SER A 1 371 ? -185.644 22.061 191.404 1.00 51.19 371 SER A O 1
ATOM 3089 N N . SER A 1 372 ? -185.371 21.928 189.158 1.00 39.38 372 SER A N 1
ATOM 3090 C CA . SER A 1 372 ? -186.451 22.851 188.755 1.00 39.38 372 SER A CA 1
ATOM 3091 C C . SER A 1 372 ? -187.759 22.085 188.519 1.00 39.38 372 SER A C 1
ATOM 3093 O O . SER A 1 372 ? -187.981 21.489 187.469 1.00 39.38 372 SER A O 1
ATOM 3095 N N . SER A 1 373 ? -188.551 22.049 189.587 1.00 36.84 373 SER A N 1
ATOM 3096 C CA . SER A 1 373 ? -189.991 22.299 189.789 1.00 36.84 373 SER A CA 1
ATOM 3097 C C . SER A 1 373 ? -191.021 22.385 188.650 1.00 36.84 373 SER A C 1
ATOM 3099 O O . SER A 1 373 ? -192.136 22.805 188.964 1.00 36.84 373 SER A O 1
ATOM 3101 N N . LEU A 1 374 ? -190.734 22.091 187.379 1.00 42.34 374 LEU A N 1
ATOM 3102 C CA . LEU A 1 374 ? -191.649 22.513 186.305 1.00 42.34 374 LEU A CA 1
ATOM 3103 C C . LEU A 1 374 ? -192.098 21.409 185.350 1.00 42.34 374 LEU A C 1
ATOM 3105 O O . LEU A 1 374 ? -191.330 20.556 184.913 1.00 42.34 374 LEU A O 1
ATOM 3109 N N . SER A 1 375 ? -193.416 21.433 185.120 1.00 52.56 375 SER A N 1
ATOM 3110 C CA . SER A 1 375 ? -194.215 20.417 184.443 1.00 52.56 375 SER A CA 1
ATOM 3111 C C . SER A 1 375 ? -194.408 20.730 182.958 1.00 52.56 375 SER A C 1
ATOM 3113 O O . SER A 1 375 ? -194.320 21.880 182.534 1.00 52.56 375 SER A O 1
ATOM 3115 N N . ALA A 1 376 ? -194.714 19.683 182.196 1.00 59.47 376 ALA A N 1
ATOM 3116 C CA . ALA A 1 376 ? -194.660 19.601 180.738 1.00 59.47 376 ALA A CA 1
ATOM 3117 C C . ALA A 1 376 ? -195.445 20.664 179.935 1.00 59.47 376 ALA A C 1
ATOM 3119 O O . ALA A 1 376 ? -195.191 20.819 178.744 1.00 59.47 376 ALA A O 1
ATOM 3120 N N . GLU A 1 377 ? -196.387 21.395 180.535 1.00 56.91 377 GLU A N 1
ATOM 3121 C CA . GLU A 1 377 ? -197.196 22.396 179.818 1.00 56.91 377 GLU A CA 1
ATOM 3122 C C . GLU A 1 377 ? -196.414 23.678 179.477 1.00 56.91 377 GLU A C 1
ATOM 3124 O O . GLU A 1 377 ? -196.759 24.361 178.512 1.00 56.91 377 GLU A O 1
ATOM 3129 N N . GLU A 1 378 ? -195.319 23.976 180.188 1.00 57.88 378 GLU A N 1
ATOM 3130 C CA . GLU A 1 378 ? -194.508 25.179 179.938 1.00 57.88 378 GLU A CA 1
ATOM 3131 C C . GLU A 1 378 ? -193.418 24.980 178.862 1.00 57.88 378 GLU A C 1
ATOM 3133 O O . GLU A 1 378 ? -192.918 25.959 178.307 1.00 57.88 378 GLU A O 1
ATOM 3138 N N . GLU A 1 379 ? -193.092 23.738 178.476 1.00 58.19 379 GLU A N 1
ATOM 3139 C CA . GLU A 1 379 ? -192.044 23.464 177.473 1.00 58.19 379 GLU A CA 1
ATOM 3140 C C . GLU A 1 379 ? -192.492 23.728 176.033 1.00 58.19 379 GLU A C 1
ATOM 3142 O O . GLU A 1 379 ? -191.695 24.141 175.188 1.00 58.19 379 GLU A O 1
ATOM 3147 N N . SER A 1 380 ? -193.773 23.540 175.726 1.00 60.56 380 SER A N 1
ATOM 3148 C CA . SER A 1 380 ? -194.210 23.575 174.330 1.00 60.56 380 SER A CA 1
ATOM 3149 C C . SER A 1 380 ? -194.248 24.994 173.738 1.00 60.56 380 SER A C 1
ATOM 3151 O O . SER A 1 380 ? -194.019 25.161 172.541 1.00 60.56 380 SER A O 1
ATOM 3153 N N . ALA A 1 381 ? -194.497 26.027 174.554 1.00 58.22 381 ALA A N 1
ATOM 3154 C CA . ALA A 1 381 ? -194.652 27.409 174.081 1.00 58.22 381 ALA A CA 1
ATOM 3155 C C . ALA A 1 381 ? -193.332 28.046 173.611 1.00 58.22 381 ALA A C 1
ATOM 3157 O O . ALA A 1 381 ? -193.332 28.946 172.769 1.00 58.22 381 ALA A O 1
ATOM 3158 N N . VAL A 1 382 ? -192.196 27.564 174.122 1.00 60.72 382 VAL A N 1
ATOM 3159 C CA . VAL A 1 382 ? -190.871 28.069 173.737 1.00 60.72 382 VAL A CA 1
ATOM 3160 C C . VAL A 1 382 ? -190.495 27.593 172.325 1.00 60.72 382 VAL A C 1
ATOM 3162 O O . VAL A 1 382 ? -189.876 28.349 171.572 1.00 60.72 382 VAL A O 1
ATOM 3165 N N . GLN A 1 383 ? -190.942 26.397 171.919 1.00 57.72 383 GLN A N 1
ATOM 3166 C CA . GLN A 1 383 ? -190.530 25.763 170.661 1.00 57.72 383 GLN A CA 1
ATOM 3167 C C . GLN A 1 383 ? -191.146 26.420 169.412 1.00 57.72 383 GLN A C 1
ATOM 3169 O O . GLN A 1 383 ? -190.488 26.527 168.380 1.00 57.72 383 GLN A O 1
ATOM 3174 N N . GLU A 1 384 ? -192.380 26.921 169.504 1.00 58.06 384 GLU A N 1
ATOM 3175 C CA . GLU A 1 384 ? -193.105 27.502 168.361 1.00 58.06 384 GLU A CA 1
ATOM 3176 C C . GLU A 1 384 ? -192.586 28.888 167.932 1.00 58.06 384 GLU A C 1
ATOM 3178 O O . GLU A 1 384 ? -192.724 29.287 166.774 1.00 58.06 384 GLU A O 1
ATOM 3183 N N . SER A 1 385 ? -191.974 29.644 168.848 1.00 58.38 385 SER A N 1
ATOM 3184 C CA . SER A 1 385 ? -191.487 31.001 168.558 1.00 58.38 385 SER A CA 1
ATOM 3185 C C . SER A 1 385 ? -190.212 31.035 167.698 1.00 58.38 385 SER A C 1
ATOM 3187 O O . SER A 1 385 ? -189.964 32.029 167.018 1.00 58.38 385 SER A O 1
ATOM 3189 N N . PHE A 1 386 ? -189.441 29.943 167.657 1.00 58.19 386 PHE A N 1
ATOM 3190 C CA . PHE A 1 386 ? -188.108 29.913 167.040 1.00 58.19 386 PHE A CA 1
ATOM 3191 C C . PHE A 1 386 ? -188.099 29.689 165.518 1.00 58.19 386 PHE A C 1
ATOM 3193 O O . PHE A 1 386 ? -187.159 30.100 164.841 1.00 58.19 386 PHE A O 1
ATOM 3200 N N . GLU A 1 387 ? -189.127 29.061 164.945 1.00 57.69 387 GLU A N 1
ATOM 3201 C CA . GLU A 1 387 ? -189.112 28.693 163.519 1.00 57.69 387 GLU A CA 1
ATOM 3202 C C . GLU A 1 387 ? -189.402 29.872 162.571 1.00 57.69 387 GLU A C 1
ATOM 3204 O O . GLU A 1 387 ? -188.978 29.859 161.413 1.00 57.69 387 GLU A O 1
ATOM 3209 N N . LYS A 1 388 ? -190.096 30.923 163.036 1.00 55.41 388 LYS A N 1
ATOM 3210 C CA . LYS A 1 388 ? -190.531 32.040 162.173 1.00 55.41 388 LYS A CA 1
ATOM 3211 C C . LYS A 1 388 ? -189.403 32.991 161.739 1.00 55.41 388 LYS A C 1
ATOM 3213 O O . LYS A 1 388 ? -189.549 33.608 160.689 1.00 55.41 388 LYS A O 1
ATOM 3218 N N . GLU A 1 389 ? -188.282 33.084 162.463 1.00 58.59 389 GLU A N 1
ATOM 3219 C CA . GLU A 1 389 ? -187.151 33.969 162.102 1.00 58.59 389 GLU A CA 1
ATOM 3220 C C . GLU A 1 389 ? -186.181 33.365 161.059 1.00 58.59 389 GLU A C 1
ATOM 3222 O O . GLU A 1 389 ? -185.516 34.112 160.345 1.00 58.59 389 GLU A O 1
ATOM 3227 N N . GLN A 1 390 ? -186.116 32.034 160.886 1.00 50.62 390 GLN A N 1
ATOM 3228 C CA . GLN A 1 390 ? -185.131 31.398 159.982 1.00 50.62 390 GLN A CA 1
ATOM 3229 C C . GLN A 1 390 ? -185.456 31.513 158.479 1.00 50.62 390 GLN A C 1
ATOM 3231 O O . GLN A 1 390 ? -184.569 31.331 157.644 1.00 50.62 390 GLN A O 1
ATOM 3236 N N . ASN A 1 391 ? -186.700 31.831 158.107 1.00 51.59 391 ASN A N 1
ATOM 3237 C CA . ASN A 1 391 ? -187.141 31.800 156.706 1.00 51.59 391 ASN A CA 1
ATOM 3238 C C . ASN A 1 391 ? -186.880 33.096 155.894 1.00 51.59 391 ASN A C 1
ATOM 3240 O O . ASN A 1 391 ? -186.958 33.039 154.668 1.00 51.59 391 ASN A O 1
ATOM 3244 N N . GLU A 1 392 ? -186.527 34.246 156.496 1.00 53.88 392 GLU A N 1
ATOM 3245 C CA . GLU A 1 392 ? -186.313 35.515 155.752 1.00 53.88 392 GLU A CA 1
ATOM 3246 C C . GLU A 1 392 ? -184.887 35.717 155.181 1.00 53.88 392 GLU A C 1
ATOM 3248 O O . GLU A 1 392 ? -184.726 36.377 154.150 1.00 53.88 392 GLU A O 1
ATOM 3253 N N . GLU A 1 393 ? -183.833 35.144 155.776 1.00 53.31 393 GLU A N 1
ATOM 3254 C CA . GLU A 1 393 ? -182.439 35.414 155.354 1.00 53.31 393 GLU A CA 1
ATOM 3255 C C . GLU A 1 393 ? -182.005 34.694 154.059 1.00 53.31 393 GLU A C 1
ATOM 3257 O O . GLU A 1 393 ? -181.150 35.196 153.323 1.00 53.31 393 GLU A O 1
ATOM 3262 N N . MET A 1 394 ? -182.610 33.549 153.727 1.00 52.84 394 MET A N 1
ATOM 3263 C CA . MET A 1 394 ? -182.207 32.705 152.586 1.00 52.84 394 MET A CA 1
ATOM 3264 C C . MET A 1 394 ? -182.431 33.352 151.202 1.00 52.84 394 MET A C 1
ATOM 3266 O O . MET A 1 394 ? -181.740 33.010 150.243 1.00 52.84 394 MET A O 1
ATOM 3270 N N . MET A 1 395 ? -183.349 34.317 151.071 1.00 57.09 395 MET A N 1
ATOM 3271 C CA . MET A 1 395 ? -183.769 34.861 149.765 1.00 57.09 395 MET A CA 1
ATOM 3272 C C . MET A 1 395 ? -182.824 35.915 149.142 1.00 57.09 395 MET A C 1
ATOM 3274 O O . MET A 1 395 ? -182.996 36.254 147.973 1.00 57.09 395 MET A O 1
ATOM 3278 N N . LYS A 1 396 ? -181.806 36.436 149.850 1.00 53.19 396 LYS A N 1
ATOM 3279 C CA . LYS A 1 396 ? -180.923 37.518 149.333 1.00 53.19 396 LYS A CA 1
ATOM 3280 C C . LYS A 1 396 ? -179.648 37.066 148.587 1.00 53.19 396 LYS A C 1
ATOM 3282 O O . LYS A 1 396 ? -179.024 37.905 147.945 1.00 53.19 396 LYS A O 1
ATOM 3287 N N . VAL A 1 397 ? -179.242 35.791 148.639 1.00 60.97 397 VAL A N 1
ATOM 3288 C CA . VAL A 1 397 ? -177.906 35.329 148.166 1.00 60.97 397 VAL A CA 1
ATOM 3289 C C . VAL A 1 397 ? -177.885 34.834 146.702 1.00 60.97 397 VAL A C 1
ATOM 3291 O O . VAL A 1 397 ? -176.822 34.612 146.140 1.00 60.97 397 VAL A O 1
ATOM 3294 N N . ILE A 1 398 ? -179.035 34.708 146.034 1.00 47.75 398 ILE A N 1
ATOM 3295 C CA . ILE A 1 398 ? -179.170 33.879 144.815 1.00 47.75 398 ILE A CA 1
ATOM 3296 C C . ILE A 1 398 ? -179.017 34.669 143.475 1.00 47.75 398 ILE A C 1
ATOM 3298 O O . ILE A 1 398 ? -179.187 34.099 142.404 1.00 47.75 398 ILE A O 1
ATOM 3302 N N . CYS A 1 399 ? -178.641 35.961 143.473 1.00 42.78 399 CYS A N 1
ATOM 3303 C CA . CYS A 1 399 ? -178.621 36.800 142.248 1.00 42.78 399 CYS A CA 1
ATOM 3304 C C . CYS A 1 399 ? -177.304 36.919 141.427 1.00 42.78 399 CYS A C 1
ATOM 3306 O O . CYS A 1 399 ? -177.324 37.711 140.489 1.00 42.78 399 CYS A O 1
ATOM 3308 N N . PHE A 1 400 ? -176.208 36.181 141.672 1.00 31.38 400 PHE A N 1
ATOM 3309 C CA . PHE A 1 400 ? -175.108 35.993 140.688 1.00 31.38 400 PHE A CA 1
ATOM 3310 C C . PHE A 1 400 ? -174.244 34.763 140.976 1.00 31.38 400 PHE A C 1
ATOM 3312 O O . PHE A 1 400 ? -173.951 34.527 142.170 1.00 31.38 400 PHE A O 1
#

Organism: NCBI:txid31246

Sequence (400 aa):
MAPKRKKKTGKLTKMTDEERAIFLEQQRVAEEELKTKKMALLSQYLQDKLIHEEKFTKLNKAKLTHYWRTIMRETKSKELKRTTEILSQTFERIMDRKESIIKTLVADLSEADEQHLMALRSHLQNVDILIDLQNQRLHKLKTNYEKELHSLVEEFLKEENFTKQQHDKQVNDLKDIFVALDSTYTAKAHEAVIDQTSLKDDLKNKSLEEKHTLRINLENKVNSLWSEFKQASTQYTTTTNEKKTSFENLKAKDERSAAEIQLHLNKIQKINDNISATRRRMLKISKEYEEKYRNLKEERDKLVVRFQVLKIQINKLRDLQHEKLVKMSVESGDAIKKVQCLLAKAEKIIKLGEQCRKYETEEEKVTPFYSSSLSAEEESAVQESFEKEQNEEMMKVICF

Mean predicted aligned error: 22.07 Å

Secondary structure (DSSP, 8-state):
--------------S-TTHHHHHHHHHHHHHHHHHHHHHHHHHHHHHHHHHHHHHHHHHHHHHHHHHHHHHHHHHHHHHHHHHHHHHHHHHHHHHHHHHHHHHHHHHHHHHHHHHHHHHHHHHHHHHHHHHHHHHHHHHHHHHHHHHHHHHHHHHHHHHHHHHHHHHHHHHHHHHHHHHHHHHHHHHHHHHHHHHHHHHHHHHHHHHHHHHHHHHHHHHHHHHHHHHHHHHHHHHHHHHHHHHHHHHHHHHHHHHHHHHHHHHHHHHHHHHHHHHHHHHHHHHHHHHHHHHHHHHHHHHHHHHHHHHHHHHHHHHHHHHHHHHHHHHHHHHHHHHHHHHHHHHHHHHHHHHHHHHHTTS--HHHHH---------TTTTHHHHHTSSSSTTSGGGGS---